Protein AF-0000000067234113 (afdb_homodimer)

Sequence (602 aa):
MAPDGHHEDPCNVLTISFKALQRSRQTLEDFSKTYFPYIGLKLPDDLLKYLDVLVWVEATIYQLDEDNEQLTGHGGQSTVAATAGLDCIRAVLRRERLLDDRVQHEIAQGLRYWELEQHICAALLAAPRPLQAPAAQLTYELVLECHSAKSFDYRVLCLLLFRLSGRPHDERLLAFLRLDEMLVDISDDLCDYEDDVVANSFNIFRCYIHLYGREAELKLVERIGALESQHAKLLAGLPEESQRHYWSRHQEACDGQGADRWVFPPPIYDEEEYRRRVKAEEAAAAAAAETGAAAAGGQLGMAPDGHHEDPCNVLTISFKALQRSRQTLEDFSKTYFPYIGLKLPDDLLKYLDVLVWVEATIYQLDEDNEQLTGHGGQSTVAATAGLDCIRAVLRRERLLDDRVQHEIAQGLRYWELEQHICAALLAAPRPLQAPAAQLTYELVLECHSAKSFDYRVLCLLLFRLSGRPHDERLLAFLRLDEMLVDISDDLCDYEDDVVANSFNIFRCYIHLYGREAELKLVERIGALESQHAKLLAGLPEESQRHYWSRHQEACDGQGADRWVFPPPIYDEEEYRRRVKAEEAAAAAAAETGAAAAGGQLG

Foldseek 3Di:
DPPPPPPPQLVPDDQADPVLLVVLVVVLVCLCLQQQVQQPHDPPVVCVVCVVLLSVLRSSLSSLVVVLLVQLLVLHADCVSVVVSLVSNQSVCVVVVQDDDQLVVLSVLSSVLSRLFSVLLNQCVVPVFLVPDARPPQDPVSLVSNLLSVVSSSVSSSSSSCVVVVHDDDPLVSVLVSLVSSLVLLLVLQVCVLVCLLSSTDGSLLSLCSVPPPCSVVVVVVVSVVSVVVNVVSLVVGDPSSNVSVVVVVVVVCVVVPDPDRDGDDDDRRSPVSNVVVVVVVVVVVVVVVVVVVVVVVVVD/DPPPPPPPQLVPDDQADPVLLVVLVVVLVCLCLQQQVQQPHDPPVVCVVCVVLLSVLRSSLSSLVVVLLVQLLVLHADCVSVVVSLVSNQSVCVVVVQDDDQLVVLSVLSSVLSRLFSVLLNQCVVPVFLVPDARPPQDPVSLVSNLLSVVSSSVSSSSSSCSVVVHDDDPLVSVLVSLVSSLVLLLVLQVCVLVCLLSSTDGSLLSLCSVPPPCSVVVVVVVSVVSVVVNVVSLVVGPPSSNVSVVVVVVVVCVVVPDPDRDGDDDDRRSPVSNVVVVVVVVVVVVVVVVVVVVVVVVVD

Radius of gyration: 28.53 Å; Cα contacts (8 Å, |Δi|>4): 628; chains: 2; bounding box: 89×85×61 Å

pLDDT: mean 93.03, std 12.63, range [19.86, 98.94]

Nearest PDB structures (foldseek):
  4tq3-assembly1_A  TM=5.314E-01  e=4.187E-01  Archaeoglobus fulgidus DSM 4304
  8h6u-assembly1_C  TM=4.318E-01  e=2.533E-01  Botrytis cinerea
  8a7u-assembly1_B  TM=5.532E-01  e=4.710E+00  Phaedon cochleariae
  8a7r-assembly1_A  TM=5.120E-01  e=4.930E+00  Phaedon cochleariae
  4tq3-assembly1_A  TM=5.368E-01  e=5.625E-01  Archaeoglobus fulgidus DSM 4304

Structure (mmCIF, N/CA/C/O backbone):
data_AF-0000000067234113-model_v1
#
loop_
_entity.id
_entity.type
_entity.pdbx_description
1 polymer 'Uncharacterized protein'
#
loop_
_atom_site.group_PDB
_atom_site.id
_atom_site.type_symbol
_atom_site.label_atom_id
_atom_site.label_alt_id
_atom_site.label_comp_id
_atom_site.label_asym_id
_atom_site.label_entity_id
_atom_site.label_seq_id
_atom_site.pdbx_PDB_ins_code
_atom_site.Cartn_x
_atom_site.Cartn_y
_atom_site.Cartn_z
_atom_site.occupancy
_atom_site.B_iso_or_equiv
_atom_site.auth_seq_id
_atom_site.auth_comp_id
_atom_site.auth_asym_id
_atom_site.auth_atom_id
_atom_site.pdbx_PDB_model_num
ATOM 1 N N . MET A 1 1 ? -25.828 10.836 -32.375 1 19.91 1 MET A N 1
ATOM 2 C CA . MET A 1 1 ? -25.859 9.977 -31.188 1 19.91 1 MET A CA 1
ATOM 3 C C . MET A 1 1 ? -24.5 9.922 -30.516 1 19.91 1 MET A C 1
ATOM 5 O O . MET A 1 1 ? -23.5 9.594 -31.156 1 19.91 1 MET A O 1
ATOM 9 N N . ALA A 1 2 ? -24.234 10.656 -29.453 1 28.28 2 ALA A N 1
ATOM 10 C CA . ALA A 1 2 ? -22.875 10.82 -28.953 1 28.28 2 ALA A CA 1
ATOM 11 C C . ALA A 1 2 ? -22.234 9.469 -28.672 1 28.28 2 ALA A C 1
ATOM 13 O O . ALA A 1 2 ? -22.891 8.547 -28.172 1 28.28 2 ALA A O 1
ATOM 14 N N . PRO A 1 3 ? -21.188 9.055 -29.391 1 32.38 3 PRO A N 1
ATOM 15 C CA . PRO A 1 3 ? -20.625 7.711 -29.219 1 32.38 3 PRO A CA 1
ATOM 16 C C . PRO A 1 3 ? -20.594 7.266 -27.766 1 32.38 3 PRO A C 1
ATOM 18 O O . PRO A 1 3 ? -20.594 8.102 -26.859 1 32.38 3 PRO A O 1
ATOM 21 N N . ASP A 1 4 ? -21.234 6.191 -27.312 1 36.25 4 ASP A N 1
ATOM 22 C CA . ASP A 1 4 ? -21.281 5.57 -25.984 1 36.25 4 ASP A CA 1
ATOM 23 C C . ASP A 1 4 ? -19.922 5.637 -25.297 1 36.25 4 ASP A C 1
ATOM 25 O O . ASP A 1 4 ? -18.953 5.02 -25.75 1 36.25 4 ASP A O 1
ATOM 29 N N . GLY A 1 5 ? -19.266 6.668 -25 1 39.88 5 GLY A N 1
ATOM 30 C CA . GLY A 1 5 ? -17.953 6.914 -24.422 1 39.88 5 GLY A CA 1
ATOM 31 C C . GLY A 1 5 ? -17.562 5.895 -23.375 1 39.88 5 GLY A C 1
ATOM 32 O O . GLY A 1 5 ? -18.219 5.789 -22.328 1 39.88 5 GLY A O 1
ATOM 33 N N . HIS A 1 6 ? -17.125 4.684 -23.609 1 46.59 6 HIS A N 1
ATOM 34 C CA . HIS A 1 6 ? -16.609 3.643 -22.719 1 46.59 6 HIS A CA 1
ATOM 35 C C . HIS A 1 6 ? -15.938 4.246 -21.5 1 46.59 6 HIS A C 1
ATOM 37 O O . HIS A 1 6 ? -14.828 4.789 -21.594 1 46.59 6 HIS A O 1
ATOM 43 N N . HIS A 1 7 ? -16.578 4.871 -20.594 1 60.75 7 HIS A N 1
ATOM 44 C CA . HIS A 1 7 ? -16.109 5.426 -19.328 1 60.75 7 HIS A CA 1
ATOM 45 C C . HIS A 1 7 ? -15.094 4.504 -18.672 1 60.75 7 HIS A C 1
ATOM 47 O O . HIS A 1 7 ? -15.406 3.348 -18.359 1 60.75 7 HIS A O 1
ATOM 53 N N . GLU A 1 8 ? -13.789 4.695 -18.859 1 80.62 8 GLU A N 1
ATOM 54 C CA . GLU A 1 8 ? -12.664 3.951 -18.297 1 80.62 8 GLU A CA 1
ATOM 55 C C . GLU A 1 8 ? -12.852 3.711 -16.797 1 80.62 8 GLU A C 1
ATOM 57 O O . GLU A 1 8 ? -13.266 4.613 -16.062 1 80.62 8 GLU A O 1
ATOM 62 N N . ASP A 1 9 ? -12.969 2.451 -16.375 1 92.94 9 ASP A N 1
ATOM 63 C CA . ASP A 1 9 ? -13.039 2.07 -14.961 1 92.94 9 ASP A CA 1
ATOM 64 C C . ASP A 1 9 ? -12.016 2.85 -14.133 1 92.94 9 ASP A C 1
ATOM 66 O O . ASP A 1 9 ? -10.812 2.715 -14.336 1 92.94 9 ASP A O 1
ATOM 70 N N . PRO A 1 10 ? -12.539 3.713 -13.273 1 95.69 10 PRO A N 1
ATOM 71 C CA . PRO A 1 10 ? -11.617 4.535 -12.484 1 95.69 10 PRO A CA 1
ATOM 72 C C . PRO A 1 10 ? -10.617 3.701 -11.688 1 95.69 10 PRO A C 1
ATOM 74 O O . PRO A 1 10 ? -9.539 4.191 -11.336 1 95.69 10 PRO A O 1
ATOM 77 N N . CYS A 1 11 ? -10.945 2.486 -11.406 1 96.62 11 CYS A N 1
ATOM 78 C CA . CYS A 1 11 ? -10.094 1.633 -10.586 1 96.62 11 CYS A CA 1
ATOM 79 C C . CYS A 1 11 ? -8.852 1.206 -11.352 1 96.62 11 CYS A C 1
ATOM 81 O O . CYS A 1 11 ? -7.902 0.687 -10.758 1 96.62 11 CYS A O 1
ATOM 83 N N . ASN A 1 12 ? -8.812 1.521 -12.617 1 96.38 12 ASN A N 1
ATOM 84 C CA . ASN A 1 12 ? -7.684 1.097 -13.445 1 96.38 12 ASN A CA 1
ATOM 85 C C . ASN A 1 12 ? -6.68 2.229 -13.641 1 96.38 12 ASN A C 1
ATOM 87 O O . ASN A 1 12 ? -5.617 2.023 -14.234 1 96.38 12 ASN A O 1
ATOM 91 N N . VAL A 1 13 ? -6.977 3.4 -13.18 1 97.38 13 VAL A N 1
ATOM 92 C CA . VAL A 1 13 ? -6.098 4.555 -13.359 1 97.38 13 VAL A CA 1
ATOM 93 C C . VAL A 1 13 ? -4.891 4.43 -12.43 1 97.38 13 VAL A C 1
ATOM 95 O O . VAL A 1 13 ? -5.031 4.09 -11.258 1 97.38 13 VAL A O 1
ATOM 98 N N . LEU A 1 14 ? -3.711 4.629 -12.961 1 97.94 14 LEU A N 1
ATOM 99 C CA . LEU A 1 14 ? -2.502 4.641 -12.148 1 97.94 14 LEU A CA 1
ATOM 100 C C . LEU A 1 14 ? -2.396 5.934 -11.344 1 97.94 14 LEU A C 1
ATOM 102 O O . LEU A 1 14 ? -2.482 7.027 -11.906 1 97.94 14 LEU A O 1
ATOM 106 N N . THR A 1 15 ? -2.148 5.781 -9.977 1 98.38 15 THR A N 1
ATOM 107 C CA . THR A 1 15 ? -2.199 6.996 -9.172 1 98.38 15 THR A CA 1
ATOM 108 C C . THR A 1 15 ? -1.023 7.051 -8.203 1 98.38 15 THR A C 1
ATOM 110 O O . THR A 1 15 ? -0.769 8.086 -7.586 1 98.38 15 THR A O 1
ATOM 113 N N . ILE A 1 16 ? -0.26 5.965 -8.055 1 98.56 16 ILE A N 1
ATOM 114 C CA . ILE A 1 16 ? 0.701 5.898 -6.957 1 98.56 16 ILE A CA 1
ATOM 115 C C . ILE A 1 16 ? 2.102 5.656 -7.512 1 98.56 16 ILE A C 1
ATOM 117 O O . ILE A 1 16 ? 2.307 4.75 -8.32 1 98.56 16 ILE A O 1
ATOM 121 N N . SER A 1 17 ? 3.021 6.441 -7.121 1 98.44 17 SER A N 1
ATOM 122 C CA . SER A 1 17 ? 4.445 6.215 -7.34 1 98.44 17 SER A CA 1
ATOM 123 C C . SER A 1 17 ? 5.105 5.613 -6.102 1 98.44 17 SER A C 1
ATOM 125 O O . SER A 1 17 ? 4.508 5.59 -5.023 1 98.44 17 SER A O 1
ATOM 127 N N . PHE A 1 18 ? 6.293 5.152 -6.254 1 98.75 18 PHE A N 1
ATOM 128 C CA . PHE A 1 18 ? 7.027 4.652 -5.094 1 98.75 18 PHE A CA 1
ATOM 129 C C . PHE A 1 18 ? 7.27 5.766 -4.086 1 98.75 18 PHE A C 1
ATOM 131 O O . PHE A 1 18 ? 7.121 5.562 -2.879 1 98.75 18 PHE A O 1
ATOM 138 N N . LYS A 1 19 ? 7.66 6.891 -4.547 1 98.06 19 LYS A N 1
ATOM 139 C CA . LYS A 1 19 ? 7.945 8.031 -3.68 1 98.06 19 LYS A CA 1
ATOM 140 C C . LYS A 1 19 ? 6.73 8.391 -2.832 1 98.06 19 LYS A C 1
ATOM 142 O O . LYS A 1 19 ? 6.855 8.625 -1.627 1 98.06 19 LYS A O 1
ATOM 147 N N . ALA A 1 20 ? 5.582 8.445 -3.463 1 97.94 20 ALA A N 1
ATOM 148 C CA . ALA A 1 20 ? 4.359 8.781 -2.738 1 97.94 20 ALA A CA 1
ATOM 149 C C . ALA A 1 20 ? 4.062 7.746 -1.659 1 97.94 20 ALA A C 1
ATOM 151 O O . ALA A 1 20 ? 3.646 8.094 -0.551 1 97.94 20 ALA A O 1
ATOM 152 N N . LEU A 1 21 ? 4.234 6.488 -2.057 1 98.5 21 LEU A N 1
ATOM 153 C CA . LEU A 1 21 ? 3.988 5.426 -1.092 1 98.5 21 LEU A CA 1
ATOM 154 C C . LEU A 1 21 ? 4.992 5.484 0.053 1 98.5 21 LEU A C 1
ATOM 156 O O . LEU A 1 21 ? 4.629 5.301 1.217 1 98.5 21 LEU A O 1
ATOM 160 N N . GLN A 1 22 ? 6.203 5.715 -0.278 1 98.12 22 GLN A N 1
ATOM 161 C CA . GLN A 1 22 ? 7.25 5.828 0.73 1 98.12 22 GLN A CA 1
ATOM 162 C C . GLN A 1 22 ? 6.957 6.965 1.705 1 98.12 22 GLN A C 1
ATOM 164 O O . GLN A 1 22 ? 7.109 6.805 2.918 1 98.12 22 GLN A O 1
ATOM 169 N N . ARG A 1 23 ? 6.523 8.047 1.23 1 97.25 23 ARG A N 1
ATOM 170 C CA . ARG A 1 23 ? 6.234 9.219 2.053 1 97.25 23 ARG A CA 1
ATOM 171 C C . ARG A 1 23 ? 4.973 9.008 2.885 1 97.25 23 ARG A C 1
ATOM 173 O O . ARG A 1 23 ? 4.82 9.609 3.949 1 97.25 23 ARG A O 1
ATOM 180 N N . SER A 1 24 ? 4.078 8.141 2.396 1 98.19 24 SER A N 1
ATOM 181 C CA . SER A 1 24 ? 2.82 7.926 3.105 1 98.19 24 SER A CA 1
ATOM 182 C C . SER A 1 24 ? 2.986 6.891 4.215 1 98.19 24 SER A C 1
ATOM 184 O O . SER A 1 24 ? 2.119 6.762 5.082 1 98.19 24 SER A O 1
ATOM 186 N N . ARG A 1 25 ? 4.078 6.219 4.238 1 97.94 25 ARG A N 1
ATOM 187 C CA . ARG A 1 25 ? 4.281 5.07 5.117 1 97.94 25 ARG A CA 1
ATOM 188 C C . ARG A 1 25 ? 4.168 5.48 6.582 1 97.94 25 ARG A C 1
ATOM 190 O O . ARG A 1 25 ? 3.502 4.809 7.371 1 97.94 25 ARG A O 1
ATOM 197 N N . GLN A 1 26 ? 4.816 6.57 6.922 1 95.75 26 GLN A N 1
ATOM 198 C CA . GLN A 1 26 ? 4.801 7.02 8.305 1 95.75 26 GLN A CA 1
ATOM 199 C C . GLN A 1 26 ? 3.393 7.398 8.75 1 95.75 26 GLN A C 1
ATOM 201 O O . GLN A 1 26 ? 2.996 7.121 9.883 1 95.75 26 GLN A O 1
ATOM 206 N N . THR A 1 27 ? 2.715 8.023 7.898 1 96.94 27 THR A N 1
ATOM 207 C CA . THR A 1 27 ? 1.334 8.391 8.195 1 96.94 27 THR A CA 1
ATOM 208 C C . THR A 1 27 ? 0.476 7.145 8.391 1 96.94 27 THR A C 1
ATOM 210 O O . THR A 1 27 ? -0.32 7.07 9.328 1 96.94 27 THR A O 1
ATOM 213 N N . LEU A 1 28 ? 0.67 6.184 7.559 1 98.25 28 LEU A N 1
ATOM 214 C CA . LEU A 1 28 ? -0.101 4.949 7.656 1 98.25 28 LEU A CA 1
ATOM 215 C C . LEU A 1 28 ? 0.209 4.215 8.961 1 98.25 28 LEU A C 1
ATOM 217 O O . LEU A 1 28 ? -0.688 3.65 9.586 1 98.25 28 LEU A O 1
ATOM 221 N N . GLU A 1 29 ? 1.457 4.262 9.297 1 97.44 29 GLU A N 1
ATOM 222 C CA . GLU A 1 29 ? 1.848 3.639 10.555 1 97.44 29 GLU A CA 1
ATOM 223 C C . GLU A 1 29 ? 1.223 4.363 11.75 1 97.44 29 GLU A C 1
ATOM 225 O O . GLU A 1 29 ? 0.606 3.732 12.609 1 97.44 29 GLU A O 1
ATOM 230 N N . ASP A 1 30 ? 1.386 5.645 11.797 1 96.12 30 ASP A N 1
ATOM 231 C CA . ASP A 1 30 ? 0.833 6.438 12.891 1 96.12 30 ASP A CA 1
ATOM 232 C C . ASP A 1 30 ? -0.687 6.309 12.953 1 96.12 30 ASP A C 1
ATOM 234 O O . ASP A 1 30 ? -1.262 6.164 14.031 1 96.12 30 ASP A O 1
ATOM 238 N N . PHE A 1 31 ? -1.288 6.383 11.844 1 98.12 31 PHE A N 1
ATOM 239 C CA . PHE A 1 31 ? -2.742 6.301 11.758 1 98.12 31 PHE A CA 1
ATOM 240 C C . PHE A 1 31 ? -3.24 4.969 12.305 1 98.12 31 PHE A C 1
ATOM 242 O O . PHE A 1 31 ? -4.156 4.934 13.133 1 98.12 31 PHE A O 1
ATOM 249 N N . SER A 1 32 ? -2.652 3.908 11.836 1 98.06 32 SER A N 1
ATOM 250 C CA . SER A 1 32 ? -3.121 2.586 12.242 1 98.06 32 SER A CA 1
ATOM 251 C C . SER A 1 32 ? -2.92 2.363 13.734 1 98.06 32 SER A C 1
ATOM 253 O O . SER A 1 32 ? -3.805 1.839 14.414 1 98.06 32 SER A O 1
ATOM 255 N N . LYS A 1 33 ? -1.825 2.795 14.219 1 96.81 33 LYS A N 1
ATOM 256 C CA . LYS A 1 33 ? -1.511 2.588 15.633 1 96.81 33 LYS A CA 1
ATOM 257 C C . LYS A 1 33 ? -2.369 3.48 16.531 1 96.81 33 LYS A C 1
ATOM 259 O O . LYS A 1 33 ? -2.707 3.104 17.641 1 96.81 33 LYS A O 1
ATOM 264 N N . THR A 1 34 ? -2.73 4.613 16.016 1 97.25 34 THR A N 1
ATOM 265 C CA . THR A 1 34 ? -3.441 5.59 16.828 1 97.25 34 THR A CA 1
ATOM 266 C C . THR A 1 34 ? -4.953 5.434 16.672 1 97.25 34 THR A C 1
ATOM 268 O O . THR A 1 34 ? -5.684 5.363 17.656 1 97.25 34 THR A O 1
ATOM 271 N N . TYR A 1 35 ? -5.445 5.273 15.539 1 98.19 35 TYR A N 1
ATOM 272 C CA . TYR A 1 35 ? -6.871 5.406 15.281 1 98.19 35 TYR A CA 1
ATOM 273 C C . TYR A 1 35 ? -7.582 4.066 15.438 1 98.19 35 TYR A C 1
ATOM 275 O O . TYR A 1 35 ? -8.75 4.02 15.828 1 98.19 35 TYR A O 1
ATOM 283 N N . PHE A 1 36 ? -6.906 2.943 15.117 1 98.12 36 PHE A N 1
ATOM 284 C CA . PHE A 1 36 ? -7.562 1.644 15.117 1 98.12 36 PHE A CA 1
ATOM 285 C C . PHE A 1 36 ? -8.094 1.312 16.516 1 98.12 36 PHE A C 1
ATOM 287 O O . PHE A 1 36 ? -9.258 0.943 16.672 1 98.12 36 PHE A O 1
ATOM 294 N N . PRO A 1 37 ? -7.312 1.476 17.531 1 97.06 37 PRO A N 1
ATOM 295 C CA . PRO A 1 37 ? -7.82 1.14 18.859 1 97.06 37 PRO A CA 1
ATOM 296 C C . PRO A 1 37 ? -9.008 2.006 19.281 1 97.06 37 PRO A C 1
ATOM 298 O O . PRO A 1 37 ? -9.891 1.539 20 1 97.06 37 PRO A O 1
ATOM 301 N N . TYR A 1 38 ? -9.047 3.24 18.844 1 97.69 38 TYR A N 1
ATOM 302 C CA . TYR A 1 38 ? -10.172 4.109 19.203 1 97.69 38 TYR A CA 1
ATOM 303 C C . TYR A 1 38 ? -11.484 3.523 18.703 1 97.69 38 TYR A C 1
ATOM 305 O O . TYR A 1 38 ? -12.539 3.758 19.312 1 97.69 38 TYR A O 1
ATOM 313 N N . ILE A 1 39 ? -11.383 2.752 17.641 1 95.94 39 ILE A N 1
ATOM 314 C CA . ILE A 1 39 ? -12.641 2.299 17.047 1 95.94 39 ILE A CA 1
ATOM 315 C C . ILE A 1 39 ? -12.758 0.784 17.172 1 95.94 39 ILE A C 1
ATOM 317 O O . ILE A 1 39 ? -13.547 0.15 16.484 1 95.94 39 ILE A O 1
ATOM 321 N N . GLY A 1 40 ? -11.953 0.219 17.984 1 95.62 40 GLY A N 1
ATOM 322 C CA . GLY A 1 40 ? -12.055 -1.188 18.344 1 95.62 40 GLY A CA 1
ATOM 323 C C . GLY A 1 40 ? -11.469 -2.111 17.281 1 95.62 40 GLY A C 1
ATOM 324 O O . GLY A 1 40 ? -11.875 -3.271 17.172 1 95.62 40 GLY A O 1
ATOM 325 N N . LEU A 1 41 ? -10.625 -1.632 16.453 1 97.44 41 LEU A N 1
ATOM 326 C CA . LEU A 1 41 ? -9.961 -2.447 15.438 1 97.44 41 LEU A CA 1
ATOM 327 C C . LEU A 1 41 ? -8.609 -2.938 15.938 1 97.44 41 LEU A C 1
ATOM 329 O O . LEU A 1 41 ? -8.008 -2.324 16.828 1 97.44 41 LEU A O 1
ATOM 333 N N . LYS A 1 42 ? -8.195 -3.975 15.352 1 96.19 42 LYS A N 1
ATOM 334 C CA . LYS A 1 42 ? -6.992 -4.633 15.852 1 96.19 42 LYS A CA 1
ATOM 335 C C . LYS A 1 42 ? -5.926 -4.715 14.766 1 96.19 42 LYS A C 1
ATOM 337 O O . LYS A 1 42 ? -6.238 -4.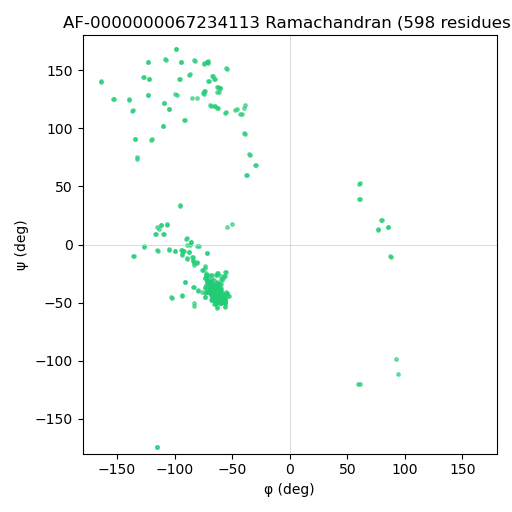926 13.594 1 96.19 42 LYS A O 1
ATOM 342 N N . LEU A 1 43 ? -4.742 -4.535 15.211 1 96.31 43 LEU A N 1
ATOM 343 C CA . LEU A 1 43 ? -3.586 -4.793 14.359 1 96.31 43 LEU A CA 1
ATOM 344 C C . LEU A 1 43 ? -3.031 -6.195 14.609 1 96.31 43 LEU A C 1
ATOM 346 O O . LEU A 1 43 ? -2.979 -6.652 15.75 1 96.31 43 LEU A O 1
ATOM 350 N N . PRO A 1 44 ? -2.578 -6.891 13.586 1 96.94 44 PRO A N 1
ATOM 351 C CA . PRO A 1 44 ? -2.467 -6.445 12.195 1 96.94 44 PRO A CA 1
ATOM 352 C C . PRO A 1 44 ? -3.701 -6.789 11.367 1 96.94 44 PRO A C 1
ATOM 354 O O . PRO A 1 44 ? -3.822 -6.348 10.219 1 96.94 44 PRO A O 1
ATOM 357 N N . ASP A 1 45 ? -4.668 -7.52 11.898 1 96.81 45 ASP A N 1
ATOM 358 C CA . ASP A 1 45 ? -5.711 -8.188 11.125 1 96.81 45 ASP A CA 1
ATOM 359 C C . ASP A 1 45 ? -6.566 -7.176 10.367 1 96.81 45 ASP A C 1
ATOM 361 O O . ASP A 1 45 ? -6.781 -7.316 9.156 1 96.81 45 ASP A O 1
ATOM 365 N N . ASP A 1 46 ? -7 -6.195 11.062 1 97.88 46 ASP A N 1
ATOM 366 C CA . ASP A 1 46 ? -7.883 -5.227 10.414 1 97.88 46 ASP A CA 1
ATOM 367 C C . ASP A 1 46 ? -7.113 -4.352 9.43 1 97.88 46 ASP A C 1
ATOM 369 O O . ASP A 1 46 ? -7.672 -3.908 8.422 1 97.88 46 ASP A O 1
ATOM 373 N N . LEU A 1 47 ? -5.824 -4.082 9.727 1 98.19 47 LEU A N 1
ATOM 374 C CA . LEU A 1 47 ? -5.004 -3.355 8.766 1 98.19 47 LEU A CA 1
ATOM 375 C C . LEU A 1 47 ? -4.891 -4.125 7.453 1 98.19 47 LEU A C 1
ATOM 377 O O . LEU A 1 47 ? -5.039 -3.551 6.375 1 98.19 47 LEU A O 1
ATOM 381 N N . LEU A 1 48 ? -4.633 -5.367 7.586 1 98.19 48 LEU A N 1
ATOM 382 C CA . LEU A 1 48 ? -4.484 -6.211 6.406 1 98.19 48 LEU A CA 1
ATOM 383 C C . LEU A 1 48 ? -5.805 -6.324 5.648 1 98.19 48 LEU A C 1
ATOM 385 O O . LEU A 1 48 ? -5.816 -6.348 4.414 1 98.19 48 LEU A O 1
ATOM 389 N N . LYS A 1 49 ? -6.84 -6.355 6.359 1 97.62 49 LYS A N 1
ATOM 390 C CA . LYS A 1 49 ? -8.172 -6.477 5.781 1 97.62 49 LYS A CA 1
ATOM 391 C C . LYS A 1 49 ? -8.531 -5.246 4.957 1 97.62 49 LYS A C 1
ATOM 393 O O . LYS A 1 49 ? -9.195 -5.352 3.922 1 97.62 49 LYS A O 1
ATOM 398 N N . TYR A 1 50 ? -8.102 -4.082 5.391 1 98.19 50 TYR A N 1
ATOM 399 C CA . TYR A 1 50 ? -8.508 -2.836 4.75 1 98.19 50 TYR A CA 1
ATOM 400 C C . TYR A 1 50 ? -7.332 -2.176 4.047 1 98.19 50 TYR A C 1
ATOM 402 O O . TYR A 1 50 ? -7.395 -0.995 3.693 1 98.19 50 TYR A O 1
ATOM 410 N N . LEU A 1 51 ? -6.336 -2.906 3.836 1 98.56 51 LEU A N 1
ATOM 411 C CA . LEU A 1 51 ? -5.047 -2.389 3.389 1 98.56 51 LEU A CA 1
ATOM 412 C C . LEU A 1 51 ? -5.184 -1.685 2.043 1 98.56 51 LEU A C 1
ATOM 414 O O . LEU A 1 51 ? -4.625 -0.604 1.845 1 98.56 51 LEU A O 1
ATOM 418 N N . ASP A 1 52 ? -5.914 -2.248 1.114 1 98.44 52 ASP A N 1
ATOM 419 C CA . ASP A 1 52 ? -6.004 -1.722 -0.244 1 98.44 52 ASP A CA 1
ATOM 420 C C . ASP A 1 52 ? -6.602 -0.316 -0.25 1 98.44 52 ASP A C 1
ATOM 422 O O . ASP A 1 52 ? -6.043 0.599 -0.858 1 98.44 52 ASP A O 1
ATOM 426 N N . VAL A 1 53 ? -7.668 -0.119 0.544 1 98.75 53 VAL A N 1
ATOM 427 C CA . VAL A 1 53 ? -8.352 1.168 0.548 1 98.75 53 VAL A CA 1
ATOM 428 C C . VAL A 1 53 ? -7.504 2.207 1.274 1 98.75 53 VAL A C 1
ATOM 430 O O . VAL A 1 53 ? -7.289 3.309 0.765 1 98.75 53 VAL A O 1
ATOM 433 N N . LEU A 1 54 ? -6.965 1.847 2.41 1 98.75 54 LEU A N 1
ATOM 434 C CA . LEU A 1 54 ? -6.234 2.799 3.238 1 98.75 54 LEU A CA 1
ATOM 435 C C . LEU A 1 54 ? -4.941 3.234 2.551 1 98.75 54 LEU A C 1
ATOM 437 O O . LEU A 1 54 ? -4.648 4.43 2.473 1 98.75 54 LEU A O 1
ATOM 441 N N . VAL A 1 55 ? -4.227 2.264 2.053 1 98.88 55 VAL A N 1
ATOM 442 C CA . VAL A 1 55 ? -2.951 2.561 1.411 1 98.88 55 VAL A CA 1
ATOM 443 C C . VAL A 1 55 ? -3.191 3.334 0.116 1 98.88 55 VAL A C 1
ATOM 445 O O . VAL A 1 55 ? -2.496 4.312 -0.169 1 98.88 55 VAL A O 1
ATOM 448 N N . TRP A 1 56 ? -4.156 2.934 -0.647 1 98.88 56 TRP A N 1
ATOM 449 C CA . TRP A 1 56 ? -4.383 3.59 -1.932 1 98.88 56 TRP A CA 1
ATOM 450 C C . TRP A 1 56 ? -4.781 5.047 -1.734 1 98.88 56 TRP A C 1
ATOM 452 O O . TRP A 1 56 ? -4.266 5.938 -2.414 1 98.88 56 TRP A O 1
ATOM 462 N N . VAL A 1 57 ? -5.676 5.266 -0.838 1 98.94 57 VAL A N 1
ATOM 463 C CA . VAL A 1 57 ? -6.152 6.629 -0.627 1 98.94 57 VAL A CA 1
ATOM 464 C C . VAL A 1 57 ? -5.008 7.504 -0.125 1 98.94 57 VAL A C 1
ATOM 466 O O . VAL A 1 57 ? -4.75 8.578 -0.678 1 98.94 57 VAL A O 1
ATOM 469 N N . GLU A 1 58 ? -4.336 7.031 0.884 1 98.88 58 GLU A N 1
ATOM 470 C CA . GLU A 1 58 ? -3.291 7.852 1.495 1 98.88 58 GLU A CA 1
ATOM 471 C C . GLU A 1 58 ? -2.148 8.109 0.518 1 98.88 58 GLU A C 1
ATOM 473 O O . GLU A 1 58 ? -1.666 9.234 0.401 1 98.88 58 GLU A O 1
ATOM 478 N N . ALA A 1 59 ? -1.714 7.059 -0.162 1 98.81 59 ALA A N 1
ATOM 479 C CA . ALA A 1 59 ? -0.602 7.211 -1.096 1 98.81 59 ALA A CA 1
ATOM 480 C C . ALA A 1 59 ? -0.992 8.102 -2.273 1 98.81 59 ALA A C 1
ATOM 482 O O . ALA A 1 59 ? -0.165 8.859 -2.789 1 98.81 59 ALA A O 1
ATOM 483 N N . THR A 1 60 ? -2.221 7.988 -2.744 1 98.81 60 THR A N 1
ATOM 484 C CA . THR A 1 60 ? -2.689 8.852 -3.82 1 98.81 60 THR A CA 1
ATOM 485 C C . THR A 1 60 ? -2.727 10.312 -3.367 1 98.81 60 THR A C 1
ATOM 487 O O . THR A 1 60 ? -2.359 11.211 -4.121 1 98.81 60 THR A O 1
ATOM 490 N N . ILE A 1 61 ? -3.184 10.5 -2.168 1 98.81 61 ILE A N 1
ATOM 491 C CA . ILE A 1 61 ? -3.191 11.852 -1.624 1 98.81 61 ILE A CA 1
ATOM 492 C C . ILE A 1 61 ? -1.764 12.383 -1.541 1 98.81 61 ILE A C 1
ATOM 494 O O . ILE A 1 61 ? -1.506 13.547 -1.867 1 98.81 61 ILE A O 1
ATOM 498 N N . TYR A 1 62 ? -0.842 11.586 -1.104 1 98.44 62 TYR A N 1
ATOM 499 C CA . TYR A 1 62 ? 0.55 12.008 -1.026 1 98.44 62 TYR A CA 1
ATOM 500 C C . TYR A 1 62 ? 1.102 12.328 -2.412 1 98.44 62 TYR A C 1
ATOM 502 O O . TYR A 1 62 ? 1.936 13.219 -2.568 1 98.44 62 TYR A O 1
ATOM 510 N N . GLN A 1 63 ? 0.675 11.562 -3.438 1 98.25 63 GLN A N 1
ATOM 511 C CA . GLN A 1 63 ? 1.057 11.875 -4.809 1 98.25 63 GLN A CA 1
ATOM 512 C C . GLN A 1 63 ? 0.574 13.266 -5.207 1 98.25 63 GLN A C 1
ATOM 514 O O . GLN A 1 63 ? 1.33 14.055 -5.781 1 98.25 63 GLN A O 1
ATOM 519 N N . LEU A 1 64 ? -0.626 13.531 -4.875 1 98.25 64 LEU A N 1
ATOM 520 C CA . LEU A 1 64 ? -1.21 14.828 -5.191 1 98.25 64 LEU A CA 1
ATOM 521 C C . LEU A 1 64 ? -0.524 15.945 -4.406 1 98.25 64 LEU A C 1
ATOM 523 O O . LEU A 1 64 ? -0.333 17.047 -4.922 1 98.25 64 LEU A O 1
ATOM 527 N N . ASP A 1 65 ? -0.198 15.609 -3.158 1 97.06 65 ASP A N 1
ATOM 528 C CA . ASP A 1 65 ? 0.487 16.578 -2.314 1 97.06 65 ASP A CA 1
ATOM 529 C C . ASP A 1 65 ? 1.874 16.906 -2.863 1 97.06 65 ASP A C 1
ATOM 531 O O . ASP A 1 65 ? 2.332 18.047 -2.775 1 97.06 65 ASP A O 1
ATOM 535 N N . GLU A 1 66 ? 2.541 15.922 -3.35 1 93.94 66 GLU A N 1
ATOM 536 C CA . GLU A 1 66 ? 3.844 16.141 -3.973 1 93.94 66 GLU A CA 1
ATOM 537 C C . GLU A 1 66 ? 3.736 17.109 -5.141 1 93.94 66 GLU A C 1
ATOM 539 O O . GLU A 1 66 ? 4.555 18.031 -5.273 1 93.94 66 GLU A O 1
ATOM 544 N N . ASP A 1 67 ? 2.766 16.938 -5.926 1 94.12 67 ASP A N 1
ATOM 545 C CA . ASP A 1 67 ? 2.527 17.812 -7.059 1 94.12 67 ASP A CA 1
ATOM 546 C C . ASP A 1 67 ? 2.195 19.234 -6.586 1 94.12 67 ASP A C 1
ATOM 548 O O . ASP A 1 67 ? 2.658 20.219 -7.168 1 94.12 67 ASP A O 1
ATOM 552 N N . ASN A 1 68 ? 1.41 19.281 -5.566 1 96.69 68 ASN A N 1
ATOM 553 C CA . ASN A 1 68 ? 1.048 20.578 -4.996 1 96.69 68 ASN A CA 1
ATOM 554 C C . ASN A 1 68 ? 2.268 21.312 -4.441 1 96.69 68 ASN A C 1
ATOM 556 O O . ASN A 1 68 ? 2.41 22.516 -4.629 1 96.69 68 ASN A O 1
ATOM 560 N N . GLU A 1 69 ? 3.098 20.562 -3.725 1 95.12 69 GLU A N 1
ATOM 561 C CA . GLU A 1 69 ? 4.289 21.156 -3.123 1 95.12 69 GLU A CA 1
ATOM 562 C C . GLU A 1 69 ? 5.223 21.719 -4.191 1 95.12 69 GLU A C 1
ATOM 564 O O . GLU A 1 69 ? 5.828 22.781 -3.998 1 95.12 69 GLU A O 1
ATOM 569 N N . GLN A 1 70 ? 5.352 21.062 -5.281 1 93.25 70 GLN A N 1
ATOM 570 C CA . GLN A 1 70 ? 6.176 21.547 -6.383 1 93.25 70 GLN A CA 1
ATOM 571 C C . GLN A 1 70 ? 5.629 22.844 -6.949 1 93.25 70 GLN A C 1
ATOM 573 O O . GLN A 1 70 ? 6.387 23.781 -7.227 1 93.25 70 GLN A O 1
ATOM 578 N N . LEU A 1 71 ? 4.391 22.875 -7.109 1 95.69 71 LEU A N 1
ATOM 579 C CA . LEU A 1 71 ? 3.723 24.078 -7.613 1 95.69 71 LEU A CA 1
ATOM 580 C C . LEU A 1 71 ? 3.844 25.219 -6.617 1 95.69 71 LEU A C 1
ATOM 582 O O . LEU A 1 71 ? 4.223 26.328 -6.988 1 95.69 71 LEU A O 1
ATOM 586 N N . THR A 1 72 ? 3.574 24.922 -5.355 1 95.62 72 THR A N 1
ATOM 587 C CA . THR A 1 72 ? 3.559 25.922 -4.285 1 95.62 72 THR A CA 1
ATOM 588 C C . THR A 1 72 ? 4.961 26.453 -4.027 1 95.62 72 THR A C 1
ATOM 590 O O . THR A 1 72 ? 5.129 27.641 -3.711 1 95.62 72 THR A O 1
ATOM 593 N N . GLY A 1 73 ? 5.945 25.656 -4.145 1 94.75 73 GLY A N 1
ATOM 594 C CA . GLY A 1 73 ? 7.324 26.016 -3.871 1 94.75 73 GLY A CA 1
ATOM 595 C C . GLY A 1 73 ? 7.805 27.203 -4.699 1 94.75 73 GLY A C 1
ATOM 596 O O . GLY A 1 73 ? 8.648 27.969 -4.25 1 94.75 73 GLY A O 1
ATOM 597 N N . HIS A 1 74 ? 7.203 27.359 -5.852 1 93.88 74 HIS A N 1
ATOM 598 C CA . HIS A 1 74 ? 7.625 28.453 -6.719 1 93.88 74 HIS A CA 1
ATOM 599 C C . HIS A 1 74 ? 6.555 29.531 -6.797 1 93.88 74 HIS A C 1
ATOM 601 O O . HIS A 1 74 ? 6.605 30.406 -7.672 1 93.88 74 HIS A O 1
ATOM 607 N N . GLY A 1 75 ? 5.586 29.406 -5.98 1 94.44 75 GLY A N 1
ATOM 608 C CA . GLY A 1 75 ? 4.551 30.422 -5.895 1 94.44 75 GLY A CA 1
ATOM 609 C C . GLY A 1 75 ? 3.441 30.234 -6.91 1 94.44 75 GLY A C 1
ATOM 610 O O . GLY A 1 75 ? 2.65 31.141 -7.148 1 94.44 75 GLY A O 1
ATOM 611 N N . GLY A 1 76 ? 3.416 29.031 -7.5 1 94.5 76 GLY A N 1
ATOM 612 C CA . GLY A 1 76 ? 2.381 28.734 -8.477 1 94.5 76 GLY A CA 1
ATOM 613 C C . GLY A 1 76 ? 1.024 28.484 -7.848 1 94.5 76 GLY A C 1
ATOM 614 O O . GLY A 1 76 ? 0.935 28.172 -6.66 1 94.5 76 GLY A O 1
ATOM 615 N N . GLN A 1 77 ? -0.062 28.703 -8.688 1 96.12 77 GLN A N 1
ATOM 616 C CA . GLN A 1 77 ? -1.426 28.469 -8.227 1 96.12 77 GLN A CA 1
ATOM 617 C C . GLN A 1 77 ? -2.248 27.75 -9.297 1 96.12 77 GLN A C 1
ATOM 619 O O . GLN A 1 77 ? -2.381 28.25 -10.422 1 96.12 77 GLN A O 1
ATOM 624 N N . SER A 1 78 ? -2.635 26.578 -8.977 1 97.38 78 SER A N 1
ATOM 625 C CA . SER A 1 78 ? -3.496 25.781 -9.844 1 97.38 78 SER A CA 1
ATOM 626 C C . SER A 1 78 ? -4.121 24.625 -9.078 1 97.38 78 SER A C 1
ATOM 628 O O . SER A 1 78 ? -3.469 24 -8.242 1 97.38 78 SER A O 1
ATOM 630 N N . THR A 1 79 ? -5.375 24.328 -9.344 1 95.94 79 THR A N 1
ATOM 631 C CA . THR A 1 79 ? -6.027 23.219 -8.672 1 95.94 79 THR A CA 1
ATOM 632 C C . THR A 1 79 ? -6.445 22.141 -9.688 1 95.94 79 THR A C 1
ATOM 634 O O . THR A 1 79 ? -7.156 21.203 -9.344 1 95.94 79 THR A O 1
ATOM 637 N N . VAL A 1 80 ? -5.996 22.312 -10.852 1 96.62 80 VAL A N 1
ATOM 638 C CA . VAL A 1 80 ? -6.457 21.438 -11.93 1 96.62 80 VAL A CA 1
ATOM 639 C C . VAL A 1 80 ? -6.043 20 -11.641 1 96.62 80 VAL A C 1
ATOM 641 O O . VAL A 1 80 ? -6.879 19.094 -11.641 1 96.62 80 VAL A O 1
ATOM 644 N N . ALA A 1 81 ? -4.781 19.812 -11.422 1 94.94 81 ALA A N 1
ATOM 645 C CA . ALA A 1 81 ? -4.273 18.469 -11.172 1 94.94 81 ALA A CA 1
ATOM 646 C C . ALA A 1 81 ? -4.867 17.891 -9.891 1 94.94 81 ALA A C 1
ATOM 648 O O . ALA A 1 81 ? -5.23 16.703 -9.844 1 94.94 81 ALA A O 1
ATOM 649 N N . ALA A 1 82 ? -4.922 18.688 -8.875 1 97 82 ALA A N 1
ATOM 650 C CA . ALA A 1 82 ? -5.477 18.266 -7.594 1 97 82 ALA A CA 1
ATOM 651 C C . ALA A 1 82 ? -6.945 17.859 -7.742 1 97 82 ALA A C 1
ATOM 653 O O . ALA A 1 82 ? -7.383 16.859 -7.168 1 97 82 ALA A O 1
ATOM 654 N N . THR A 1 83 ? -7.707 18.641 -8.461 1 98 83 THR A N 1
ATOM 655 C CA . THR A 1 83 ? -9.117 18.359 -8.688 1 98 83 THR A CA 1
ATOM 656 C C . THR A 1 83 ? -9.289 17.031 -9.422 1 98 83 THR A C 1
ATOM 658 O O . THR A 1 83 ? -10.125 16.203 -9.031 1 98 83 THR A O 1
ATOM 661 N N . ALA A 1 84 ? -8.547 16.859 -10.453 1 97.19 84 ALA A N 1
ATOM 662 C CA . ALA A 1 84 ? -8.617 15.609 -11.211 1 97.19 84 ALA A CA 1
ATOM 663 C C . ALA A 1 84 ? -8.266 14.406 -10.328 1 97.19 84 ALA A C 1
ATOM 665 O O . ALA A 1 84 ? -8.898 13.359 -10.422 1 97.19 84 ALA A O 1
ATOM 666 N N . GLY A 1 85 ? -7.195 14.57 -9.555 1 97.56 85 GLY A N 1
ATOM 667 C CA . GLY A 1 85 ? -6.793 13.5 -8.648 1 97.56 85 GLY A CA 1
ATOM 668 C C . GLY A 1 85 ? -7.848 13.164 -7.613 1 97.56 85 GLY A C 1
ATOM 669 O O . GLY A 1 85 ? -8.117 11.992 -7.348 1 97.56 85 GLY A O 1
ATOM 670 N N . LEU A 1 86 ? -8.461 14.133 -7.047 1 98.56 86 LEU A N 1
ATOM 671 C CA . LEU A 1 86 ? -9.492 13.922 -6.039 1 98.56 86 LEU A CA 1
ATOM 672 C C . LEU A 1 86 ? -10.75 13.344 -6.668 1 98.56 86 LEU A C 1
ATOM 674 O O . LEU A 1 86 ? -11.461 12.555 -6.039 1 98.56 86 LEU A O 1
ATOM 678 N N . ASP A 1 87 ? -11.016 13.773 -7.852 1 98.19 87 ASP A N 1
ATOM 679 C CA . ASP A 1 87 ? -12.141 13.18 -8.57 1 98.19 87 ASP A CA 1
ATOM 680 C C . ASP A 1 87 ? -11.938 11.68 -8.781 1 98.19 87 ASP A C 1
ATOM 682 O O . ASP A 1 87 ? -12.891 10.906 -8.719 1 98.19 87 ASP A O 1
ATOM 686 N N . CYS A 1 88 ? -10.75 11.359 -9.094 1 98.25 88 CYS A N 1
ATOM 687 C CA . CYS A 1 88 ? -10.438 9.945 -9.219 1 98.25 88 CYS A CA 1
ATOM 688 C C . CYS A 1 88 ? -10.688 9.203 -7.914 1 98.25 88 CYS A C 1
ATOM 690 O O . CYS A 1 88 ? -11.289 8.125 -7.914 1 98.25 88 CYS A O 1
ATOM 692 N N . ILE A 1 89 ? -10.289 9.766 -6.801 1 98.81 89 ILE A N 1
ATOM 693 C CA . ILE A 1 89 ? -10.516 9.164 -5.492 1 98.81 89 ILE A CA 1
ATOM 694 C C . ILE A 1 89 ? -12.016 9.016 -5.246 1 98.81 89 ILE A C 1
ATOM 696 O O . ILE A 1 89 ? -12.477 7.945 -4.836 1 98.81 89 ILE A O 1
ATOM 700 N N . ARG A 1 90 ? -12.75 10.023 -5.559 1 98.69 90 ARG A N 1
ATOM 701 C CA . ARG A 1 90 ? -14.195 9.984 -5.367 1 98.69 90 ARG A CA 1
ATOM 702 C C . ARG A 1 90 ? -14.836 8.898 -6.223 1 98.69 90 ARG A C 1
ATOM 704 O O . ARG A 1 90 ? -15.719 8.172 -5.758 1 98.69 90 ARG A O 1
ATOM 711 N N . ALA A 1 91 ? -14.398 8.828 -7.434 1 98.56 91 ALA A N 1
ATOM 712 C CA . ALA A 1 91 ? -14.961 7.848 -8.359 1 98.56 91 ALA A CA 1
ATOM 713 C C . ALA A 1 91 ? -14.719 6.426 -7.859 1 98.56 91 ALA A C 1
ATOM 715 O O . ALA A 1 91 ? -15.617 5.586 -7.898 1 98.56 91 ALA A O 1
ATOM 716 N N . VAL A 1 92 ? -13.539 6.168 -7.383 1 98.69 92 VAL A N 1
ATOM 717 C CA . VAL A 1 92 ? -13.203 4.844 -6.883 1 98.69 92 VAL A CA 1
ATOM 718 C C . VAL A 1 92 ? -14.008 4.543 -5.621 1 98.69 92 VAL A C 1
ATOM 720 O O . VAL A 1 92 ? -14.57 3.453 -5.48 1 98.69 92 VAL A O 1
ATOM 723 N N . LEU A 1 93 ? -14.07 5.492 -4.719 1 98.75 93 LEU A N 1
ATOM 724 C CA . LEU A 1 93 ? -14.781 5.281 -3.467 1 98.75 93 LEU A CA 1
ATOM 725 C C . LEU A 1 93 ? -16.281 5.105 -3.717 1 98.75 93 LEU A C 1
ATOM 727 O O . LEU A 1 93 ? -16.953 4.359 -3.002 1 98.75 93 LEU A O 1
ATOM 731 N N . ARG A 1 94 ? -16.766 5.828 -4.727 1 98.06 94 ARG A N 1
ATOM 732 C CA . ARG A 1 94 ? -18.172 5.637 -5.109 1 98.06 94 ARG A CA 1
ATOM 733 C C . ARG A 1 94 ? -18.406 4.223 -5.629 1 98.06 94 ARG A C 1
ATOM 735 O O . ARG A 1 94 ? -19.375 3.57 -5.25 1 98.06 94 ARG A O 1
ATOM 742 N N . ARG A 1 95 ? -17.531 3.777 -6.438 1 97.31 95 ARG A N 1
ATOM 743 C CA . ARG A 1 95 ? -17.625 2.43 -6.988 1 97.31 95 ARG A CA 1
ATOM 744 C C . ARG A 1 95 ? -17.578 1.381 -5.879 1 97.31 95 ARG A C 1
ATOM 746 O O . ARG A 1 95 ? -18.281 0.372 -5.938 1 97.31 95 ARG A O 1
ATOM 753 N N . GLU A 1 96 ? -16.781 1.634 -4.883 1 97.38 96 GLU A N 1
ATOM 754 C CA . GLU A 1 96 ? -16.609 0.708 -3.77 1 97.38 96 GLU A CA 1
ATOM 755 C C . GLU A 1 96 ? -17.672 0.922 -2.701 1 97.38 96 GLU A C 1
ATOM 757 O O . GLU A 1 96 ? -17.609 0.32 -1.628 1 97.38 96 GLU A O 1
ATOM 762 N N . ARG A 1 97 ? -18.594 1.853 -2.941 1 97.38 97 ARG A N 1
ATOM 763 C CA . ARG A 1 97 ? -19.688 2.18 -2.041 1 97.38 97 ARG A CA 1
ATOM 764 C C . ARG A 1 97 ? -19.172 2.672 -0.695 1 97.38 97 ARG A C 1
ATOM 766 O O . ARG A 1 97 ? -19.719 2.318 0.354 1 97.38 97 ARG A O 1
ATOM 773 N N . LEU A 1 98 ? -18.125 3.447 -0.781 1 98.44 98 LEU A N 1
ATOM 774 C CA . LEU A 1 98 ? -17.5 3.959 0.436 1 98.44 98 LEU A CA 1
ATOM 775 C C . LEU A 1 98 ? -17.625 5.477 0.514 1 98.44 98 LEU A C 1
ATOM 777 O O . LEU A 1 98 ? -17.281 6.082 1.528 1 98.44 98 LEU A O 1
ATOM 781 N N . LEU A 1 99 ? -18.172 6.031 -0.552 1 98.38 99 LEU A N 1
ATOM 782 C CA . LEU A 1 99 ? -18.266 7.488 -0.61 1 98.38 99 LEU A CA 1
ATOM 783 C C . LEU A 1 99 ? -19.594 7.969 -0.045 1 98.38 99 LEU A C 1
ATOM 785 O O . LEU A 1 99 ? -20.656 7.648 -0.588 1 98.38 99 LEU A O 1
ATOM 789 N N . ASP A 1 100 ? -19.609 8.516 1.04 1 96.81 100 ASP A N 1
ATOM 790 C CA . ASP A 1 100 ? -20.797 9.188 1.55 1 96.81 100 ASP A CA 1
ATOM 791 C C . ASP A 1 100 ? -20.562 10.688 1.708 1 96.81 100 ASP A C 1
ATOM 793 O O . ASP A 1 100 ? -19.516 11.195 1.297 1 96.81 100 ASP A O 1
ATOM 797 N N . ASP A 1 101 ? -21.469 11.398 2.242 1 97.31 101 ASP A N 1
ATOM 798 C CA . ASP A 1 101 ? -21.406 12.859 2.281 1 97.31 101 ASP A CA 1
ATOM 799 C C . ASP A 1 101 ? -20.266 13.344 3.17 1 97.31 101 ASP A C 1
ATOM 801 O O . ASP A 1 101 ? -19.625 14.359 2.881 1 97.31 101 ASP A O 1
ATOM 805 N N . ARG A 1 102 ? -20.047 12.68 4.207 1 97.44 102 ARG A N 1
ATOM 806 C CA . ARG A 1 102 ? -19 13.094 5.137 1 97.44 102 ARG A CA 1
ATOM 807 C C . ARG A 1 102 ? -17.625 12.922 4.52 1 97.44 102 ARG A C 1
ATOM 809 O O . ARG A 1 102 ? -16.766 13.789 4.652 1 97.44 102 ARG A O 1
ATOM 816 N N . VAL A 1 103 ? -17.406 11.734 3.92 1 98.56 103 VAL A N 1
ATOM 817 C CA . VAL A 1 103 ? -16.141 11.5 3.236 1 98.56 103 VAL A CA 1
ATOM 818 C C . VAL A 1 103 ? -15.945 12.539 2.131 1 98.56 103 VAL A C 1
ATOM 820 O O . VAL A 1 103 ? -14.859 13.094 1.981 1 98.56 103 VAL A O 1
ATOM 823 N N . GLN A 1 104 ? -17 12.836 1.392 1 98.38 104 GLN A N 1
ATOM 824 C CA . GLN A 1 104 ? -16.938 13.828 0.324 1 98.38 104 GLN A CA 1
ATOM 825 C C . GLN A 1 104 ? -16.562 15.203 0.87 1 98.38 104 GLN A C 1
ATOM 827 O O . GLN A 1 104 ? -15.789 15.93 0.247 1 98.38 104 GLN A O 1
ATOM 832 N N . HIS A 1 105 ? -17.109 15.516 1.939 1 98.38 105 HIS A N 1
ATOM 833 C CA . HIS A 1 105 ? -16.828 16.797 2.559 1 98.38 105 HIS A CA 1
ATOM 834 C C . HIS A 1 105 ? -15.344 16.922 2.908 1 98.38 105 HIS A C 1
ATOM 836 O O . HIS A 1 105 ? -14.711 17.938 2.631 1 98.38 105 HIS A O 1
ATOM 842 N N . GLU A 1 106 ? -14.797 15.852 3.527 1 98.56 106 GLU A N 1
ATOM 843 C CA . GLU A 1 106 ? -13.398 15.914 3.92 1 98.56 106 GLU A CA 1
ATOM 844 C C . GLU A 1 106 ? -12.484 15.945 2.699 1 98.56 106 GLU A C 1
ATOM 846 O O . GLU A 1 106 ? -11.422 16.578 2.721 1 98.56 106 GLU A O 1
ATOM 851 N N . ILE A 1 107 ? -12.844 15.258 1.658 1 98.75 107 ILE A N 1
ATOM 852 C CA . ILE A 1 107 ? -12.078 15.32 0.418 1 98.75 107 ILE A CA 1
ATOM 853 C C . ILE A 1 107 ? -12.094 16.75 -0.127 1 98.75 107 ILE A C 1
ATOM 855 O O . ILE A 1 107 ? -11.07 17.266 -0.575 1 98.75 107 ILE A O 1
ATOM 859 N N . ALA A 1 108 ? -13.211 17.375 -0.043 1 98.44 108 ALA A N 1
ATOM 860 C CA . ALA A 1 108 ? -13.32 18.766 -0.48 1 98.44 108 ALA A CA 1
ATOM 861 C C . ALA A 1 108 ? -12.445 19.688 0.368 1 98.44 108 ALA A C 1
ATOM 863 O O . ALA A 1 108 ? -11.906 20.672 -0.132 1 98.44 108 ALA A O 1
ATOM 864 N N . GLN A 1 109 ? -12.344 19.359 1.622 1 98.31 109 GLN A N 1
ATOM 865 C CA . GLN A 1 109 ? -11.453 20.125 2.492 1 98.31 109 GLN A CA 1
ATOM 866 C C . GLN A 1 109 ? -10 20.016 2.039 1 98.31 109 GLN A C 1
ATOM 868 O O . GLN A 1 109 ? -9.219 20.953 2.189 1 98.31 109 GLN A O 1
ATOM 873 N N . GLY A 1 110 ? -9.648 18.844 1.494 1 98.56 110 GLY A N 1
ATOM 874 C CA . GLY A 1 110 ? -8.305 18.688 0.94 1 98.56 110 GLY A CA 1
ATOM 875 C C . GLY A 1 110 ? -8.023 19.656 -0.194 1 98.56 110 GLY A C 1
ATOM 876 O O . GLY A 1 110 ? -6.957 20.281 -0.231 1 98.56 110 GLY A O 1
ATOM 877 N N . LEU A 1 111 ? -8.969 19.781 -1.08 1 98.5 111 LEU A N 1
ATOM 878 C CA . LEU A 1 111 ? -8.82 20.734 -2.178 1 98.5 111 LEU A CA 1
ATOM 879 C C . LEU A 1 111 ? -8.719 22.156 -1.65 1 98.5 111 LEU A C 1
ATOM 881 O O . LEU A 1 111 ? -7.891 22.953 -2.119 1 98.5 111 LEU A O 1
ATOM 885 N N . ARG A 1 112 ? -9.57 22.469 -0.727 1 98.31 112 ARG A N 1
ATOM 886 C CA . ARG A 1 112 ? -9.555 23.781 -0.113 1 98.31 112 ARG A CA 1
ATOM 887 C C . ARG A 1 112 ? -8.219 24.062 0.562 1 98.31 112 ARG A C 1
ATOM 889 O O . ARG A 1 112 ? -7.676 25.156 0.453 1 98.31 112 ARG A O 1
ATOM 896 N N . TYR A 1 113 ? -7.699 23.109 1.229 1 98.56 113 TYR A N 1
ATOM 897 C CA . TYR A 1 113 ? -6.395 23.234 1.869 1 98.56 113 TYR A CA 1
ATOM 898 C C . TYR A 1 113 ? -5.324 23.609 0.852 1 98.56 113 TYR A C 1
ATOM 900 O O . TYR A 1 113 ? -4.551 24.547 1.071 1 98.56 113 TYR A O 1
ATOM 908 N N . TRP A 1 114 ? -5.254 22.906 -0.231 1 98.56 114 TRP A N 1
ATOM 909 C CA . TRP A 1 114 ? -4.219 23.156 -1.23 1 98.56 114 TRP A CA 1
ATOM 910 C C . TRP A 1 114 ? -4.398 24.516 -1.875 1 98.56 114 TRP A C 1
ATOM 912 O O . TRP A 1 114 ? -3.422 25.219 -2.158 1 98.56 114 TRP A O 1
ATOM 922 N N . GLU A 1 115 ? -5.645 24.906 -2.09 1 98.06 115 GLU A N 1
ATOM 923 C CA . GLU A 1 115 ? -5.922 26.234 -2.596 1 98.06 115 GLU A CA 1
ATOM 924 C C . GLU A 1 115 ? -5.387 27.312 -1.646 1 98.06 115 GLU A C 1
ATOM 926 O O . GLU A 1 115 ? -4.738 28.266 -2.078 1 98.06 115 GLU A O 1
ATOM 931 N N . LEU A 1 116 ? -5.738 27.141 -0.43 1 98.06 116 LEU A N 1
ATOM 932 C CA . LEU A 1 116 ? -5.32 28.109 0.586 1 98.06 116 LEU A CA 1
ATOM 933 C C . LEU A 1 116 ? -3.805 28.109 0.745 1 98.06 116 LEU A C 1
ATOM 935 O O . LEU A 1 116 ? -3.191 29.172 0.876 1 98.06 116 LEU A O 1
ATOM 939 N N . GLU A 1 117 ? -3.223 26.906 0.767 1 98.25 117 GLU A N 1
ATOM 940 C CA . GLU A 1 117 ? -1.771 26.797 0.885 1 98.25 117 GLU A CA 1
ATOM 941 C C . GLU A 1 117 ? -1.067 27.531 -0.243 1 98.25 117 GLU A C 1
ATOM 943 O O . GLU A 1 117 ? -0.121 28.297 -0.001 1 98.25 117 GLU A O 1
ATOM 948 N N . GLN A 1 118 ? -1.492 27.328 -1.452 1 98 118 GLN A N 1
ATOM 949 C CA . GLN A 1 118 ? -0.916 28.016 -2.604 1 98 118 GLN A CA 1
ATOM 950 C C . GLN A 1 118 ? -1.041 29.531 -2.463 1 98 118 GLN A C 1
ATOM 952 O O . GLN A 1 118 ? -0.08 30.266 -2.707 1 98 118 GLN A O 1
ATOM 957 N N . HIS A 1 119 ? -2.215 29.984 -2.086 1 97.38 119 HIS A N 1
ATOM 958 C CA . HIS A 1 119 ? -2.494 31.406 -1.934 1 97.38 119 HIS A CA 1
ATOM 959 C C . HIS A 1 119 ? -1.615 32.031 -0.853 1 97.38 119 HIS A C 1
ATOM 961 O O . HIS A 1 119 ? -0.998 33.062 -1.073 1 97.38 119 HIS A O 1
ATOM 967 N N . ILE A 1 120 ? -1.562 31.391 0.257 1 97.88 120 ILE A N 1
ATOM 968 C CA . ILE A 1 120 ? -0.812 31.906 1.402 1 97.88 120 ILE A CA 1
ATOM 969 C C . ILE A 1 120 ? 0.681 31.906 1.08 1 97.88 120 ILE A C 1
ATOM 971 O O . ILE A 1 120 ? 1.365 32.906 1.293 1 97.88 120 ILE A O 1
ATOM 975 N N . CYS A 1 121 ? 1.18 30.844 0.562 1 97.25 121 CYS A N 1
ATOM 976 C CA . CYS A 1 121 ? 2.611 30.719 0.309 1 97.25 121 CYS A CA 1
ATOM 977 C C . CYS A 1 121 ? 3.053 31.672 -0.789 1 97.25 121 CYS A C 1
ATOM 979 O O . CYS A 1 121 ? 4.172 32.188 -0.755 1 97.25 121 CYS A O 1
ATOM 981 N N . ALA A 1 122 ? 2.172 31.906 -1.785 1 96.81 122 ALA A N 1
ATOM 982 C CA . ALA A 1 122 ? 2.473 32.938 -2.793 1 96.81 122 ALA A CA 1
ATOM 983 C C . ALA A 1 122 ? 2.604 34.312 -2.158 1 96.81 122 ALA A C 1
ATOM 985 O O . ALA A 1 122 ? 3.49 35.094 -2.521 1 96.81 122 ALA A O 1
ATOM 986 N N . ALA A 1 123 ? 1.734 34.656 -1.277 1 96.62 123 ALA A N 1
ATOM 987 C CA . ALA A 1 123 ? 1.761 35.938 -0.586 1 96.62 123 ALA A CA 1
ATOM 988 C C . ALA A 1 123 ? 3.027 36.094 0.251 1 96.62 123 ALA A C 1
ATOM 990 O O . ALA A 1 123 ? 3.639 37.156 0.281 1 96.62 123 ALA A O 1
ATOM 991 N N . LEU A 1 124 ? 3.408 35 0.905 1 96.94 124 LEU A N 1
ATOM 992 C CA . LEU A 1 124 ? 4.598 35.031 1.75 1 96.94 124 LEU A CA 1
ATOM 993 C C . LEU A 1 124 ? 5.859 35.188 0.907 1 96.94 124 LEU A C 1
ATOM 995 O O . LEU A 1 124 ? 6.789 35.906 1.299 1 96.94 124 LEU A O 1
ATOM 999 N N . LEU A 1 125 ? 5.852 34.531 -0.159 1 95.44 125 LEU A N 1
ATOM 1000 C CA . LEU A 1 125 ? 6.992 34.625 -1.064 1 95.44 125 LEU A CA 1
ATOM 1001 C C . LEU A 1 125 ? 7.148 36.031 -1.609 1 95.44 125 LEU A C 1
ATOM 1003 O O . LEU A 1 125 ? 8.266 36.5 -1.811 1 95.44 125 LEU A O 1
ATOM 1007 N N . ALA A 1 126 ? 6.078 36.688 -1.84 1 94.75 126 ALA A N 1
ATOM 1008 C CA . ALA A 1 126 ? 6.078 38.031 -2.396 1 94.75 126 ALA A CA 1
ATOM 1009 C C . ALA A 1 126 ? 6.477 39.062 -1.342 1 94.75 126 ALA A C 1
ATOM 1011 O O . ALA A 1 126 ? 6.938 40.156 -1.676 1 94.75 126 ALA A O 1
ATOM 1012 N N . ALA A 1 127 ? 6.332 38.719 -0.086 1 96.38 127 ALA A N 1
ATOM 1013 C CA . ALA A 1 127 ? 6.676 39.594 1.027 1 96.38 127 ALA A CA 1
ATOM 1014 C C . ALA A 1 127 ? 7.496 38.844 2.08 1 96.38 127 ALA A C 1
ATOM 1016 O O . ALA A 1 127 ? 7.02 38.625 3.195 1 96.38 127 ALA A O 1
ATOM 1017 N N . PRO A 1 128 ? 8.68 38.625 1.806 1 95.75 128 PRO A N 1
ATOM 1018 C CA . PRO A 1 128 ? 9.492 37.688 2.613 1 95.75 128 PRO A CA 1
ATOM 1019 C C . PRO A 1 128 ? 10.016 38.344 3.891 1 95.75 128 PRO A C 1
ATOM 1021 O O . PRO A 1 128 ? 10.719 37.719 4.676 1 95.75 128 PRO A O 1
ATOM 1024 N N . ARG A 1 129 ? 9.75 39.625 4.16 1 96.88 129 ARG A N 1
ATOM 1025 C CA . ARG A 1 129 ? 10.227 40.344 5.332 1 96.88 129 ARG A CA 1
ATOM 1026 C C . ARG A 1 129 ? 9.062 40.875 6.168 1 96.88 129 ARG A C 1
ATOM 1028 O O . ARG A 1 129 ? 8.719 42.062 6.098 1 96.88 129 ARG A O 1
ATOM 1035 N N . PRO A 1 130 ? 8.656 40 7.109 1 94.56 130 PRO A N 1
ATOM 1036 C CA . PRO A 1 130 ? 7.418 40.312 7.84 1 94.56 130 PRO A CA 1
ATOM 1037 C C . PRO A 1 130 ? 7.52 41.594 8.68 1 94.56 130 PRO A C 1
ATOM 1039 O O . PRO A 1 130 ? 6.508 42.219 8.961 1 94.56 130 PRO A O 1
ATOM 1042 N N . LEU A 1 131 ? 8.656 42 9.109 1 95.44 131 LEU A N 1
ATOM 1043 C CA . LEU A 1 131 ? 8.797 43.188 9.945 1 95.44 131 LEU A CA 1
ATOM 1044 C C . LEU A 1 131 ? 8.828 44.438 9.102 1 95.44 131 LEU A C 1
ATOM 1046 O O . LEU A 1 131 ? 8.609 45.562 9.617 1 95.44 131 LEU A O 1
ATOM 1050 N N . GLN A 1 132 ? 9.062 44.312 7.789 1 92.88 132 GLN A N 1
ATOM 1051 C CA . GLN A 1 132 ? 9.195 45.469 6.906 1 92.88 132 GLN A CA 1
ATOM 1052 C C . GLN A 1 132 ? 7.926 45.688 6.094 1 92.88 132 GLN A C 1
ATOM 1054 O O . GLN A 1 132 ? 7.484 46.812 5.918 1 92.88 132 GLN A O 1
ATOM 1059 N N . ALA A 1 133 ? 7.41 44.625 5.535 1 89.44 133 ALA A N 1
ATOM 1060 C CA . ALA A 1 133 ? 6.219 44.688 4.691 1 89.44 133 ALA A CA 1
ATOM 1061 C C . ALA A 1 133 ? 5.289 43.5 4.965 1 89.44 133 ALA A C 1
ATOM 1063 O O . ALA A 1 133 ? 5.719 42.344 4.926 1 89.44 133 ALA A O 1
ATOM 1064 N N . PRO A 1 134 ? 4.125 43.906 5.254 1 85.75 134 PRO A N 1
ATOM 1065 C CA . PRO A 1 134 ? 3.178 42.812 5.496 1 85.75 134 PRO A CA 1
ATOM 1066 C C . PRO A 1 134 ? 2.82 42.062 4.223 1 85.75 134 PRO A C 1
ATOM 1068 O O . PRO A 1 134 ? 2.805 42.625 3.135 1 85.75 134 PRO A O 1
ATOM 1071 N N . ALA A 1 135 ? 2.682 40.688 4.289 1 87.62 135 ALA A N 1
ATOM 1072 C CA . ALA A 1 135 ? 2.143 39.906 3.178 1 87.62 135 ALA A CA 1
ATOM 1073 C C . ALA A 1 135 ? 0.704 40.312 2.869 1 87.62 135 ALA A C 1
ATOM 1075 O O . ALA A 1 135 ? -0.189 40.125 3.701 1 87.62 135 ALA A O 1
ATOM 1076 N N . ALA A 1 136 ? 0.585 40.781 1.702 1 84.31 136 ALA A N 1
ATOM 1077 C CA . ALA A 1 136 ? -0.736 41.281 1.313 1 84.31 136 ALA A CA 1
ATOM 1078 C C . ALA A 1 136 ? -1.762 40.156 1.322 1 84.31 136 ALA A C 1
ATOM 1080 O O . ALA A 1 136 ? -1.441 39 0.978 1 84.31 136 ALA A O 1
ATOM 1081 N N . GLN A 1 137 ? -2.932 40.281 1.92 1 87.38 137 GLN A N 1
ATOM 1082 C CA . GLN A 1 137 ? -4.105 39.406 1.831 1 87.38 137 GLN A CA 1
ATOM 1083 C C . GLN A 1 137 ? -4.043 38.281 2.867 1 87.38 137 GLN A C 1
ATOM 1085 O O . GLN A 1 137 ? -4.977 37.5 2.982 1 87.38 137 GLN A O 1
ATOM 1090 N N . LEU A 1 138 ? -2.775 38.156 3.531 1 96.25 138 LEU A N 1
ATOM 1091 C CA . LEU A 1 138 ? -2.723 37.188 4.609 1 96.25 138 LEU A CA 1
ATOM 1092 C C . LEU A 1 138 ? -3.568 37.625 5.797 1 96.25 138 LEU A C 1
ATOM 1094 O O . LEU A 1 138 ? -3.389 38.75 6.309 1 96.25 138 LEU A O 1
ATOM 1098 N N . THR A 1 139 ? -4.555 36.875 6.168 1 96.88 139 THR A N 1
ATOM 1099 C CA . THR A 1 139 ? -5.371 37.188 7.34 1 96.88 139 THR A CA 1
ATOM 1100 C C . THR A 1 139 ? -5.359 36.031 8.32 1 96.88 139 THR A C 1
ATOM 1102 O O . THR A 1 139 ? -5.055 34.875 7.945 1 96.88 139 THR A O 1
ATOM 1105 N N . TYR A 1 140 ? -5.625 36.344 9.516 1 97.12 140 TYR A N 1
ATOM 1106 C CA . TYR A 1 140 ? -5.727 35.344 10.578 1 97.12 140 TYR A CA 1
ATOM 1107 C C . TYR A 1 140 ? -6.734 34.281 10.203 1 97.12 140 TYR A C 1
ATOM 1109 O O . TYR A 1 140 ? -6.477 33.094 10.398 1 97.12 140 TYR A O 1
ATOM 1117 N N . GLU A 1 141 ? -7.836 34.656 9.633 1 97.19 141 GLU A N 1
ATOM 1118 C CA . GLU A 1 141 ? -8.906 33.75 9.273 1 97.19 141 GLU A CA 1
ATOM 1119 C C . GLU A 1 141 ? -8.445 32.75 8.211 1 97.19 141 GLU A C 1
ATOM 1121 O O . GLU A 1 141 ? -8.781 31.562 8.273 1 97.19 141 GLU A O 1
ATOM 1126 N N . LEU A 1 142 ? -7.672 33.25 7.254 1 97.69 142 LEU A N 1
ATOM 1127 C CA . LEU A 1 142 ? -7.156 32.375 6.199 1 97.69 142 LEU A CA 1
ATOM 1128 C C . LEU A 1 142 ? -6.203 31.328 6.773 1 97.69 142 LEU A C 1
ATOM 1130 O O . LEU A 1 142 ? -6.246 30.156 6.379 1 97.69 142 LEU A O 1
ATOM 1134 N N . VAL A 1 143 ? -5.348 31.781 7.684 1 98.44 143 VAL A N 1
ATOM 1135 C CA . VAL A 1 143 ? -4.359 30.891 8.297 1 98.44 143 VAL A CA 1
ATOM 1136 C C . VAL A 1 143 ? -5.066 29.797 9.094 1 98.44 143 VAL A C 1
ATOM 1138 O O . VAL A 1 143 ? -4.707 28.625 9 1 98.44 143 VAL A O 1
ATOM 1141 N N . LEU A 1 144 ? -6.066 30.172 9.828 1 98.31 144 LEU A N 1
ATOM 1142 C CA . LEU A 1 144 ? -6.785 29.203 10.656 1 98.31 144 LEU A CA 1
ATOM 1143 C C . LEU A 1 144 ? -7.543 28.203 9.789 1 98.31 144 LEU A C 1
ATOM 1145 O O . LEU A 1 144 ? -7.609 27.016 10.117 1 98.31 144 LEU A O 1
ATOM 1149 N N . GLU A 1 145 ? -8.148 28.734 8.766 1 98.38 145 GLU A N 1
ATOM 1150 C CA . GLU A 1 145 ? -8.867 27.844 7.863 1 98.38 145 GLU A CA 1
ATOM 1151 C C . GLU A 1 145 ? -7.926 26.844 7.219 1 98.38 145 GLU A C 1
ATOM 1153 O O . GLU A 1 145 ? -8.25 25.656 7.125 1 98.38 145 GLU A O 1
ATOM 1158 N N . CYS A 1 146 ? -6.77 27.297 6.789 1 98.56 146 CYS A N 1
ATOM 1159 C CA . CYS A 1 146 ? -5.777 26.422 6.172 1 98.56 146 CYS A CA 1
ATOM 1160 C C . CYS A 1 146 ? -5.289 25.359 7.156 1 98.56 146 CYS A C 1
ATOM 1162 O O . CYS A 1 146 ? -5.215 24.188 6.82 1 98.56 146 CYS A O 1
ATOM 1164 N N . HIS A 1 147 ? -4.98 25.797 8.336 1 98.62 147 HIS A N 1
ATOM 1165 C CA . HIS A 1 147 ? -4.516 24.891 9.383 1 98.62 147 HIS A CA 1
ATOM 1166 C C . HIS A 1 147 ? -5.57 23.844 9.695 1 98.62 147 HIS A C 1
ATOM 1168 O O . HIS A 1 147 ? -5.238 22.672 9.898 1 98.62 147 HIS A O 1
ATOM 1174 N N . SER A 1 148 ? -6.789 24.266 9.734 1 97.62 148 SER A N 1
ATOM 1175 C CA . SER A 1 148 ? -7.887 23.359 10.086 1 97.62 148 SER A CA 1
ATOM 1176 C C . SER A 1 148 ? -8.102 22.312 9.008 1 97.62 148 SER A C 1
ATOM 1178 O O . SER A 1 148 ? -8.594 21.219 9.289 1 97.62 148 SER A O 1
ATOM 1180 N N . ALA A 1 149 ? -7.75 22.609 7.781 1 98.44 149 ALA A N 1
ATOM 1181 C CA . ALA A 1 149 ? -8.008 21.703 6.66 1 98.44 149 ALA A CA 1
ATOM 1182 C C . ALA A 1 149 ? -6.812 20.797 6.402 1 98.44 149 ALA A C 1
ATOM 1184 O O . ALA A 1 149 ? -6.93 19.781 5.695 1 98.44 149 ALA A O 1
ATOM 1185 N N . LYS A 1 150 ? -5.727 21 7.012 1 97.88 150 LYS A N 1
ATOM 1186 C CA . LYS A 1 150 ? -4.426 20.422 6.695 1 97.88 150 LYS A CA 1
ATOM 1187 C C . LYS A 1 150 ? -4.449 18.906 6.863 1 97.88 150 LYS A C 1
ATOM 1189 O O . LYS A 1 150 ? -3.914 18.172 6.023 1 97.88 150 LYS A O 1
ATOM 1194 N N . SER A 1 151 ? -5.094 18.375 7.906 1 98.12 151 SER A N 1
ATOM 1195 C CA . SER A 1 151 ? -5.066 16.953 8.219 1 98.12 151 SER A CA 1
ATOM 1196 C C . SER A 1 151 ? -6.273 16.234 7.633 1 98.12 151 SER A C 1
ATOM 1198 O O . SER A 1 151 ? -6.773 15.266 8.219 1 98.12 151 SER A O 1
ATOM 1200 N N . PHE A 1 152 ? -6.734 16.703 6.473 1 98.62 152 PHE A N 1
ATOM 1201 C CA . PHE A 1 152 ? -7.934 16.141 5.863 1 98.62 152 PHE A CA 1
ATOM 1202 C C . PHE A 1 152 ? -7.734 14.656 5.555 1 98.62 152 PHE A C 1
ATOM 1204 O O . PHE A 1 152 ? -8.688 13.875 5.582 1 98.62 152 PHE A O 1
ATOM 1211 N N . ASP A 1 153 ? -6.551 14.266 5.203 1 98.56 153 ASP A N 1
ATOM 1212 C CA . ASP A 1 153 ? -6.297 12.875 4.848 1 98.56 153 ASP A CA 1
ATOM 1213 C C . ASP A 1 153 ? -6.555 11.953 6.035 1 98.56 153 ASP A C 1
ATOM 1215 O O . ASP A 1 153 ? -7.156 10.883 5.883 1 98.56 153 ASP A O 1
ATOM 1219 N N . TYR A 1 154 ? -6.168 12.359 7.316 1 98.62 154 TYR A N 1
ATOM 1220 C CA . TYR A 1 154 ? -6.48 11.578 8.508 1 98.62 154 TYR A CA 1
ATOM 1221 C C . TYR A 1 154 ? -7.988 11.438 8.688 1 98.62 154 TYR A C 1
ATOM 1223 O O . TYR A 1 154 ? -8.484 10.375 9.062 1 98.62 154 TYR A O 1
ATOM 1231 N N . ARG A 1 155 ? -8.664 12.484 8.414 1 98.56 155 ARG A N 1
ATOM 1232 C CA . ARG A 1 155 ? -10.109 12.477 8.594 1 98.56 155 ARG A CA 1
ATOM 1233 C C . ARG A 1 155 ? -10.789 11.602 7.547 1 98.56 155 ARG A C 1
ATOM 1235 O O . ARG A 1 155 ? -11.75 10.891 7.848 1 98.56 155 ARG A O 1
ATOM 1242 N N . VAL A 1 156 ? -10.289 11.719 6.332 1 98.81 156 VAL A N 1
ATOM 1243 C CA . VAL A 1 156 ? -10.789 10.844 5.281 1 98.81 156 VAL A CA 1
ATOM 1244 C C . VAL A 1 156 ? -10.562 9.383 5.672 1 98.81 156 VAL A C 1
ATOM 1246 O O . VAL A 1 156 ? -11.484 8.57 5.613 1 98.81 156 VAL A O 1
ATOM 1249 N N . LEU A 1 157 ? -9.391 9.016 6.086 1 98.88 157 LEU A N 1
ATOM 1250 C CA . LEU A 1 157 ? -9.055 7.641 6.457 1 98.88 157 LEU A CA 1
ATOM 1251 C C . LEU A 1 157 ? -9.914 7.172 7.625 1 98.88 157 LEU A C 1
ATOM 1253 O O . LEU A 1 157 ? -10.383 6.035 7.637 1 98.88 157 LEU A O 1
ATOM 1257 N N . CYS A 1 158 ? -10.102 8.039 8.609 1 98.75 158 CYS A N 1
ATOM 1258 C CA . CYS A 1 158 ? -10.891 7.676 9.781 1 98.75 158 CYS A CA 1
ATOM 1259 C C . CYS A 1 158 ? -12.328 7.375 9.398 1 98.75 158 CYS A C 1
ATOM 1261 O O . CYS A 1 158 ? -12.898 6.375 9.844 1 98.75 158 CYS A O 1
ATOM 1263 N N . LEU A 1 159 ? -12.883 8.234 8.578 1 98.69 159 LEU A N 1
ATOM 1264 C CA . LEU A 1 159 ? -14.25 8.023 8.133 1 98.69 159 LEU A CA 1
ATOM 1265 C C . LEU A 1 159 ? -14.367 6.738 7.316 1 98.69 159 LEU A C 1
ATOM 1267 O O . LEU A 1 159 ? -15.352 6.012 7.426 1 98.69 159 LEU A O 1
ATOM 1271 N N . LEU A 1 160 ? -13.398 6.445 6.504 1 98.75 160 LEU A N 1
ATOM 1272 C CA . LEU A 1 160 ? -13.391 5.211 5.73 1 98.75 160 LEU A CA 1
ATOM 1273 C C . LEU A 1 160 ? -13.32 3.994 6.645 1 98.75 160 LEU A C 1
ATOM 1275 O O . LEU A 1 160 ? -13.914 2.955 6.355 1 98.75 160 LEU A O 1
ATOM 1279 N N . LEU A 1 161 ? -12.586 4.098 7.746 1 98.25 161 LEU A N 1
ATOM 1280 C CA . LEU A 1 161 ? -12.516 2.996 8.695 1 98.25 161 LEU A CA 1
ATOM 1281 C C . LEU A 1 161 ? -13.898 2.672 9.25 1 98.25 161 LEU A C 1
ATOM 1283 O O . LEU A 1 161 ? -14.25 1.5 9.414 1 98.25 161 LEU A O 1
ATOM 1287 N N . PHE A 1 162 ? -14.617 3.736 9.609 1 98.12 162 PHE A N 1
ATOM 1288 C CA . PHE A 1 162 ? -15.977 3.518 10.094 1 98.12 162 PHE A CA 1
ATOM 1289 C C . PHE A 1 162 ? -16.828 2.816 9.039 1 98.12 162 PHE A C 1
ATOM 1291 O O . PHE A 1 162 ? -17.562 1.878 9.352 1 98.12 162 PHE A O 1
ATOM 1298 N N . ARG A 1 163 ? -16.672 3.242 7.805 1 97.56 163 ARG A N 1
ATOM 1299 C CA . ARG A 1 163 ? -17.453 2.664 6.719 1 97.56 163 ARG A CA 1
ATOM 1300 C C . ARG A 1 163 ? -17.062 1.213 6.469 1 97.56 163 ARG A C 1
ATOM 1302 O O . ARG A 1 163 ? -17.922 0.344 6.32 1 97.56 163 ARG A O 1
ATOM 1309 N N . LEU A 1 164 ? -15.82 0.954 6.426 1 98.12 164 LEU A N 1
ATOM 1310 C CA . LEU A 1 164 ? -15.289 -0.373 6.133 1 98.12 164 LEU A CA 1
ATOM 1311 C C . LEU A 1 164 ? -15.656 -1.359 7.238 1 98.12 164 LEU A C 1
ATOM 1313 O O . LEU A 1 164 ? -15.938 -2.527 6.965 1 98.12 164 LEU A O 1
ATOM 1317 N N . SER A 1 165 ? -15.664 -0.885 8.445 1 97.69 165 SER A N 1
ATOM 1318 C CA . SER A 1 165 ? -15.898 -1.763 9.586 1 97.69 165 SER A CA 1
ATOM 1319 C C . SER A 1 165 ? -17.391 -1.874 9.906 1 97.69 165 SER A C 1
ATOM 1321 O O . SER A 1 165 ? -17.797 -2.707 10.719 1 97.69 165 SER A O 1
ATOM 1323 N N . GLY A 1 166 ? -18.172 -1.005 9.312 1 96.06 166 GLY A N 1
ATOM 1324 C CA . GLY A 1 166 ? -19.609 -1.019 9.547 1 96.06 166 GLY A CA 1
ATOM 1325 C C . GLY A 1 166 ? -20 -0.41 10.883 1 96.06 166 GLY A C 1
ATOM 1326 O O . GLY A 1 166 ? -21.125 -0.566 11.328 1 96.06 166 GLY A O 1
ATOM 1327 N N . ARG A 1 167 ? -19.078 0.236 11.469 1 95.06 167 ARG A N 1
ATOM 1328 C CA . ARG A 1 167 ? -19.344 0.867 12.758 1 95.06 167 ARG A CA 1
ATOM 1329 C C . ARG A 1 167 ? -19.922 2.268 12.57 1 95.06 167 ARG A C 1
ATOM 1331 O O . ARG A 1 167 ? -19.562 2.971 11.625 1 95.06 167 ARG A O 1
ATOM 1338 N N . PRO A 1 168 ? -20.781 2.611 13.492 1 95.38 168 PRO A N 1
ATOM 1339 C CA . PRO A 1 168 ? -21.312 3.975 13.406 1 95.38 168 PRO A CA 1
ATOM 1340 C C . PRO A 1 168 ? -20.281 5.031 13.789 1 95.38 168 PRO A C 1
ATOM 1342 O O . PRO A 1 168 ? -19.391 4.77 14.602 1 95.38 168 PRO A O 1
ATOM 1345 N N . HIS A 1 169 ? -20.547 6.18 13.281 1 95.81 169 HIS A N 1
ATOM 1346 C CA . HIS A 1 169 ? -19.688 7.293 13.641 1 95.81 169 HIS A CA 1
ATOM 1347 C C . HIS A 1 169 ? -19.797 7.625 15.125 1 95.81 169 HIS A C 1
ATOM 1349 O O . HIS A 1 169 ? -20.891 7.574 15.688 1 95.81 169 HIS A O 1
ATOM 1355 N N . ASP A 1 170 ? -18.703 7.973 15.68 1 96.31 170 ASP A N 1
ATOM 1356 C CA . ASP A 1 170 ? -18.641 8.508 17.031 1 96.31 170 ASP A CA 1
ATOM 1357 C C . ASP A 1 170 ? -18.281 9.992 17.016 1 96.31 170 ASP A C 1
ATOM 1359 O O . ASP A 1 170 ? -17.094 10.344 17.016 1 96.31 170 ASP A O 1
ATOM 1363 N N . GLU A 1 171 ? -19.25 10.805 17.188 1 96.81 171 GLU A N 1
ATOM 1364 C CA . GLU A 1 171 ? -19.078 12.242 17 1 96.81 171 GLU A CA 1
ATOM 1365 C C . GLU A 1 171 ? -18.125 12.82 18.062 1 96.81 171 GLU A C 1
ATOM 1367 O O . GLU A 1 171 ? -17.391 13.766 17.781 1 96.81 171 GLU A O 1
ATOM 1372 N N . ARG A 1 172 ? -18.234 12.359 19.203 1 96.94 172 ARG A N 1
ATOM 1373 C CA . ARG A 1 172 ? -17.344 12.844 20.266 1 96.94 172 ARG A CA 1
ATOM 1374 C C . ARG A 1 172 ? -15.898 12.477 19.969 1 96.94 172 ARG A C 1
ATOM 1376 O O . ARG A 1 172 ? -15 13.305 20.141 1 96.94 172 ARG A O 1
ATOM 1383 N N . LEU A 1 173 ? -15.703 11.25 19.578 1 98.25 173 LEU A N 1
ATOM 1384 C CA . LEU A 1 173 ? -14.359 10.812 19.219 1 98.25 173 LEU A CA 1
ATOM 1385 C C . LEU A 1 173 ? -13.82 11.625 18.047 1 98.25 173 LEU A C 1
ATOM 1387 O O . LEU A 1 173 ? -12.656 12.055 18.062 1 98.25 173 LEU A O 1
ATOM 1391 N N . LEU A 1 174 ? -14.656 11.852 17.062 1 98.38 174 LEU A N 1
ATOM 1392 C CA . LEU A 1 174 ? -14.234 12.594 15.875 1 98.38 174 LEU A CA 1
ATOM 1393 C C . LEU A 1 174 ? -13.867 14.023 16.234 1 98.38 174 LEU A C 1
ATOM 1395 O O . LEU A 1 174 ? -12.898 14.57 15.703 1 98.38 174 LEU A O 1
ATOM 1399 N N . ALA A 1 175 ? -14.586 14.609 17.125 1 98.19 175 ALA A N 1
ATOM 1400 C CA . ALA A 1 175 ? -14.289 15.961 17.578 1 98.19 175 ALA A CA 1
ATOM 1401 C C . ALA A 1 175 ? -12.953 16 18.328 1 98.19 175 ALA A C 1
ATOM 1403 O O . ALA A 1 175 ? -12.164 16.938 18.141 1 98.19 175 ALA A O 1
ATOM 1404 N N . PHE A 1 176 ? -12.781 15.047 19.156 1 98.69 176 PHE A N 1
ATOM 1405 C CA . PHE A 1 176 ? -11.523 14.945 19.891 1 98.69 176 PHE A CA 1
ATOM 1406 C C . PHE A 1 176 ? -10.344 14.797 18.938 1 98.69 176 PHE A C 1
ATOM 1408 O O . PHE A 1 176 ? -9.344 15.492 19.078 1 98.69 176 PHE A O 1
ATOM 1415 N N . LEU A 1 177 ? -10.477 13.891 17.969 1 98.56 177 LEU A N 1
ATOM 1416 C CA . LEU A 1 177 ? -9.398 13.602 17.031 1 98.56 177 LEU A CA 1
ATOM 1417 C C . LEU A 1 177 ? -9.07 14.828 16.188 1 98.56 177 LEU A C 1
ATOM 1419 O O . LEU A 1 177 ? -7.906 15.055 15.852 1 98.56 177 LEU A O 1
ATOM 1423 N N . ARG A 1 178 ? -10.055 15.562 15.844 1 98.06 178 ARG A N 1
ATOM 1424 C CA . ARG A 1 178 ? -9.828 16.781 15.062 1 98.06 178 ARG A CA 1
ATOM 1425 C C . ARG A 1 178 ? -8.914 17.734 15.805 1 98.06 178 ARG A C 1
ATOM 1427 O O . ARG A 1 178 ? -7.977 18.297 15.219 1 98.06 178 ARG A O 1
ATOM 1434 N N . LEU A 1 179 ? -9.117 17.922 17.062 1 98.12 179 LEU A N 1
ATOM 1435 C CA . LEU A 1 179 ? -8.281 18.812 17.875 1 98.12 179 LEU A CA 1
ATOM 1436 C C . LEU A 1 179 ? -6.887 18.219 18.047 1 98.12 179 LEU A C 1
ATOM 1438 O O . LEU A 1 179 ? -5.891 18.953 18.031 1 98.12 179 LEU A O 1
ATOM 1442 N N . ASP A 1 180 ? -6.906 16.938 18.266 1 97.75 180 ASP A N 1
ATOM 1443 C CA . ASP A 1 180 ? -5.621 16.266 18.422 1 97.75 180 ASP A CA 1
ATOM 1444 C C . ASP A 1 180 ? -4.754 16.453 17.172 1 97.75 180 ASP A C 1
ATOM 1446 O O . ASP A 1 180 ? -3.555 16.703 17.281 1 97.75 180 ASP A O 1
ATOM 1450 N N . GLU A 1 181 ? -5.34 16.328 16.031 1 97.88 181 GLU A N 1
ATOM 1451 C CA . GLU A 1 181 ? -4.652 16.531 14.758 1 97.88 181 GLU A CA 1
ATOM 1452 C C . GLU A 1 181 ? -4.086 17.938 14.656 1 97.88 181 GLU A C 1
ATOM 1454 O O . GLU A 1 181 ? -2.965 18.141 14.18 1 97.88 181 GLU A O 1
ATOM 1459 N N . MET A 1 182 ? -4.848 18.891 15.07 1 98 182 MET A N 1
ATOM 1460 C CA . MET A 1 182 ? -4.414 20.281 14.992 1 98 182 MET A CA 1
ATOM 1461 C C . MET A 1 182 ? -3.201 20.516 15.883 1 98 182 MET A C 1
ATOM 1463 O O . MET A 1 182 ? -2.271 21.234 15.492 1 98 182 MET A O 1
ATOM 1467 N N . LEU A 1 183 ? -3.24 19.953 17.047 1 97.12 183 LEU A N 1
ATOM 1468 C CA . LEU A 1 183 ? -2.129 20.109 17.969 1 97.12 183 LEU A CA 1
ATOM 1469 C C . LEU A 1 183 ? -0.877 19.422 17.453 1 97.12 183 LEU A C 1
ATOM 1471 O O . LEU A 1 183 ? 0.226 19.953 17.547 1 97.12 183 LEU A O 1
ATOM 1475 N N . VAL A 1 184 ? -1.067 18.234 16.906 1 95.69 184 VAL A N 1
ATOM 1476 C CA . VAL A 1 184 ? 0.052 17.5 16.312 1 95.69 184 VAL A CA 1
ATOM 1477 C C . VAL A 1 184 ? 0.625 18.281 15.133 1 95.69 184 VAL A C 1
ATOM 1479 O O . VAL A 1 184 ? 1.844 18.344 14.961 1 95.69 184 VAL A O 1
ATOM 1482 N N . ASP A 1 185 ? -0.235 18.875 14.398 1 97 185 ASP A N 1
ATOM 1483 C CA . ASP A 1 185 ? 0.187 19.672 13.25 1 97 185 ASP A CA 1
ATOM 1484 C C . ASP A 1 185 ? 1.053 20.844 13.688 1 97 185 ASP A C 1
ATOM 1486 O O . ASP A 1 185 ? 2.045 21.172 13.031 1 97 185 ASP A O 1
ATOM 1490 N N . ILE A 1 186 ? 0.632 21.484 14.734 1 97.81 186 ILE A N 1
ATOM 1491 C CA . ILE A 1 186 ? 1.406 22.609 15.242 1 97.81 186 ILE A CA 1
ATOM 1492 C C . ILE A 1 186 ? 2.793 22.141 15.672 1 97.81 186 ILE A C 1
ATOM 1494 O O . ILE A 1 186 ? 3.797 22.781 15.375 1 97.81 186 ILE A O 1
ATOM 1498 N N . SER A 1 187 ? 2.795 21.047 16.344 1 95.38 187 SER A N 1
ATOM 1499 C CA . SER A 1 187 ? 4.074 20.484 16.766 1 95.38 187 SER A CA 1
ATOM 1500 C C . SER A 1 187 ? 4.98 20.203 15.578 1 95.38 187 SER A C 1
ATOM 1502 O O . SER A 1 187 ? 6.164 20.547 15.594 1 95.38 187 SER A O 1
ATOM 1504 N N . ASP A 1 188 ? 4.449 19.625 14.586 1 94.94 188 ASP A N 1
ATOM 1505 C CA . ASP A 1 188 ? 5.207 19.328 13.375 1 94.94 188 ASP A CA 1
ATOM 1506 C C . ASP A 1 188 ? 5.688 20.594 12.688 1 94.94 188 ASP A C 1
ATOM 1508 O O . ASP A 1 188 ? 6.812 20.656 12.188 1 94.94 188 ASP A O 1
ATOM 1512 N N . ASP A 1 189 ? 4.828 21.562 12.648 1 97.81 189 ASP A N 1
ATOM 1513 C CA . ASP A 1 189 ? 5.184 22.844 12.039 1 97.81 189 ASP A CA 1
ATOM 1514 C C . ASP A 1 189 ? 6.34 23.516 12.781 1 97.81 189 ASP A C 1
ATOM 1516 O O . ASP A 1 189 ? 7.223 24.109 12.164 1 97.81 189 ASP A O 1
ATOM 1520 N N . LEU A 1 190 ? 6.297 23.391 14.094 1 97.75 190 LEU A N 1
ATOM 1521 C CA . LEU A 1 190 ? 7.391 23.969 14.875 1 97.75 190 LEU A CA 1
ATOM 1522 C C . LEU A 1 190 ? 8.695 23.219 14.609 1 97.75 190 LEU A C 1
ATOM 1524 O O . LEU A 1 190 ? 9.75 23.844 14.469 1 97.75 190 LEU A O 1
ATOM 1528 N N . CYS A 1 191 ? 8.641 21.969 14.492 1 95.5 191 CYS A N 1
ATOM 1529 C CA . CYS A 1 191 ? 9.812 21.141 14.258 1 95.5 191 CYS A CA 1
ATOM 1530 C C . CYS A 1 191 ? 10.383 21.375 12.867 1 95.5 191 CYS A C 1
ATOM 1532 O O . CYS A 1 191 ? 11.594 21.344 12.68 1 95.5 191 CYS A O 1
ATOM 1534 N N . ASP A 1 192 ? 9.508 21.641 11.914 1 96.81 192 ASP A N 1
ATOM 1535 C CA . ASP A 1 192 ? 9.914 21.703 10.516 1 96.81 192 ASP A CA 1
ATOM 1536 C C . ASP A 1 192 ? 9.953 23.141 10.016 1 96.81 192 ASP A C 1
ATOM 1538 O O . ASP A 1 192 ? 10.023 23.391 8.812 1 96.81 192 ASP A O 1
ATOM 1542 N N . TYR A 1 193 ? 9.969 24.016 10.875 1 98.12 193 TYR A N 1
ATOM 1543 C CA . TYR A 1 193 ? 9.789 25.422 10.555 1 98.12 193 TYR A CA 1
ATOM 1544 C C . TYR A 1 193 ? 10.805 25.891 9.523 1 98.12 193 TYR A C 1
ATOM 1546 O O . TYR A 1 193 ? 10.438 26.406 8.469 1 98.12 193 TYR A O 1
ATOM 1554 N N . GLU A 1 194 ? 12.07 25.703 9.734 1 97.94 194 GLU A N 1
ATOM 1555 C CA . GLU A 1 194 ? 13.133 26.188 8.859 1 97.94 194 GLU A CA 1
ATOM 1556 C C . GLU A 1 194 ? 13.031 25.547 7.473 1 97.94 194 GLU A C 1
ATOM 1558 O O . GLU A 1 194 ? 13.172 26.25 6.461 1 97.94 194 GLU A O 1
ATOM 1563 N N . ASP A 1 195 ? 12.758 24.312 7.469 1 97.06 195 ASP A N 1
ATOM 1564 C CA . ASP A 1 195 ? 12.617 23.594 6.199 1 97.06 195 ASP A CA 1
ATOM 1565 C C . ASP A 1 195 ? 11.422 24.125 5.406 1 97.06 195 ASP A C 1
ATOM 1567 O O . ASP A 1 195 ? 11.477 24.219 4.176 1 97.06 195 ASP A O 1
ATOM 1571 N N . ASP A 1 196 ? 10.359 24.422 6.121 1 97.56 196 ASP A N 1
ATOM 1572 C CA . ASP A 1 196 ? 9.148 24.891 5.457 1 97.56 196 ASP A CA 1
ATOM 1573 C C . ASP A 1 196 ? 9.352 26.281 4.871 1 97.56 196 ASP A C 1
ATOM 1575 O O . ASP A 1 196 ? 8.781 26.609 3.826 1 97.56 196 ASP A O 1
ATOM 1579 N N . VAL A 1 197 ? 10.164 27.062 5.539 1 97.94 197 VAL A N 1
ATOM 1580 C CA . VAL A 1 197 ? 10.516 28.375 5.008 1 97.94 197 VAL A CA 1
ATOM 1581 C C . VAL A 1 197 ? 11.305 28.219 3.713 1 97.94 197 VAL A C 1
ATOM 1583 O O . VAL A 1 197 ? 11.023 28.891 2.721 1 97.94 197 VAL A O 1
ATOM 1586 N N . VAL A 1 198 ? 12.273 27.359 3.75 1 97.38 198 VAL A N 1
ATOM 1587 C CA . VAL A 1 198 ? 13.133 27.141 2.59 1 97.38 198 VAL A CA 1
ATOM 1588 C C . VAL A 1 198 ? 12.305 26.594 1.427 1 97.38 198 VAL A C 1
ATOM 1590 O O . VAL A 1 198 ? 12.469 27.031 0.284 1 97.38 198 VAL A O 1
ATOM 1593 N N . ALA A 1 199 ? 11.375 25.75 1.723 1 96.62 199 ALA A N 1
ATOM 1594 C CA . ALA A 1 199 ? 10.578 25.078 0.7 1 96.62 199 ALA A CA 1
ATOM 1595 C C . ALA A 1 199 ? 9.406 25.953 0.256 1 96.62 199 ALA A C 1
ATOM 1597 O O . ALA A 1 199 ? 8.766 25.656 -0.76 1 96.62 199 ALA A O 1
ATOM 1598 N N . ASN A 1 200 ? 9.117 26.984 1.013 1 97.38 200 ASN A N 1
ATOM 1599 C CA . ASN A 1 200 ? 7.93 27.812 0.812 1 97.38 200 ASN A CA 1
ATOM 1600 C C . ASN A 1 200 ? 6.648 26.984 0.959 1 97.38 200 ASN A C 1
ATOM 1602 O O . ASN A 1 200 ? 5.805 26.984 0.061 1 97.38 200 ASN A O 1
ATOM 1606 N N . SER A 1 201 ? 6.543 26.312 2.014 1 96.81 201 SER A N 1
ATOM 1607 C CA . SER A 1 201 ? 5.371 25.516 2.352 1 96.81 201 SER A CA 1
ATOM 1608 C C . SER A 1 201 ? 4.578 26.141 3.488 1 96.81 201 SER A C 1
ATOM 1610 O O . SER A 1 201 ? 5.102 26.984 4.223 1 96.81 201 SER A O 1
ATOM 1612 N N . PHE A 1 202 ? 3.387 25.797 3.611 1 98.12 202 PHE A N 1
ATOM 1613 C CA . PHE A 1 202 ? 2.549 26.297 4.691 1 98.12 202 PHE A CA 1
ATOM 1614 C C . PHE A 1 202 ? 3.084 25.859 6.047 1 98.12 202 PHE A C 1
ATOM 1616 O O . PHE A 1 202 ? 3.449 24.688 6.223 1 98.12 202 PHE A O 1
ATOM 1623 N N . ASN A 1 203 ? 3.125 26.719 6.957 1 98.56 203 ASN A N 1
ATOM 1624 C CA . ASN A 1 203 ? 3.514 26.547 8.352 1 98.56 203 ASN A CA 1
ATOM 1625 C C . ASN A 1 203 ? 2.838 27.562 9.258 1 98.56 203 ASN A C 1
ATOM 1627 O O . ASN A 1 203 ? 2.979 28.781 9.055 1 98.56 203 ASN A O 1
ATOM 1631 N N . ILE A 1 204 ? 2.209 27.078 10.195 1 98.75 204 ILE A N 1
ATOM 1632 C CA . ILE A 1 204 ? 1.365 27.969 10.984 1 98.75 204 ILE A CA 1
ATOM 1633 C C . ILE A 1 204 ? 2.236 28.969 11.734 1 98.75 204 ILE A C 1
ATOM 1635 O O . ILE A 1 204 ? 1.862 30.141 11.883 1 98.75 204 ILE A O 1
ATOM 1639 N N . PHE A 1 205 ? 3.348 28.578 12.258 1 98.75 205 PHE A N 1
ATOM 1640 C CA . PHE A 1 205 ? 4.23 29.5 12.953 1 98.75 205 PHE A CA 1
ATOM 1641 C C . PHE A 1 205 ? 4.777 30.547 11.984 1 98.75 205 PHE A C 1
ATOM 1643 O O . PHE A 1 205 ? 4.852 31.734 12.328 1 98.75 205 PHE A O 1
ATOM 1650 N N . ARG A 1 206 ? 5.172 30.078 10.781 1 98.44 206 ARG A N 1
ATOM 1651 C CA . ARG A 1 206 ? 5.586 30.984 9.711 1 98.44 206 ARG A CA 1
ATOM 1652 C C . ARG A 1 206 ? 4.523 32.031 9.453 1 98.44 206 ARG A C 1
ATOM 1654 O O . ARG A 1 206 ? 4.828 33.25 9.375 1 98.44 206 ARG A O 1
ATOM 1661 N N . CYS A 1 207 ? 3.303 31.672 9.398 1 98.62 207 CYS A N 1
ATOM 1662 C CA . CYS A 1 207 ? 2.191 32.594 9.148 1 98.62 207 CYS A CA 1
ATOM 1663 C C . CYS A 1 207 ? 2.002 33.562 10.312 1 98.62 207 CYS A C 1
ATOM 1665 O O . CYS A 1 207 ? 1.74 34.75 10.102 1 98.62 207 CYS A O 1
ATOM 1667 N N . TYR A 1 208 ? 2.131 33.031 11.523 1 98.62 208 TYR A N 1
ATOM 1668 C CA . TYR A 1 208 ? 1.979 33.875 12.695 1 98.62 208 TYR A CA 1
ATOM 1669 C C . TYR A 1 208 ? 3.064 34.938 12.734 1 98.62 208 TYR A C 1
ATOM 1671 O O . TYR A 1 208 ? 2.816 36.094 13.164 1 98.62 208 TYR A O 1
ATOM 1679 N N . ILE A 1 209 ? 4.254 34.594 12.336 1 98.38 209 ILE A N 1
ATOM 1680 C CA . ILE A 1 209 ? 5.336 35.562 12.297 1 98.38 209 ILE A CA 1
ATOM 1681 C C . ILE A 1 209 ? 5 36.688 11.289 1 98.38 209 ILE A C 1
ATOM 1683 O O . ILE A 1 209 ? 5.246 37.844 11.555 1 98.38 209 ILE A O 1
ATOM 1687 N N . HIS A 1 210 ?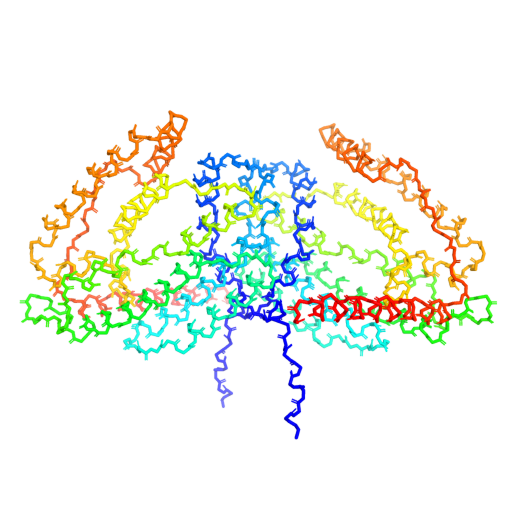 4.438 36.281 10.219 1 98.06 210 HIS A N 1
ATOM 1688 C CA . HIS A 1 210 ? 4.078 37.281 9.203 1 98.06 210 HIS A CA 1
ATOM 1689 C C . HIS A 1 210 ? 2.895 38.125 9.648 1 98.06 210 HIS A C 1
ATOM 1691 O O . HIS A 1 210 ? 2.762 39.281 9.234 1 98.06 210 HIS A O 1
ATOM 1697 N N . LEU A 1 211 ? 2.014 37.594 10.5 1 97.69 211 LEU A N 1
ATOM 1698 C CA . LEU A 1 211 ? 0.831 38.312 10.969 1 97.69 211 LEU A CA 1
ATOM 1699 C C . LEU A 1 211 ? 1.173 39.219 12.148 1 97.69 211 LEU A C 1
ATOM 1701 O O . LEU A 1 211 ? 0.639 40.312 12.266 1 97.69 211 LEU A O 1
ATOM 1705 N N . TYR A 1 212 ? 2.117 38.688 13.031 1 96.94 212 TYR A N 1
ATOM 1706 C CA . TYR A 1 212 ? 2.219 39.344 14.336 1 96.94 212 TYR A CA 1
ATOM 1707 C C . TYR A 1 212 ? 3.656 39.75 14.633 1 96.94 212 TYR A C 1
ATOM 1709 O O . TYR A 1 212 ? 3.936 40.344 15.672 1 96.94 212 TYR A O 1
ATOM 1717 N N . GLY A 1 213 ? 4.578 39.438 13.742 1 96.06 213 GLY A N 1
ATOM 1718 C CA . GLY A 1 213 ? 5.969 39.812 13.953 1 96.06 213 GLY A CA 1
ATOM 1719 C C . GLY A 1 213 ? 6.566 39.188 15.211 1 96.06 213 GLY A C 1
ATOM 1720 O O . GLY A 1 213 ? 6.5 37.969 15.398 1 96.06 213 GLY A O 1
ATOM 1721 N N . ARG A 1 214 ? 6.988 39.969 16.078 1 96.62 214 ARG A N 1
ATOM 1722 C CA . ARG A 1 214 ? 7.715 39.562 17.266 1 96.62 214 ARG A CA 1
ATOM 1723 C C . ARG A 1 214 ? 6.77 38.906 18.281 1 96.62 214 ARG A C 1
ATOM 1725 O O . ARG A 1 214 ? 7.211 38.219 19.188 1 96.62 214 ARG A O 1
ATOM 1732 N N . GLU A 1 215 ? 5.477 39.156 18.172 1 97.44 215 GLU A N 1
ATOM 1733 C CA . GLU A 1 215 ? 4.5 38.594 19.109 1 97.44 215 GLU A CA 1
ATOM 1734 C C . GLU A 1 215 ? 3.988 37.25 18.641 1 97.44 215 GLU A C 1
ATOM 1736 O O . GLU A 1 215 ? 3.115 36.656 19.266 1 97.44 215 GLU A O 1
ATOM 1741 N N . ALA A 1 216 ? 4.508 36.688 17.578 1 98.06 216 ALA A N 1
ATOM 1742 C CA . ALA A 1 216 ? 4.031 35.469 16.953 1 98.06 216 ALA A CA 1
ATOM 1743 C C . ALA A 1 216 ? 4.004 34.312 17.953 1 98.06 216 ALA A C 1
ATOM 1745 O O . ALA A 1 216 ? 3.021 33.562 18.016 1 98.06 216 ALA A O 1
ATOM 1746 N N . GLU A 1 217 ? 5.086 34.094 18.688 1 97.81 217 GLU A N 1
ATOM 1747 C CA . GLU A 1 217 ? 5.18 33 19.641 1 97.81 217 GLU A CA 1
ATOM 1748 C C . GLU A 1 217 ? 4.09 33.125 20.703 1 97.81 217 GLU A C 1
ATOM 1750 O O . GLU A 1 217 ? 3.41 32.125 21 1 97.81 217 GLU A O 1
ATOM 1755 N N . LEU A 1 218 ? 3.994 34.312 21.234 1 98 218 LEU A N 1
ATOM 1756 C CA . LEU A 1 218 ? 2.99 34.531 22.266 1 98 218 LEU A CA 1
ATOM 1757 C C . LEU A 1 218 ? 1.592 34.219 21.75 1 98 218 LEU A C 1
ATOM 1759 O O . LEU A 1 218 ? 0.8 33.562 22.422 1 98 218 LEU A O 1
ATOM 1763 N N . LYS A 1 219 ? 1.254 34.75 20.562 1 98.31 219 LYS A N 1
ATOM 1764 C CA . LYS A 1 219 ? -0.066 34.531 19.969 1 98.31 219 LYS A CA 1
ATOM 1765 C C . LYS A 1 219 ? -0.322 33.062 19.672 1 98.31 219 LYS A C 1
ATOM 1767 O O . LYS A 1 219 ? -1.439 32.594 19.859 1 98.31 219 LYS A O 1
ATOM 1772 N N . LEU A 1 220 ? 0.691 32.312 19.203 1 98.5 220 LEU A N 1
ATOM 1773 C CA . LEU A 1 220 ? 0.513 30.906 18.922 1 98.5 220 LEU A CA 1
ATOM 1774 C C . LEU A 1 220 ? 0.362 30.109 20.203 1 98.5 220 LEU A C 1
ATOM 1776 O O . LEU A 1 220 ? -0.394 29.125 20.266 1 98.5 220 LEU A O 1
ATOM 1780 N N . VAL A 1 221 ? 1.057 30.469 21.281 1 97.75 221 VAL A N 1
ATOM 1781 C CA . VAL A 1 221 ? 0.915 29.828 22.578 1 97.75 221 VAL A CA 1
ATOM 1782 C C . VAL A 1 221 ? -0.521 29.984 23.078 1 97.75 221 VAL A C 1
ATOM 1784 O O . VAL A 1 221 ? -1.083 29.062 23.656 1 97.75 221 VAL A O 1
ATOM 1787 N N . GLU A 1 222 ? -1.058 31.172 22.859 1 98 222 GLU A N 1
ATOM 1788 C CA . GLU A 1 222 ? -2.451 31.391 23.234 1 98 222 GLU A CA 1
ATOM 1789 C C . GLU A 1 222 ? -3.379 30.422 22.5 1 98 222 GLU A C 1
ATOM 1791 O O . GLU A 1 222 ? -4.285 29.859 23.109 1 98 222 GLU A O 1
ATOM 1796 N N . ARG A 1 223 ? -3.154 30.297 21.234 1 97.75 223 ARG A N 1
ATOM 1797 C CA . ARG A 1 223 ? -3.967 29.359 20.453 1 97.75 223 ARG A CA 1
ATOM 1798 C C . ARG A 1 223 ? -3.777 27.938 20.938 1 97.75 223 ARG A C 1
ATOM 1800 O O . ARG A 1 223 ? -4.746 27.188 21.078 1 97.75 223 ARG A O 1
ATOM 1807 N N . ILE A 1 224 ? -2.535 27.547 21.156 1 97.94 224 ILE A N 1
ATOM 1808 C CA . ILE A 1 224 ? -2.23 26.219 21.641 1 97.94 224 ILE A CA 1
ATOM 1809 C C . ILE A 1 224 ? -2.969 25.969 22.953 1 97.94 224 ILE A C 1
ATOM 1811 O O . ILE A 1 224 ? -3.6 24.922 23.141 1 97.94 224 ILE A O 1
ATOM 1815 N N . GLY A 1 225 ? -2.852 26.922 23.812 1 97.38 225 GLY A N 1
ATOM 1816 C CA . GLY A 1 225 ? -3.543 26.797 25.078 1 97.38 225 GLY A CA 1
ATOM 1817 C C . GLY A 1 225 ? -5.035 26.578 24.938 1 97.38 225 GLY A C 1
ATOM 1818 O O . GLY A 1 225 ? -5.625 25.766 25.641 1 97.38 225 GLY A O 1
ATOM 1819 N N . ALA A 1 226 ? -5.652 27.359 24.078 1 97.75 226 ALA A N 1
ATOM 1820 C CA . ALA A 1 226 ? -7.086 27.234 23.828 1 97.75 226 ALA A CA 1
ATOM 1821 C C . ALA A 1 226 ? -7.422 25.859 23.266 1 97.75 226 ALA A C 1
ATOM 1823 O O . ALA A 1 226 ? -8.398 25.234 23.688 1 97.75 226 ALA A O 1
ATOM 1824 N N . LEU A 1 227 ? -6.664 25.391 22.312 1 97.75 227 LEU A N 1
ATOM 1825 C CA . LEU A 1 227 ? -6.871 24.078 21.703 1 97.75 227 LEU A CA 1
ATOM 1826 C C . LEU A 1 227 ? -6.684 22.969 22.75 1 97.75 227 LEU A C 1
ATOM 1828 O O . LEU A 1 227 ? -7.461 22.016 22.781 1 97.75 227 LEU A O 1
ATOM 1832 N N . GLU A 1 228 ? -5.664 23.094 23.562 1 97.38 228 GLU A N 1
ATOM 1833 C CA . GLU A 1 228 ? -5.383 22.094 24.594 1 97.38 228 GLU A CA 1
ATOM 1834 C C . GLU A 1 228 ? -6.52 22 25.594 1 97.38 228 GLU A C 1
ATOM 1836 O O . GLU A 1 228 ? -6.855 20.906 26.062 1 97.38 228 GLU A O 1
ATOM 1841 N N . SER A 1 229 ? -7.023 23.141 25.953 1 97.81 229 SER A N 1
ATOM 1842 C CA . SER A 1 229 ? -8.141 23.156 26.891 1 97.81 229 SER A CA 1
ATOM 1843 C C . SER A 1 229 ? -9.344 22.406 26.344 1 97.81 229 SER A C 1
ATOM 1845 O O . SER A 1 229 ? -9.961 21.609 27.031 1 97.81 229 SER A O 1
ATOM 1847 N N . GLN A 1 230 ? -9.695 22.734 25.125 1 98.19 230 GLN A N 1
ATOM 1848 C CA . GLN A 1 230 ? -10.805 22.047 24.469 1 98.19 230 GLN A CA 1
ATOM 1849 C C . GLN A 1 230 ? -10.508 20.562 24.312 1 98.19 230 GLN A C 1
ATOM 1851 O O . GLN A 1 230 ? -11.383 19.719 24.516 1 98.19 230 GLN A O 1
ATOM 1856 N N . HIS A 1 231 ? -9.32 20.25 23.938 1 98.06 231 HIS A N 1
ATOM 1857 C CA . HIS A 1 231 ? -8.852 18.875 23.781 1 98.06 231 HIS A CA 1
ATOM 1858 C C . HIS A 1 231 ? -9.016 18.078 25.078 1 98.06 231 HIS A C 1
ATOM 1860 O O . HIS A 1 231 ? -9.523 16.953 25.062 1 98.06 231 HIS A O 1
ATOM 1866 N N . ALA A 1 232 ? -8.617 18.656 26.156 1 97.38 232 ALA A N 1
ATOM 1867 C CA . ALA A 1 232 ? -8.703 18.016 27.469 1 97.38 232 ALA A CA 1
ATOM 1868 C C . ALA A 1 232 ? -10.156 17.734 27.844 1 97.38 232 ALA A C 1
ATOM 1870 O O . ALA A 1 232 ? -10.469 16.688 28.406 1 97.38 232 ALA A O 1
ATOM 1871 N N . LYS A 1 233 ? -10.984 18.672 27.594 1 98.06 233 LYS A N 1
ATOM 1872 C CA . LYS A 1 233 ? -12.406 18.516 27.891 1 98.06 233 LYS A CA 1
ATOM 1873 C C . LYS A 1 233 ? -13.008 17.359 27.094 1 98.06 233 LYS A C 1
ATOM 1875 O O . LYS A 1 233 ? -13.766 16.547 27.641 1 98.06 233 LYS A O 1
ATOM 1880 N N . LEU A 1 234 ? -12.711 17.266 25.828 1 98.31 234 LEU A N 1
ATOM 1881 C CA . LEU A 1 234 ? -13.242 16.203 24.984 1 98.31 234 LEU A CA 1
ATOM 1882 C C . LEU A 1 234 ? -12.656 14.852 25.375 1 98.31 234 LEU A C 1
ATOM 1884 O O . LEU A 1 234 ? -13.367 13.844 25.391 1 98.31 234 LEU A O 1
ATOM 1888 N N . LEU A 1 235 ? -11.359 14.836 25.672 1 98.19 235 LEU A N 1
ATOM 1889 C CA . LEU A 1 235 ? -10.719 13.602 26.109 1 98.19 235 LEU A CA 1
ATOM 1890 C C . LEU A 1 235 ? -11.383 13.047 27.359 1 98.19 235 LEU A C 1
ATOM 1892 O O . LEU A 1 235 ? -11.625 11.844 27.453 1 98.19 235 LEU A O 1
ATOM 1896 N N . ALA A 1 236 ? -11.672 13.938 28.25 1 97.62 236 ALA A N 1
ATOM 1897 C CA . ALA A 1 236 ? -12.289 13.539 29.516 1 97.62 236 ALA A CA 1
ATOM 1898 C C . ALA A 1 236 ? -13.656 12.914 29.281 1 97.62 236 ALA A C 1
ATOM 1900 O O . ALA A 1 236 ? -14.133 12.117 30.094 1 97.62 236 ALA A O 1
ATOM 1901 N N . GLY A 1 237 ? -14.258 13.25 28.188 1 97.31 237 GLY A N 1
ATOM 1902 C CA . GLY A 1 237 ? -15.578 12.734 27.875 1 97.31 237 GLY A CA 1
ATOM 1903 C C . GLY A 1 237 ? -15.539 11.406 27.141 1 97.31 237 GLY A C 1
ATOM 1904 O O . GLY A 1 237 ? -16.578 10.758 26.969 1 97.31 237 GLY A O 1
ATOM 1905 N N . LEU A 1 238 ? -14.422 10.891 26.734 1 98.06 238 LEU A N 1
ATOM 1906 C CA . LEU A 1 238 ? -14.281 9.617 26.047 1 98.06 238 LEU A CA 1
ATOM 1907 C C . LEU A 1 238 ? -14.258 8.461 27.047 1 98.06 238 LEU A C 1
ATOM 1909 O O . LEU A 1 238 ? -14.008 8.664 28.234 1 98.06 238 LEU A O 1
ATOM 1913 N N . PRO A 1 239 ? -14.586 7.25 26.547 1 97 239 PRO A N 1
ATOM 1914 C CA . PRO A 1 239 ? -14.461 6.074 27.406 1 97 239 PRO A CA 1
ATOM 1915 C C . PRO A 1 239 ? -13.062 5.922 28 1 97 239 PRO A C 1
ATOM 1917 O O . PRO A 1 239 ? -12.07 6.312 27.375 1 97 239 PRO A O 1
ATOM 1920 N N . GLU A 1 240 ? -12.961 5.336 29.125 1 97.38 240 GLU A N 1
ATOM 1921 C CA . GLU A 1 240 ? -11.711 5.18 29.859 1 97.38 240 GLU A CA 1
ATOM 1922 C C . GLU A 1 240 ? -10.641 4.508 29 1 97.38 240 GLU A C 1
ATOM 1924 O O . GLU A 1 240 ? -9.469 4.879 29.047 1 97.38 240 GLU A O 1
ATOM 1929 N N . GLU A 1 241 ? -11.047 3.547 28.297 1 96.5 241 GLU A N 1
ATOM 1930 C CA . GLU A 1 241 ? -10.102 2.834 27.438 1 96.5 241 GLU A CA 1
ATOM 1931 C C . GLU A 1 241 ? -9.484 3.768 26.406 1 96.5 241 GLU A C 1
ATOM 1933 O O . GLU A 1 241 ? -8.289 3.668 26.109 1 96.5 241 GLU A O 1
ATOM 1938 N N . SER A 1 242 ? -10.258 4.656 25.891 1 97.44 242 SER A N 1
ATOM 1939 C CA . SER A 1 242 ? -9.781 5.625 24.922 1 97.44 242 SER A CA 1
ATOM 1940 C C . SER A 1 242 ? -8.828 6.633 25.562 1 97.44 242 SER A C 1
ATOM 1942 O O . SER A 1 242 ? -7.844 7.035 24.938 1 97.44 242 SER A O 1
ATOM 1944 N N . GLN A 1 243 ? -9.125 7.027 26.703 1 97.75 243 GLN A N 1
ATOM 1945 C CA . GLN A 1 243 ? -8.25 7.941 27.438 1 97.75 243 GLN A CA 1
ATOM 1946 C C . GLN A 1 243 ? -6.887 7.309 27.688 1 97.75 243 GLN A C 1
ATOM 1948 O O . GLN A 1 243 ? -5.852 7.934 27.453 1 97.75 243 GLN A O 1
ATOM 1953 N N . ARG A 1 244 ? -6.93 6.102 28.141 1 97.06 244 ARG A N 1
ATOM 1954 C CA . ARG A 1 244 ? -5.688 5.379 28.391 1 97.06 244 ARG A CA 1
ATOM 1955 C C . ARG A 1 244 ? -4.867 5.23 27.125 1 97.06 244 ARG A C 1
ATOM 1957 O O . ARG A 1 244 ? -3.645 5.375 27.141 1 97.06 244 ARG A O 1
ATOM 1964 N N . HIS A 1 245 ? -5.578 4.922 26.109 1 97.06 245 HIS A N 1
ATOM 1965 C CA . HIS A 1 245 ? -4.91 4.777 24.812 1 97.06 245 HIS A CA 1
ATOM 1966 C C . HIS A 1 245 ? -4.227 6.074 24.406 1 97.06 245 HIS A C 1
ATOM 1968 O O . HIS A 1 245 ? -3.076 6.062 23.953 1 97.06 245 HIS A O 1
ATOM 1974 N N . TYR A 1 246 ? -4.922 7.152 24.578 1 97 246 TYR A N 1
ATOM 1975 C CA . TYR A 1 246 ? -4.34 8.445 24.234 1 97 246 TYR A CA 1
ATOM 1976 C C . TYR A 1 246 ? -3.041 8.68 25 1 97 246 TYR A C 1
ATOM 1978 O O . TYR A 1 246 ? -2.025 9.055 24.406 1 97 246 TYR A O 1
ATOM 1986 N N . TRP A 1 247 ? -3.061 8.422 26.203 1 94.81 247 TRP A N 1
ATOM 1987 C CA . TRP A 1 247 ? -1.906 8.711 27.047 1 94.81 247 TRP A CA 1
ATOM 1988 C C . TRP A 1 247 ? -0.756 7.758 26.734 1 94.81 247 TRP A C 1
ATOM 1990 O O . TRP A 1 247 ? 0.414 8.148 26.812 1 94.81 247 TRP A O 1
ATOM 2000 N N . SER A 1 248 ? -1.082 6.617 26.438 1 93.75 248 SER A N 1
ATOM 2001 C CA . SER A 1 248 ? -0.052 5.672 26.016 1 93.75 248 SER A CA 1
ATOM 2002 C C . SER A 1 248 ? 0.645 6.129 24.75 1 93.75 248 SER A C 1
ATOM 2004 O O . SER A 1 248 ? 1.874 6.102 24.656 1 93.75 248 SER A O 1
ATOM 2006 N N . ARG A 1 249 ? -0.138 6.586 23.797 1 92.38 249 ARG A N 1
ATOM 2007 C CA . ARG A 1 249 ? 0.413 7.062 22.531 1 92.38 249 ARG A CA 1
ATOM 2008 C C . ARG A 1 249 ? 1.22 8.344 22.734 1 92.38 249 ARG A C 1
ATOM 2010 O O . ARG A 1 249 ? 2.25 8.539 22.094 1 92.38 249 ARG A O 1
ATOM 2017 N N . HIS A 1 250 ? 0.7 9.133 23.578 1 88.69 250 HIS A N 1
ATOM 2018 C CA . HIS A 1 250 ? 1.369 10.391 23.891 1 88.69 250 HIS A CA 1
ATOM 2019 C C . HIS A 1 250 ? 2.738 10.141 24.516 1 88.69 250 HIS A C 1
ATOM 2021 O O . HIS A 1 250 ? 3.711 10.82 24.172 1 88.69 250 HIS A O 1
ATOM 2027 N N . GLN A 1 251 ? 2.82 9.203 25.312 1 85.5 251 GLN A N 1
ATOM 2028 C CA . GLN A 1 251 ? 4.078 8.852 25.953 1 85.5 251 GLN A CA 1
ATOM 2029 C C . GLN A 1 251 ? 5.086 8.312 24.953 1 85.5 251 GLN A C 1
ATOM 2031 O O . GLN A 1 251 ? 6.266 8.656 25 1 85.5 251 GLN A O 1
ATOM 2036 N N . GLU A 1 252 ? 4.676 7.551 24.078 1 81.62 252 GLU A N 1
ATOM 2037 C CA . GLU A 1 252 ? 5.535 6.992 23.047 1 81.62 252 GLU A CA 1
ATOM 2038 C C . GLU A 1 252 ? 6.102 8.086 22.141 1 81.62 252 GLU A C 1
ATOM 2040 O O . GLU A 1 252 ? 7.262 8.023 21.734 1 81.62 252 GLU A O 1
ATOM 2045 N N . ALA A 1 253 ? 5.301 9.086 21.875 1 78.25 253 ALA A N 1
ATOM 2046 C CA . ALA A 1 253 ? 5.711 10.172 20.984 1 78.25 253 ALA A CA 1
ATOM 2047 C C . ALA A 1 253 ? 6.723 11.086 21.688 1 78.25 253 ALA A C 1
ATOM 2049 O O . ALA A 1 253 ? 7.641 11.602 21.047 1 78.25 253 ALA A O 1
ATOM 2050 N N . CYS A 1 254 ? 6.516 11.289 22.953 1 72.25 254 CYS A N 1
ATOM 2051 C CA . CYS A 1 254 ? 7.387 12.164 23.719 1 72.25 254 CYS A CA 1
ATOM 2052 C C . CYS A 1 254 ? 8.742 11.516 23.969 1 72.25 254 CYS A C 1
ATOM 2054 O O . CYS A 1 254 ? 9.766 12.195 23.984 1 72.25 254 CYS A O 1
ATOM 2056 N N . ASP A 1 255 ? 8.734 10.312 24.25 1 62.34 255 ASP A N 1
ATOM 2057 C CA . ASP A 1 255 ? 9.992 9.594 24.438 1 62.34 255 ASP A CA 1
ATOM 2058 C C . ASP A 1 255 ? 10.844 9.641 23.172 1 62.34 255 ASP A C 1
ATOM 2060 O O . ASP A 1 255 ? 12.078 9.688 23.25 1 62.34 255 ASP A O 1
ATOM 2064 N N . GLY A 1 256 ? 10.281 9.719 22.109 1 50.59 256 GLY A N 1
ATOM 2065 C CA . GLY A 1 256 ? 11.023 9.758 20.859 1 50.59 256 GLY A CA 1
ATOM 2066 C C . GLY A 1 256 ? 11.516 11.148 20.5 1 50.59 256 GLY A C 1
ATOM 2067 O O . GLY A 1 256 ? 12.633 11.32 20.016 1 50.59 256 GLY A O 1
ATOM 2068 N N . GLN A 1 257 ? 10.625 12.102 20.547 1 53.09 257 GLN A N 1
ATOM 2069 C CA . GLN A 1 257 ? 10.969 13.461 20.141 1 53.09 257 GLN A CA 1
ATOM 2070 C C . GLN A 1 257 ? 11.5 14.273 21.312 1 53.09 257 GLN A C 1
ATOM 2072 O O . GLN A 1 257 ? 12.086 15.344 21.125 1 53.09 257 GLN A O 1
ATOM 2077 N N . GLY A 1 258 ? 11.578 13.648 22.609 1 46.09 258 GLY A N 1
ATOM 2078 C CA . GLY A 1 258 ? 12.086 14.25 23.828 1 46.09 258 GLY A CA 1
ATOM 2079 C C . GLY A 1 258 ? 11 14.906 24.656 1 46.09 258 GLY A C 1
ATOM 2080 O O . GLY A 1 258 ? 10.297 14.242 25.422 1 46.09 258 GLY A O 1
ATOM 2081 N N . ALA A 1 259 ? 10.859 16.391 24.5 1 52.53 259 ALA A N 1
ATOM 2082 C CA . ALA A 1 259 ? 10.305 17.25 25.547 1 52.53 259 ALA A CA 1
ATOM 2083 C C . ALA A 1 259 ? 8.781 17.297 25.469 1 52.53 259 ALA A C 1
ATOM 2085 O O . ALA A 1 259 ? 8.219 17.266 24.359 1 52.53 259 ALA A O 1
ATOM 2086 N N . ASP A 1 260 ? 7.941 17 26.547 1 63.34 260 ASP A N 1
ATOM 2087 C CA . ASP A 1 260 ? 6.543 17.297 26.859 1 63.34 260 ASP A CA 1
ATOM 2088 C C . ASP A 1 260 ? 6.258 18.797 26.781 1 63.34 260 ASP A C 1
ATOM 2090 O O . ASP A 1 260 ? 5.176 19.234 27.156 1 63.34 260 ASP A O 1
ATOM 2094 N N . ARG A 1 261 ? 7.281 19.484 26.109 1 78.88 261 ARG A N 1
ATOM 2095 C CA . ARG A 1 261 ? 7.09 20.922 26.062 1 78.88 261 ARG A CA 1
ATOM 2096 C C . ARG A 1 261 ? 7.168 21.453 24.641 1 78.88 261 ARG A C 1
ATOM 2098 O O . ARG A 1 261 ? 7.84 20.859 23.797 1 78.88 261 ARG A O 1
ATOM 2105 N N . TRP A 1 262 ? 6.367 22.438 24.391 1 90.56 262 TRP A N 1
ATOM 2106 C CA . TRP A 1 262 ? 6.41 23.125 23.109 1 90.56 262 TRP A CA 1
ATOM 2107 C C . TRP A 1 262 ? 7.727 23.875 22.922 1 90.56 262 TRP A C 1
ATOM 2109 O O . TRP A 1 262 ? 8.109 24.672 23.781 1 90.56 262 TRP A O 1
ATOM 2119 N N . VAL A 1 263 ? 8.453 23.547 21.953 1 91.19 263 VAL A N 1
ATOM 2120 C CA . VAL A 1 263 ? 9.719 24.219 21.641 1 91.19 263 VAL A CA 1
ATOM 2121 C C . VAL A 1 263 ? 9.57 25.047 20.375 1 91.19 263 VAL A C 1
ATOM 2123 O O . VAL A 1 263 ? 9.266 24.5 19.312 1 91.19 263 VAL A O 1
ATOM 2126 N N . PHE A 1 264 ? 9.82 26.328 20.516 1 96.25 264 PHE A N 1
ATOM 2127 C CA . PHE A 1 264 ? 9.688 27.234 19.375 1 96.25 264 PHE A CA 1
ATOM 2128 C C . PHE A 1 264 ? 11.047 27.5 18.734 1 96.25 264 PHE A C 1
ATOM 2130 O O . PHE A 1 264 ? 12.008 27.844 19.438 1 96.25 264 PHE A O 1
ATOM 2137 N N . PRO A 1 265 ? 11.125 27.328 17.453 1 97.56 265 PRO A N 1
ATOM 2138 C CA . PRO A 1 265 ? 12.359 27.719 16.766 1 97.56 265 PRO A CA 1
ATOM 2139 C C . PRO A 1 265 ? 12.531 29.234 16.672 1 97.56 265 PRO A C 1
ATOM 2141 O O . PRO A 1 265 ? 11.555 29.969 16.812 1 97.56 265 PRO A O 1
ATOM 2144 N N . PRO A 1 266 ? 13.828 29.641 16.5 1 97 266 PRO A N 1
ATOM 2145 C CA . PRO A 1 266 ? 14.016 31.078 16.312 1 97 266 PRO A CA 1
ATOM 2146 C C . PRO A 1 266 ? 13.297 31.609 15.07 1 97 266 PRO A C 1
ATOM 2148 O O . PRO A 1 266 ? 13.398 31.016 13.992 1 97 266 PRO A O 1
ATOM 2151 N N . PRO A 1 267 ? 12.648 32.688 15.227 1 97.81 267 PRO A N 1
ATOM 2152 C CA . PRO A 1 267 ? 11.922 33.25 14.086 1 97.81 267 PRO A CA 1
ATOM 2153 C C . PRO A 1 267 ? 12.859 33.75 12.992 1 97.81 267 PRO A C 1
ATOM 2155 O O . PRO A 1 267 ? 13.914 34.312 13.281 1 97.81 267 PRO A O 1
ATOM 2158 N N . ILE A 1 268 ? 12.414 33.594 11.758 1 98 268 ILE A N 1
ATOM 2159 C CA . ILE A 1 268 ? 13.117 34.094 10.594 1 98 268 ILE A CA 1
ATOM 2160 C C . ILE A 1 268 ? 12.391 35.344 10.055 1 98 268 ILE A C 1
ATOM 2162 O O . ILE A 1 268 ? 11.266 35.25 9.555 1 98 268 ILE A O 1
ATOM 2166 N N . TYR A 1 269 ? 13.102 36.5 10.086 1 97.5 269 TYR A N 1
ATOM 2167 C CA . TYR A 1 269 ? 12.43 37.75 9.742 1 97.5 269 TYR A CA 1
ATOM 2168 C C . TYR A 1 269 ? 12.836 38.219 8.352 1 97.5 269 TYR A C 1
ATOM 2170 O O . TYR A 1 269 ? 12.336 39.25 7.859 1 97.5 269 TYR A O 1
ATOM 2178 N N . ASP A 1 270 ? 13.766 37.531 7.73 1 97.5 270 ASP A N 1
ATOM 2179 C CA . ASP A 1 270 ? 14.141 37.719 6.328 1 97.5 270 ASP A CA 1
ATOM 2180 C C . ASP A 1 270 ? 14.258 36.375 5.613 1 97.5 270 ASP A C 1
ATOM 2182 O O . ASP A 1 270 ? 15.359 35.844 5.477 1 97.5 270 ASP A O 1
ATOM 2186 N N . GLU A 1 271 ? 13.133 35.969 5.043 1 97.38 271 GLU A N 1
ATOM 2187 C CA . GLU A 1 271 ? 13.078 34.625 4.461 1 97.38 271 GLU A CA 1
ATOM 2188 C C . GLU A 1 271 ? 13.906 34.562 3.184 1 97.38 271 GLU A C 1
ATOM 2190 O O . GLU A 1 271 ? 14.484 33.5 2.875 1 97.38 271 GLU A O 1
ATOM 2195 N N . GLU A 1 272 ? 13.969 35.625 2.496 1 95.81 272 GLU A N 1
ATOM 2196 C CA . GLU A 1 272 ? 14.75 35.656 1.261 1 95.81 272 GLU A CA 1
ATOM 2197 C C . GLU A 1 272 ? 16.234 35.438 1.538 1 95.81 272 GLU A C 1
ATOM 2199 O O . GLU A 1 272 ? 16.875 34.594 0.895 1 95.81 272 GLU A O 1
ATOM 2204 N N . GLU A 1 273 ? 16.688 36.188 2.439 1 96.31 273 GLU A N 1
ATOM 2205 C CA . GLU A 1 273 ? 18.094 36.031 2.814 1 96.31 273 GLU A CA 1
ATOM 2206 C C . GLU A 1 273 ? 18.359 34.656 3.389 1 96.31 273 GLU A C 1
ATOM 2208 O O . GLU A 1 273 ? 19.438 34.062 3.154 1 96.31 273 GLU A O 1
ATOM 2213 N N . TYR A 1 274 ? 17.469 34.219 4.188 1 97.5 274 TYR A N 1
ATOM 2214 C CA . TYR A 1 274 ? 17.625 32.906 4.793 1 97.5 274 TYR A CA 1
ATOM 2215 C C . TYR A 1 274 ? 17.703 31.812 3.725 1 97.5 274 TYR A C 1
ATOM 2217 O O . TYR A 1 274 ? 18.578 30.938 3.787 1 97.5 274 TYR A O 1
ATOM 2225 N N . ARG A 1 275 ? 16.812 31.828 2.748 1 95.88 275 ARG A N 1
ATOM 2226 C CA . ARG A 1 275 ? 16.797 30.859 1.659 1 95.88 275 ARG A CA 1
ATOM 2227 C C . ARG A 1 275 ? 18.094 30.906 0.863 1 95.88 275 ARG A C 1
ATOM 2229 O O . ARG A 1 275 ? 18.641 29.875 0.474 1 95.88 275 ARG A O 1
ATOM 2236 N N . ARG A 1 276 ? 18.562 32.094 0.618 1 94.56 276 ARG A N 1
ATOM 2237 C CA . ARG A 1 276 ? 19.812 32.281 -0.117 1 94.56 276 ARG A CA 1
ATOM 2238 C C . ARG A 1 276 ? 20.984 31.656 0.632 1 94.56 276 ARG A C 1
ATOM 2240 O O . ARG A 1 276 ? 21.828 31 0.029 1 94.56 276 ARG A O 1
ATOM 2247 N N . ARG A 1 277 ? 20.969 31.875 1.864 1 95.5 277 ARG A N 1
ATOM 2248 C CA . ARG A 1 277 ? 22.047 31.359 2.691 1 95.5 277 ARG A CA 1
ATOM 2249 C C . ARG A 1 277 ? 22.031 29.828 2.713 1 95.5 277 ARG A C 1
ATOM 2251 O O . ARG A 1 277 ? 23.078 29.203 2.562 1 95.5 277 ARG A O 1
ATOM 2258 N N . VAL A 1 278 ? 20.875 29.297 2.943 1 95.56 278 VAL A N 1
ATOM 2259 C CA . VAL A 1 278 ? 20.75 27.844 3.02 1 95.56 278 VAL A CA 1
ATOM 2260 C C . VAL A 1 278 ? 21.141 27.219 1.681 1 95.56 278 VAL A C 1
ATOM 2262 O O . VAL A 1 278 ? 21.828 26.203 1.639 1 95.56 278 VAL A O 1
ATOM 2265 N N . LYS A 1 279 ? 20.719 27.844 0.596 1 91.19 279 LYS A N 1
ATOM 2266 C CA . LYS A 1 279 ? 21.047 27.344 -0.734 1 91.19 279 LYS A CA 1
ATOM 2267 C C . LYS A 1 279 ? 22.562 27.422 -0.993 1 91.19 279 LYS A C 1
ATOM 2269 O O . LYS A 1 279 ? 23.125 26.516 -1.617 1 91.19 279 LYS A O 1
ATOM 2274 N N . ALA A 1 280 ? 23.125 28.453 -0.539 1 92.19 280 ALA A N 1
ATOM 2275 C CA . ALA A 1 280 ? 24.578 28.625 -0.692 1 92.19 280 ALA A CA 1
ATOM 2276 C C . ALA A 1 280 ? 25.328 27.578 0.111 1 92.19 280 ALA A C 1
ATOM 2278 O O . ALA A 1 280 ? 26.344 27.047 -0.352 1 92.19 280 ALA A O 1
ATOM 2279 N N . GLU A 1 281 ? 24.812 27.344 1.232 1 92.62 281 GLU A N 1
ATOM 2280 C CA . GLU A 1 281 ? 25.453 26.328 2.088 1 92.62 281 GLU A CA 1
ATOM 2281 C C . GLU A 1 281 ? 25.312 24.938 1.487 1 92.62 281 GLU A C 1
ATOM 2283 O O . GLU A 1 281 ? 26.25 24.141 1.547 1 92.62 281 GLU A O 1
ATOM 2288 N N . GLU A 1 282 ? 24.172 24.688 0.998 1 89.19 282 GLU A N 1
ATOM 2289 C CA . GLU A 1 282 ? 23.953 23.391 0.358 1 89.19 282 GLU A CA 1
ATOM 2290 C C . GLU A 1 282 ? 24.844 23.234 -0.874 1 89.19 282 GLU A C 1
ATOM 2292 O O . GLU A 1 282 ? 25.375 22.156 -1.121 1 89.19 282 GLU A O 1
ATOM 2297 N N . ALA A 1 283 ? 24.984 24.234 -1.609 1 89.06 283 ALA A N 1
ATOM 2298 C CA . ALA A 1 283 ? 25.844 24.219 -2.791 1 89.06 283 ALA A CA 1
ATOM 2299 C C . ALA A 1 283 ? 27.312 24.031 -2.404 1 89.06 283 ALA A C 1
ATOM 2301 O O . ALA A 1 283 ? 28.047 23.312 -3.078 1 89.06 283 ALA A O 1
ATOM 2302 N N . ALA A 1 284 ? 27.641 24.672 -1.398 1 90.31 284 ALA A N 1
ATOM 2303 C CA . ALA A 1 284 ? 29 24.547 -0.907 1 90.31 284 ALA A CA 1
ATOM 2304 C C . ALA A 1 284 ? 29.281 23.125 -0.405 1 90.31 284 ALA A C 1
ATOM 2306 O O . ALA A 1 284 ? 30.359 22.578 -0.644 1 90.31 284 ALA A O 1
ATOM 2307 N N . ALA A 1 285 ? 28.344 22.672 0.245 1 89.25 285 ALA A N 1
ATOM 2308 C CA . ALA A 1 285 ? 28.469 21.297 0.745 1 89.25 285 ALA A CA 1
ATOM 2309 C C . ALA A 1 285 ? 28.547 20.297 -0.405 1 89.25 285 ALA A C 1
ATOM 2311 O O . ALA A 1 285 ? 29.328 19.344 -0.359 1 89.25 285 ALA A O 1
ATOM 2312 N N . ALA A 1 286 ? 27.766 20.422 -1.42 1 85.12 286 ALA A N 1
ATOM 2313 C CA . ALA A 1 286 ? 27.766 19.547 -2.594 1 85.12 286 ALA A CA 1
ATOM 2314 C C . ALA A 1 286 ? 29.094 19.656 -3.346 1 85.12 286 ALA A C 1
ATOM 2316 O O . ALA A 1 286 ? 29.641 18.641 -3.795 1 85.12 286 ALA A O 1
ATOM 2317 N N . ALA A 1 287 ? 29.625 20.828 -3.396 1 87.5 287 ALA A N 1
ATOM 2318 C CA . ALA A 1 287 ? 30.906 21.062 -4.066 1 87.5 287 ALA A CA 1
ATOM 2319 C C . ALA A 1 287 ? 32.062 20.422 -3.289 1 87.5 287 ALA A C 1
ATOM 2321 O O . ALA A 1 287 ? 32.969 19.844 -3.883 1 87.5 287 ALA A O 1
ATOM 2322 N N . ALA A 1 288 ? 31.891 20.531 -2.1 1 88.75 288 ALA A N 1
ATOM 2323 C CA . ALA A 1 288 ? 32.906 19.922 -1.244 1 88.75 288 ALA A CA 1
ATOM 2324 C C . ALA A 1 288 ? 32.875 18.406 -1.345 1 88.75 288 ALA A C 1
ATOM 2326 O O . ALA A 1 288 ? 33.906 17.75 -1.362 1 88.75 288 ALA A O 1
ATOM 2327 N N . ALA A 1 289 ? 31.609 17.891 -1.432 1 81 289 ALA A N 1
ATOM 2328 C CA . ALA A 1 289 ? 31.453 16.438 -1.535 1 81 289 ALA A CA 1
ATOM 2329 C C . ALA A 1 289 ? 31.984 15.922 -2.869 1 81 289 ALA A C 1
ATOM 2331 O O . ALA A 1 289 ? 32.594 14.852 -2.928 1 81 289 ALA A O 1
ATOM 2332 N N . GLU A 1 290 ? 31.984 16.641 -3.965 1 81.44 290 GLU A N 1
ATOM 2333 C CA . GLU A 1 290 ? 32.469 16.281 -5.289 1 81.44 290 GLU A CA 1
ATOM 2334 C C . GLU A 1 290 ? 34 16.344 -5.34 1 81.44 290 GLU A C 1
ATOM 2336 O O . GLU A 1 290 ? 34.656 15.492 -5.945 1 81.44 290 GLU A O 1
ATOM 2341 N N . THR A 1 291 ? 34.469 17.312 -4.738 1 83.31 291 THR A N 1
ATOM 2342 C CA . THR A 1 291 ? 35.938 17.469 -4.68 1 83.31 291 THR A CA 1
ATOM 2343 C C . THR A 1 291 ? 36.562 16.359 -3.842 1 83.31 291 THR A C 1
ATOM 2345 O O . THR A 1 291 ? 37.625 15.844 -4.188 1 83.31 291 THR A O 1
ATOM 2348 N N . GLY A 1 292 ? 35.875 16.125 -2.799 1 72 292 GLY A N 1
ATOM 2349 C CA . GLY A 1 292 ? 36.344 15.031 -1.974 1 72 292 GLY A CA 1
ATOM 2350 C C . GLY A 1 292 ? 36.312 13.695 -2.68 1 72 292 GLY A C 1
ATOM 2351 O O . GLY A 1 292 ? 37.219 12.883 -2.553 1 72 292 GLY A O 1
ATOM 2352 N N . ALA A 1 293 ? 35.281 13.508 -3.426 1 71.5 293 ALA A N 1
ATOM 2353 C CA . ALA A 1 293 ? 35.125 12.266 -4.188 1 71.5 293 ALA A CA 1
ATOM 2354 C C . ALA A 1 293 ? 36.156 12.195 -5.305 1 71.5 293 ALA A C 1
ATOM 2356 O O . ALA A 1 293 ? 36.75 11.141 -5.555 1 71.5 293 ALA A O 1
ATOM 2357 N N . ALA A 1 294 ? 36.562 13.258 -5.961 1 76 294 ALA A N 1
ATOM 2358 C CA . ALA A 1 294 ? 37.562 13.352 -7.012 1 76 294 ALA A CA 1
ATOM 2359 C C . ALA A 1 294 ? 38.969 13.148 -6.449 1 76 294 ALA A C 1
ATOM 2361 O O . ALA A 1 294 ? 39.781 12.469 -7.059 1 76 294 ALA A O 1
ATOM 2362 N N . ALA A 1 295 ? 39.156 13.594 -5.34 1 69.06 295 ALA A N 1
ATOM 2363 C CA . ALA A 1 295 ? 40.469 13.453 -4.695 1 69.06 295 ALA A CA 1
ATOM 2364 C C . ALA A 1 295 ? 40.688 12.016 -4.242 1 69.06 295 ALA A C 1
ATOM 2366 O O . ALA A 1 295 ? 41.812 11.492 -4.359 1 69.06 295 ALA A O 1
ATOM 2367 N N . ALA A 1 296 ? 39.562 11.453 -3.975 1 71.69 296 ALA A N 1
ATOM 2368 C CA . ALA A 1 296 ? 39.656 10.062 -3.533 1 71.69 296 ALA A CA 1
ATOM 2369 C C . ALA A 1 296 ? 39.844 9.125 -4.723 1 71.69 296 ALA A C 1
ATOM 2371 O O . ALA A 1 296 ? 40.562 8.117 -4.621 1 71.69 296 ALA A O 1
ATOM 2372 N N . GLY A 1 297 ? 39.219 9.398 -5.715 1 69 297 GLY A N 1
ATOM 2373 C CA . GLY A 1 297 ? 39.375 8.625 -6.941 1 69 297 GLY A CA 1
ATOM 2374 C C . GLY A 1 297 ? 40.75 8.797 -7.582 1 69 297 GLY A C 1
ATOM 2375 O O . GLY A 1 297 ? 41.219 7.914 -8.297 1 69 297 GLY A O 1
ATOM 2376 N N . GLY A 1 298 ? 41.344 9.844 -7.465 1 66.56 298 GLY A N 1
ATOM 2377 C CA . GLY A 1 298 ? 42.656 10.094 -8.016 1 66.56 298 GLY A CA 1
ATOM 2378 C C . GLY A 1 298 ? 43.75 9.328 -7.289 1 66.56 298 GLY A C 1
ATOM 2379 O O . GLY A 1 298 ? 44.875 9.211 -7.797 1 66.56 298 GLY A O 1
ATOM 2380 N N . GLN A 1 299 ? 43.5 9.086 -6.23 1 56.5 299 GLN A N 1
ATOM 2381 C CA . GLN A 1 299 ? 44.562 8.367 -5.527 1 56.5 299 GLN A CA 1
ATOM 2382 C C . GLN A 1 299 ? 44.531 6.883 -5.875 1 56.5 299 GLN A C 1
ATOM 2384 O O . GLN A 1 299 ? 45.531 6.168 -5.617 1 56.5 299 GLN A O 1
ATOM 2389 N N . LEU A 1 300 ? 43.438 6.527 -6.441 1 54.06 300 LEU A N 1
ATOM 2390 C CA . LEU A 1 300 ? 43.406 5.105 -6.781 1 54.06 300 LEU A CA 1
ATOM 2391 C C . LEU A 1 300 ? 43.875 4.883 -8.219 1 54.06 300 LEU A C 1
ATOM 2393 O O . LEU A 1 300 ? 43.938 3.74 -8.68 1 54.06 300 LEU A O 1
ATOM 2397 N N . GLY A 1 301 ? 44.125 5.879 -8.914 1 40.97 301 GLY A N 1
ATOM 2398 C CA . GLY A 1 301 ? 44.75 5.625 -10.188 1 40.97 301 GLY A CA 1
ATOM 2399 C C . GLY A 1 301 ? 46.281 5.773 -10.125 1 40.97 301 GLY A C 1
ATOM 2400 O O . GLY A 1 301 ? 46.781 6.492 -9.266 1 40.97 301 GLY A O 1
ATOM 2401 N N . MET B 1 1 ? 26.875 17.438 -28.531 1 19.86 1 MET B N 1
ATOM 2402 C CA . MET B 1 1 ? 26.797 17.203 -27.094 1 19.86 1 MET B CA 1
ATOM 2403 C C . MET B 1 1 ? 25.422 16.688 -26.688 1 19.86 1 MET B C 1
ATOM 2405 O O . MET B 1 1 ? 24.422 17.344 -26.953 1 19.86 1 MET B O 1
ATOM 2409 N N . ALA B 1 2 ? 25.172 15.406 -26.547 1 27.27 2 ALA B N 1
ATOM 2410 C CA . ALA B 1 2 ? 23.828 14.844 -26.406 1 27.27 2 ALA B CA 1
ATOM 2411 C C . ALA B 1 2 ? 23.094 15.484 -25.234 1 27.27 2 ALA B C 1
ATOM 2413 O O . ALA B 1 2 ? 23.688 15.758 -24.188 1 27.27 2 ALA B O 1
ATOM 2414 N N . PRO B 1 3 ? 22.016 16.266 -25.453 1 31.92 3 PRO B N 1
ATOM 2415 C CA . PRO B 1 3 ? 21.375 17 -24.359 1 31.92 3 PRO B CA 1
ATOM 2416 C C . PRO B 1 3 ? 21.297 16.203 -23.062 1 31.92 3 PRO B C 1
ATOM 2418 O O . PRO B 1 3 ? 21.312 14.977 -23.094 1 31.92 3 PRO B O 1
ATOM 2421 N N . ASP B 1 4 ? 21.906 16.578 -21.938 1 36.91 4 ASP B N 1
ATOM 2422 C CA . ASP B 1 4 ? 21.922 16 -20.594 1 36.91 4 ASP B CA 1
ATOM 2423 C C . ASP B 1 4 ? 20.547 15.422 -20.25 1 36.91 4 ASP B C 1
ATOM 2425 O O . ASP B 1 4 ? 19.578 16.156 -20.109 1 36.91 4 ASP B O 1
ATOM 2429 N N . GLY B 1 5 ? 19.953 14.508 -20.891 1 40.28 5 GLY B N 1
ATOM 2430 C CA . GLY B 1 5 ? 18.656 13.867 -20.734 1 40.28 5 GLY B CA 1
ATOM 2431 C C . GLY B 1 5 ? 18.219 13.711 -19.281 1 40.28 5 GLY B C 1
ATOM 2432 O O . GLY B 1 5 ? 18.875 13 -18.516 1 40.28 5 GLY B O 1
ATOM 2433 N N . HIS B 1 6 ? 17.75 14.664 -18.531 1 46.97 6 HIS B N 1
ATOM 2434 C CA . HIS B 1 6 ? 17.219 14.656 -17.188 1 46.97 6 HIS B CA 1
ATOM 2435 C C . HIS B 1 6 ? 16.547 13.328 -16.859 1 46.97 6 HIS B C 1
ATOM 2437 O O . HIS B 1 6 ? 15.461 13.031 -17.375 1 46.97 6 HIS B O 1
ATOM 2443 N N . HIS B 1 7 ? 17.219 12.258 -16.734 1 61.06 7 HIS B N 1
ATOM 2444 C CA . HIS B 1 7 ? 16.75 10.938 -16.344 1 61.06 7 HIS B CA 1
ATOM 2445 C C . HIS B 1 7 ? 15.711 11.031 -15.227 1 61.06 7 HIS B C 1
ATOM 2447 O O . HIS B 1 7 ? 16 11.547 -14.148 1 61.06 7 HIS B O 1
ATOM 2453 N N . GLU B 1 8 ? 14.406 11.023 -15.539 1 81 8 GLU B N 1
ATOM 2454 C CA . GLU B 1 8 ? 13.266 11.086 -14.633 1 81 8 GLU B CA 1
ATOM 2455 C C . GLU B 1 8 ? 13.422 10.094 -13.484 1 81 8 GLU B C 1
ATOM 2457 O O . GLU B 1 8 ? 13.836 8.945 -13.695 1 81 8 GLU B O 1
ATOM 2462 N N . ASP B 1 9 ? 13.539 10.57 -12.258 1 93.06 9 ASP B N 1
ATOM 2463 C CA . ASP B 1 9 ? 13.578 9.742 -11.055 1 93.06 9 ASP B CA 1
ATOM 2464 C C . ASP B 1 9 ? 12.555 8.609 -11.141 1 93.06 9 ASP B C 1
ATOM 2466 O O . ASP B 1 9 ? 11.344 8.859 -11.195 1 93.06 9 ASP B O 1
ATOM 2470 N N . PRO B 1 10 ? 13.07 7.395 -11.242 1 95.81 10 PRO B N 1
ATOM 2471 C CA . PRO B 1 10 ? 12.141 6.266 -11.383 1 95.81 10 PRO B CA 1
ATOM 2472 C C . PRO B 1 10 ? 11.117 6.199 -10.258 1 95.81 10 PRO B C 1
ATOM 2474 O O . PRO B 1 10 ? 10.039 5.629 -10.43 1 95.81 10 PRO B O 1
ATOM 2477 N N . CYS B 1 11 ? 11.43 6.762 -9.141 1 96.75 11 CYS B N 1
ATOM 2478 C CA . CYS B 1 11 ? 10.547 6.691 -7.977 1 96.75 11 CYS B CA 1
ATOM 2479 C C . CYS B 1 11 ? 9.312 7.562 -8.172 1 96.75 11 CYS B C 1
ATOM 2481 O O . CYS B 1 11 ? 8.344 7.449 -7.422 1 96.75 11 CYS B O 1
ATOM 2483 N N . ASN B 1 12 ? 9.297 8.328 -9.219 1 96.38 12 ASN B N 1
ATOM 2484 C CA . ASN B 1 12 ? 8.18 9.242 -9.453 1 96.38 12 ASN B CA 1
ATOM 2485 C C . ASN B 1 12 ? 7.195 8.68 -10.461 1 96.38 12 ASN B C 1
ATOM 2487 O O . ASN B 1 12 ? 6.145 9.273 -10.711 1 96.38 12 ASN B O 1
ATOM 2491 N N . VAL B 1 13 ? 7.496 7.562 -11.07 1 97.38 13 VAL B N 1
ATOM 2492 C CA . VAL B 1 13 ? 6.633 6.961 -12.086 1 97.38 13 VAL B CA 1
ATOM 2493 C C . VAL B 1 13 ? 5.406 6.348 -11.414 1 97.38 13 VAL B C 1
ATOM 2495 O O . VAL B 1 13 ? 5.523 5.66 -10.398 1 97.38 13 VAL B O 1
ATOM 2498 N N . LEU B 1 14 ? 4.246 6.633 -11.93 1 97.94 14 LEU B N 1
ATOM 2499 C CA . LEU B 1 14 ? 3.02 6.012 -11.438 1 97.94 14 LEU B CA 1
ATOM 2500 C C . LEU B 1 14 ? 2.91 4.566 -11.914 1 97.94 14 LEU B C 1
ATOM 2502 O O . LEU B 1 14 ? 3.018 4.293 -13.109 1 97.94 14 LEU B O 1
ATOM 2506 N N . THR B 1 15 ? 2.629 3.621 -10.93 1 98.44 15 THR B N 1
ATOM 2507 C CA . THR B 1 15 ? 2.672 2.221 -11.336 1 98.44 15 THR B CA 1
ATOM 2508 C C . THR B 1 15 ? 1.479 1.455 -10.773 1 98.44 15 THR B C 1
ATOM 2510 O O . THR B 1 15 ? 1.222 0.316 -11.172 1 98.44 15 THR B O 1
ATOM 2513 N N . ILE B 1 16 ? 0.698 2.045 -9.859 1 98.56 16 ILE B N 1
ATOM 2514 C CA . ILE B 1 16 ? -0.285 1.257 -9.125 1 98.56 16 ILE B CA 1
ATOM 2515 C C . ILE B 1 16 ? -1.677 1.854 -9.32 1 98.56 16 ILE B C 1
ATOM 2517 O O . ILE B 1 16 ? -1.87 3.061 -9.156 1 98.56 16 ILE B O 1
ATOM 2521 N N . SER B 1 17 ? -2.596 1.063 -9.688 1 98.44 17 SER B N 1
ATOM 2522 C CA . SER B 1 17 ? -4.016 1.393 -9.68 1 98.44 17 SER B CA 1
ATOM 2523 C C . SER B 1 17 ? -4.707 0.84 -8.438 1 98.44 17 SER B C 1
ATOM 2525 O O . SER B 1 17 ? -4.133 0.026 -7.711 1 98.44 17 SER B O 1
ATOM 2527 N N . PHE B 1 18 ? -5.895 1.271 -8.211 1 98.75 18 PHE B N 1
ATOM 2528 C CA . PHE B 1 18 ? -6.652 0.719 -7.094 1 98.75 18 PHE B CA 1
ATOM 2529 C C . PHE B 1 18 ? -6.914 -0.769 -7.301 1 98.75 18 PHE B C 1
ATOM 2531 O O . PHE B 1 18 ? -6.793 -1.561 -6.363 1 98.75 18 PHE B O 1
ATOM 2538 N N . LYS B 1 19 ? -7.281 -1.14 -8.461 1 98.06 19 LYS B N 1
ATOM 2539 C CA . LYS B 1 19 ? -7.574 -2.535 -8.773 1 98.06 19 LYS B CA 1
ATOM 2540 C C . LYS B 1 19 ? -6.371 -3.428 -8.477 1 98.06 19 LYS B C 1
ATOM 2542 O O . LYS B 1 19 ? -6.52 -4.5 -7.883 1 98.06 19 LYS B O 1
ATOM 2547 N N . ALA B 1 20 ? -5.223 -2.998 -8.906 1 97.94 20 ALA B N 1
ATOM 2548 C CA . ALA B 1 20 ? -4.012 -3.781 -8.672 1 97.94 20 ALA B CA 1
ATOM 2549 C C . ALA B 1 20 ? -3.744 -3.939 -7.18 1 97.94 20 ALA B C 1
ATOM 2551 O O . ALA B 1 20 ? -3.35 -5.016 -6.723 1 97.94 20 ALA B O 1
ATOM 2552 N N . LEU B 1 21 ? -3.92 -2.818 -6.477 1 98.5 21 LEU B N 1
ATOM 2553 C CA . LEU B 1 21 ? -3.701 -2.873 -5.035 1 98.5 21 LEU B CA 1
ATOM 2554 C C . LEU B 1 21 ? -4.73 -3.779 -4.367 1 98.5 21 LEU B C 1
ATOM 2556 O O . LEU B 1 21 ? -4.391 -4.555 -3.469 1 98.5 21 LEU B O 1
ATOM 2560 N N . GLN B 1 22 ? -5.926 -3.656 -4.777 1 98.12 22 GLN B N 1
ATOM 2561 C CA . GLN B 1 22 ? -6.996 -4.488 -4.234 1 98.12 22 GLN B CA 1
ATOM 2562 C C . GLN B 1 22 ? -6.715 -5.969 -4.473 1 98.12 22 GLN B C 1
ATOM 2564 O O . GLN B 1 22 ? -6.887 -6.793 -3.568 1 98.12 22 GLN B O 1
ATOM 2569 N N . ARG B 1 23 ? -6.258 -6.309 -5.594 1 97.25 23 ARG B N 1
ATOM 2570 C CA . ARG B 1 23 ? -5.977 -7.691 -5.957 1 97.25 23 ARG B CA 1
ATOM 2571 C C . ARG B 1 23 ? -4.73 -8.203 -5.238 1 97.25 23 ARG B C 1
ATOM 2573 O O . ARG B 1 23 ? -4.59 -9.406 -5.012 1 97.25 23 ARG B O 1
ATOM 2580 N N . SER B 1 24 ? -3.834 -7.289 -4.879 1 98.19 24 SER B N 1
ATOM 2581 C CA . SER B 1 24 ? -2.594 -7.703 -4.23 1 98.19 24 SER B CA 1
ATOM 2582 C C . SER B 1 24 ? -2.785 -7.879 -2.729 1 98.19 24 SER B C 1
ATOM 2584 O O . SER B 1 24 ? -1.938 -8.469 -2.055 1 98.19 24 SER B O 1
ATOM 2586 N N . ARG B 1 25 ? -3.883 -7.453 -2.207 1 97.88 25 ARG B N 1
ATOM 2587 C CA . ARG B 1 25 ? -4.105 -7.387 -0.768 1 97.88 25 ARG B CA 1
ATOM 2588 C C . ARG B 1 25 ? -4.02 -8.773 -0.136 1 97.88 25 ARG B C 1
ATOM 2590 O O . ARG B 1 25 ? -3.375 -8.945 0.9 1 97.88 25 ARG B O 1
ATOM 2597 N N . GLN B 1 26 ? -4.656 -9.727 -0.772 1 95.62 26 GLN B N 1
ATOM 2598 C CA . GLN B 1 26 ? -4.668 -11.078 -0.222 1 95.62 26 GLN B CA 1
ATOM 2599 C C . GLN B 1 26 ? -3.266 -11.672 -0.197 1 95.62 26 GLN B C 1
ATOM 2601 O O . GLN B 1 26 ? -2.895 -12.367 0.754 1 95.62 26 GLN B O 1
ATOM 2606 N N . THR B 1 27 ? -2.566 -11.43 -1.213 1 96.88 27 THR B N 1
ATOM 2607 C CA . THR B 1 27 ? -1.189 -11.906 -1.271 1 96.88 27 THR B CA 1
ATOM 2608 C C . THR B 1 27 ? -0.347 -11.25 -0.177 1 96.88 27 THR B C 1
ATOM 2610 O O . THR B 1 27 ? 0.432 -11.93 0.498 1 96.88 27 THR B O 1
ATOM 2613 N N . LEU B 1 28 ? -0.545 -10 0.014 1 98.25 28 LEU B N 1
ATOM 2614 C CA . LEU B 1 28 ? 0.212 -9.281 1.037 1 98.25 28 LEU B CA 1
ATOM 2615 C C . LEU B 1 28 ? -0.129 -9.805 2.43 1 98.25 28 LEU B C 1
ATOM 2617 O O . LEU B 1 28 ? 0.751 -9.93 3.283 1 98.25 28 LEU B O 1
ATOM 2621 N N . GLU B 1 29 ? -1.368 -10.094 2.584 1 97.44 29 GLU B N 1
ATOM 2622 C CA . GLU B 1 29 ? -1.788 -10.656 3.865 1 97.44 29 GLU B CA 1
ATOM 2623 C C . GLU B 1 29 ? -1.183 -12.039 4.09 1 97.44 29 GLU B C 1
ATOM 2625 O O . GLU B 1 29 ? -0.585 -12.297 5.137 1 97.44 29 GLU B O 1
ATOM 2630 N N . ASP B 1 30 ? -1.333 -12.891 3.146 1 96.06 30 ASP B N 1
ATOM 2631 C CA . ASP B 1 30 ? -0.796 -14.242 3.256 1 96.06 30 ASP B CA 1
ATOM 2632 C C . ASP B 1 30 ? 0.721 -14.219 3.424 1 96.06 30 ASP B C 1
ATOM 2634 O O . ASP B 1 30 ? 1.271 -14.961 4.242 1 96.06 30 ASP B O 1
ATOM 2638 N N . PHE B 1 31 ? 1.336 -13.422 2.658 1 98.12 31 PHE B N 1
ATOM 2639 C CA . PHE B 1 31 ? 2.789 -13.32 2.695 1 98.12 31 PHE B CA 1
ATOM 2640 C C . PHE B 1 31 ? 3.266 -12.883 4.078 1 98.12 31 PHE B C 1
ATOM 2642 O O . PHE B 1 31 ? 4.168 -13.5 4.652 1 98.12 31 PHE B O 1
ATOM 2649 N N . SER B 1 32 ? 2.682 -11.836 4.582 1 98.06 32 SER B N 1
ATOM 2650 C CA . SER B 1 32 ? 3.129 -11.305 5.863 1 98.06 32 SER B CA 1
ATOM 2651 C C . SER B 1 32 ? 2.893 -12.305 6.992 1 98.06 32 SER B C 1
ATOM 2653 O O . SER B 1 32 ? 3.756 -12.492 7.852 1 98.06 32 SER B O 1
ATOM 2655 N N . LYS B 1 33 ? 1.799 -12.938 6.957 1 96.81 33 LYS B N 1
ATOM 2656 C CA . LYS B 1 33 ? 1.454 -13.883 8.016 1 96.81 33 LYS B CA 1
ATOM 2657 C C . LYS B 1 33 ? 2.303 -15.148 7.922 1 96.81 33 LYS B C 1
ATOM 2659 O O . LYS B 1 33 ? 2.611 -15.773 8.938 1 96.81 33 LYS B O 1
ATOM 2664 N N . THR B 1 34 ? 2.688 -15.492 6.73 1 97.19 34 THR B N 1
ATOM 2665 C CA . THR B 1 34 ? 3.387 -16.75 6.523 1 97.19 34 THR B CA 1
ATOM 2666 C C . THR B 1 34 ? 4.898 -16.547 6.566 1 97.19 34 THR B C 1
ATOM 2668 O O . THR B 1 34 ? 5.609 -17.281 7.266 1 97.19 34 THR B O 1
ATOM 2671 N N . TYR B 1 35 ? 5.406 -15.578 5.977 1 98.12 35 TYR B N 1
ATOM 2672 C CA . TYR B 1 35 ? 6.844 -15.484 5.738 1 98.12 35 TYR B CA 1
ATOM 2673 C C . TYR B 1 35 ? 7.535 -14.75 6.879 1 98.12 35 TYR B C 1
ATOM 2675 O O . TYR B 1 35 ? 8.695 -15.031 7.191 1 98.12 35 TYR B O 1
ATOM 2683 N N . PHE B 1 36 ? 6.852 -13.773 7.508 1 98.12 36 PHE B N 1
ATOM 2684 C CA . PHE B 1 36 ? 7.5 -12.945 8.516 1 98.12 36 PHE B CA 1
ATOM 2685 C C . PHE B 1 36 ? 8 -13.797 9.68 1 98.12 36 PHE B C 1
ATOM 2687 O O . PHE B 1 36 ? 9.156 -13.688 10.086 1 98.12 36 PHE B O 1
ATOM 2694 N N . PRO B 1 37 ? 7.207 -14.68 10.203 1 97.06 37 PRO B N 1
ATOM 2695 C CA . PRO B 1 37 ? 7.68 -15.477 11.328 1 97.06 37 PRO B CA 1
ATOM 2696 C C . PRO B 1 37 ? 8.875 -16.359 10.969 1 97.06 37 PRO B C 1
ATOM 2698 O O . PRO B 1 37 ? 9.734 -16.625 11.805 1 97.06 37 PRO B O 1
ATOM 2701 N N . TYR B 1 38 ? 8.93 -16.844 9.742 1 97.75 38 TYR B N 1
ATOM 2702 C CA . TYR B 1 38 ? 10.047 -17.672 9.328 1 97.75 38 TYR B CA 1
ATOM 2703 C C . TYR B 1 38 ? 11.367 -16.938 9.492 1 97.75 38 TYR B C 1
ATOM 2705 O O . TYR B 1 38 ? 12.414 -17.547 9.719 1 97.75 38 TYR B O 1
ATOM 2713 N N . ILE B 1 39 ? 11.289 -15.625 9.375 1 95.94 39 ILE B N 1
ATOM 2714 C CA . ILE B 1 39 ? 12.539 -14.883 9.359 1 95.94 39 ILE B CA 1
ATOM 2715 C C . ILE B 1 39 ? 12.641 -14.016 10.609 1 95.94 39 ILE B C 1
ATOM 2717 O O . ILE B 1 39 ? 13.438 -13.07 10.648 1 95.94 39 ILE B O 1
ATOM 2721 N N . GLY B 1 40 ? 11.82 -14.25 11.539 1 95.56 40 GLY B N 1
ATOM 2722 C CA . GLY B 1 40 ? 11.898 -13.609 12.844 1 95.56 40 GLY B CA 1
ATOM 2723 C C . GLY B 1 40 ? 11.32 -12.211 12.859 1 95.56 40 GLY B C 1
ATOM 2724 O O . GLY B 1 40 ? 11.719 -11.383 13.688 1 95.56 40 GLY B O 1
ATOM 2725 N N . LEU B 1 41 ? 10.492 -11.875 11.938 1 97.44 41 LEU B N 1
ATOM 2726 C CA . LEU B 1 41 ? 9.836 -10.57 11.891 1 97.44 41 LEU B CA 1
ATOM 2727 C C . LEU B 1 41 ? 8.469 -10.633 12.562 1 97.44 41 LEU B C 1
ATOM 2729 O O . LEU B 1 41 ? 7.859 -11.695 12.648 1 97.44 41 LEU B O 1
ATOM 2733 N N . LYS B 1 42 ? 8.062 -9.508 12.969 1 96.12 42 LYS B N 1
ATOM 2734 C CA . LYS B 1 42 ? 6.84 -9.453 13.766 1 96.12 42 LYS B CA 1
ATOM 2735 C C . LYS B 1 42 ? 5.793 -8.555 13.109 1 96.12 42 LYS B C 1
ATOM 2737 O O . LYS B 1 42 ? 6.133 -7.527 12.523 1 96.12 42 LYS B O 1
ATOM 2742 N N . LEU B 1 43 ? 4.598 -9.008 13.234 1 96.25 43 LEU B N 1
ATOM 2743 C CA . LEU B 1 43 ? 3.457 -8.18 12.859 1 96.25 43 LEU B CA 1
ATOM 2744 C C . LEU B 1 43 ? 2.889 -7.457 14.078 1 96.25 43 LEU B C 1
ATOM 2746 O O . LEU B 1 43 ? 2.822 -8.031 15.172 1 96.25 43 LEU B O 1
ATOM 2750 N N . PRO B 1 44 ? 2.449 -6.23 13.945 1 96.88 44 PRO B N 1
ATOM 2751 C CA . PRO B 1 44 ? 2.371 -5.453 12.711 1 96.88 44 PRO B CA 1
ATOM 2752 C C . PRO B 1 44 ? 3.619 -4.605 12.469 1 96.88 44 PRO B C 1
ATOM 2754 O O . PRO B 1 44 ? 3.77 -4.016 11.391 1 96.88 44 PRO B O 1
ATOM 2757 N N . ASP B 1 45 ? 4.57 -4.543 13.383 1 96.75 45 ASP B N 1
ATOM 2758 C CA . ASP B 1 45 ? 5.625 -3.533 13.422 1 96.75 45 ASP B CA 1
ATOM 2759 C C . ASP B 1 45 ? 6.504 -3.611 12.18 1 96.75 45 ASP B C 1
ATOM 2761 O O . ASP B 1 45 ? 6.742 -2.6 11.516 1 96.75 45 ASP B O 1
ATOM 2765 N N . ASP B 1 46 ? 6.938 -4.781 11.883 1 97.81 46 ASP B N 1
ATOM 2766 C CA . ASP B 1 46 ? 7.844 -4.922 10.75 1 97.81 46 ASP B CA 1
ATOM 2767 C C . ASP B 1 46 ? 7.105 -4.719 9.422 1 97.81 46 ASP B C 1
ATOM 2769 O O . ASP B 1 46 ? 7.688 -4.234 8.453 1 97.81 46 ASP B O 1
ATOM 2773 N N . LEU B 1 47 ? 5.812 -5.113 9.383 1 98.12 47 LEU B N 1
ATOM 2774 C CA . LEU B 1 47 ? 5.023 -4.84 8.188 1 98.12 47 LEU B CA 1
ATOM 2775 C C . LEU B 1 47 ? 4.926 -3.338 7.934 1 98.12 47 LEU B C 1
ATOM 2777 O O . LEU B 1 47 ? 5.098 -2.883 6.797 1 98.12 47 LEU B O 1
ATOM 2781 N N . LEU B 1 48 ? 4.652 -2.635 8.961 1 98.19 48 LEU B N 1
ATOM 2782 C CA . LEU B 1 48 ? 4.516 -1.188 8.844 1 98.19 48 LEU B CA 1
ATOM 2783 C C . LEU B 1 48 ? 5.848 -0.544 8.477 1 98.19 48 LEU B C 1
ATOM 2785 O O . LEU B 1 48 ? 5.883 0.419 7.703 1 98.19 48 LEU B O 1
ATOM 2789 N N . LYS B 1 49 ? 6.871 -1.084 8.977 1 97.56 49 LYS B N 1
ATOM 2790 C CA . LYS B 1 49 ? 8.219 -0.573 8.727 1 97.56 49 LYS B CA 1
ATOM 2791 C C . LYS B 1 49 ? 8.602 -0.737 7.258 1 97.56 49 LYS B C 1
ATOM 2793 O O . LYS B 1 49 ? 9.289 0.117 6.691 1 97.56 49 LYS B O 1
ATOM 2798 N N . TYR B 1 50 ? 8.172 -1.813 6.637 1 98.19 50 TYR B N 1
ATOM 2799 C CA . TYR B 1 50 ? 8.602 -2.131 5.281 1 98.19 50 TYR B CA 1
ATOM 2800 C C . TYR B 1 50 ? 7.441 -2.004 4.301 1 98.19 50 TYR B C 1
ATOM 2802 O O . TYR B 1 50 ? 7.52 -2.5 3.172 1 98.19 50 TYR B O 1
ATOM 2810 N N . LEU B 1 51 ? 6.449 -1.36 4.707 1 98.56 51 LEU B N 1
ATOM 2811 C CA . LEU B 1 51 ? 5.176 -1.34 3.996 1 98.56 51 LEU B CA 1
ATOM 2812 C C . LEU B 1 51 ? 5.344 -0.77 2.592 1 98.56 51 LEU B C 1
ATOM 2814 O O . LEU B 1 51 ? 4.793 -1.308 1.629 1 98.56 51 LEU B O 1
ATOM 2818 N N . ASP B 1 52 ? 6.094 0.294 2.441 1 98.44 52 ASP B N 1
ATOM 2819 C CA . ASP B 1 52 ? 6.219 0.991 1.166 1 98.44 52 ASP B CA 1
ATOM 2820 C C . ASP B 1 52 ? 6.828 0.082 0.101 1 98.44 52 ASP B C 1
ATOM 2822 O O . ASP B 1 52 ? 6.289 -0.039 -1.001 1 98.44 52 ASP B O 1
ATOM 2826 N N . VAL B 1 53 ? 7.875 -0.663 0.479 1 98.75 53 VAL B N 1
ATOM 2827 C CA . VAL B 1 53 ? 8.57 -1.505 -0.487 1 98.75 53 VAL B CA 1
ATOM 2828 C C . VAL B 1 53 ? 7.715 -2.721 -0.829 1 98.75 53 VAL B C 1
ATOM 2830 O O . VAL B 1 53 ? 7.523 -3.041 -2.004 1 98.75 53 VAL B O 1
ATOM 2833 N N . LEU B 1 54 ? 7.152 -3.352 0.168 1 98.75 54 LEU B N 1
ATOM 2834 C CA . LEU B 1 54 ? 6.414 -4.59 -0.042 1 98.75 54 LEU B CA 1
ATOM 2835 C C . LEU B 1 54 ? 5.141 -4.336 -0.842 1 98.75 54 LEU B C 1
ATOM 2837 O O . LEU B 1 54 ? 4.859 -5.043 -1.812 1 98.75 54 LEU B O 1
ATOM 2841 N N . VAL B 1 55 ? 4.426 -3.318 -0.439 1 98.88 55 VAL B N 1
ATOM 2842 C CA . VAL B 1 55 ? 3.168 -3.008 -1.105 1 98.88 55 VAL B CA 1
ATOM 2843 C C . VAL B 1 55 ? 3.441 -2.52 -2.527 1 98.88 55 VAL B C 1
ATOM 2845 O O . VAL B 1 55 ? 2.76 -2.928 -3.471 1 98.88 55 VAL B O 1
ATOM 2848 N N . TRP B 1 56 ? 4.406 -1.678 -2.688 1 98.88 56 TRP B N 1
ATOM 2849 C CA . TRP B 1 56 ? 4.664 -1.122 -4.012 1 98.88 56 TRP B CA 1
ATOM 2850 C C . TRP B 1 56 ? 5.074 -2.217 -4.992 1 98.88 56 TRP B C 1
ATOM 2852 O O . TRP B 1 56 ? 4.578 -2.268 -6.117 1 98.88 56 TRP B O 1
ATOM 2862 N N . VAL B 1 57 ? 5.961 -3.055 -4.555 1 98.94 57 VAL B N 1
ATOM 2863 C CA . VAL B 1 57 ? 6.445 -4.098 -5.453 1 98.94 57 VAL B CA 1
ATOM 2864 C C . VAL B 1 57 ? 5.301 -5.035 -5.824 1 98.94 57 VAL B C 1
ATOM 2866 O O . VAL B 1 57 ? 5.062 -5.301 -7.004 1 98.94 57 VAL B O 1
ATOM 2869 N N . GLU B 1 58 ? 4.602 -5.508 -4.828 1 98.88 58 GLU B N 1
ATOM 2870 C CA . GLU B 1 58 ? 3.555 -6.492 -5.082 1 98.88 58 GLU B CA 1
ATOM 2871 C C . GLU B 1 58 ? 2.434 -5.898 -5.934 1 98.88 58 GLU B C 1
ATOM 2873 O O . GLU B 1 58 ? 1.967 -6.531 -6.883 1 98.88 58 GLU B O 1
ATOM 2878 N N . ALA B 1 59 ? 2.006 -4.695 -5.578 1 98.81 59 ALA B N 1
ATOM 2879 C CA . ALA B 1 59 ? 0.912 -4.074 -6.32 1 98.81 59 ALA B CA 1
ATOM 2880 C C . ALA B 1 59 ? 1.333 -3.752 -7.75 1 98.81 59 ALA B C 1
ATOM 2882 O O . ALA B 1 59 ? 0.523 -3.844 -8.68 1 98.81 59 ALA B O 1
ATOM 2883 N N . THR B 1 60 ? 2.566 -3.326 -7.938 1 98.81 60 THR B N 1
ATOM 2884 C CA . THR B 1 60 ? 3.061 -3.068 -9.289 1 98.81 60 THR B CA 1
ATOM 2885 C C . THR B 1 60 ? 3.102 -4.355 -10.102 1 98.81 60 THR B C 1
ATOM 2887 O O . THR B 1 60 ? 2.756 -4.359 -11.289 1 98.81 60 THR B O 1
ATOM 2890 N N . ILE B 1 61 ? 3.533 -5.402 -9.477 1 98.81 61 ILE B N 1
ATOM 2891 C CA . ILE B 1 61 ? 3.543 -6.688 -10.156 1 98.81 61 ILE B CA 1
ATOM 2892 C C . ILE B 1 61 ? 2.119 -7.086 -10.539 1 98.81 61 ILE B C 1
ATOM 2894 O O . ILE B 1 61 ? 1.877 -7.582 -11.641 1 98.81 61 ILE B O 1
ATOM 2898 N N . TYR B 1 62 ? 1.183 -6.895 -9.656 1 98.44 62 TYR B N 1
ATOM 2899 C CA . TYR B 1 62 ? -0.206 -7.219 -9.969 1 98.44 62 TYR B CA 1
ATOM 2900 C C . TYR B 1 62 ? -0.726 -6.359 -11.109 1 98.44 62 TYR B C 1
ATOM 2902 O O . TYR B 1 62 ? -1.548 -6.812 -11.914 1 98.44 62 TYR B O 1
ATOM 2910 N N . GLN B 1 63 ? -0.291 -5.074 -11.18 1 98.25 63 GLN B N 1
ATOM 2911 C CA . GLN B 1 63 ? -0.643 -4.23 -12.312 1 98.25 63 GLN B CA 1
ATOM 2912 C C . GLN B 1 63 ? -0.135 -4.828 -13.625 1 98.25 63 GLN B C 1
ATOM 2914 O O . GLN B 1 63 ? -0.873 -4.898 -14.609 1 98.25 63 GLN B O 1
ATOM 2919 N N . LEU B 1 64 ? 1.065 -5.262 -13.594 1 98.25 64 LEU B N 1
ATOM 2920 C CA . LEU B 1 64 ? 1.669 -5.863 -14.773 1 98.25 64 LEU B CA 1
ATOM 2921 C C . LEU B 1 64 ? 0.977 -7.176 -15.133 1 98.25 64 LEU B C 1
ATOM 2923 O O . LEU B 1 64 ? 0.803 -7.488 -16.312 1 98.25 64 LEU B O 1
ATOM 2927 N N . ASP B 1 65 ? 0.636 -7.914 -14.078 1 97.19 65 ASP B N 1
ATOM 2928 C CA . ASP B 1 65 ? -0.053 -9.18 -14.297 1 97.19 65 ASP B CA 1
ATOM 2929 C C . ASP B 1 65 ? -1.427 -8.961 -14.93 1 97.19 65 ASP B C 1
ATOM 2931 O O . ASP B 1 65 ? -1.87 -9.758 -15.758 1 97.19 65 ASP B O 1
ATOM 2935 N N . GLU B 1 66 ? -2.096 -7.949 -14.484 1 94.12 66 GLU B N 1
ATOM 2936 C CA . GLU B 1 66 ? -3.383 -7.605 -15.086 1 94.12 66 GLU B CA 1
ATOM 2937 C C . GLU B 1 66 ? -3.244 -7.328 -16.578 1 94.12 66 GLU B C 1
ATOM 2939 O O . GLU B 1 66 ? -4.047 -7.809 -17.375 1 94.12 66 GLU B O 1
ATOM 2944 N N . ASP B 1 67 ? -2.268 -6.605 -16.922 1 94.31 67 ASP B N 1
ATOM 2945 C CA . ASP B 1 67 ? -1.996 -6.309 -18.328 1 94.31 67 ASP B CA 1
ATOM 2946 C C . ASP B 1 67 ? -1.656 -7.578 -19.109 1 94.31 67 ASP B C 1
ATOM 2948 O O . ASP B 1 67 ? -2.1 -7.758 -20.234 1 94.31 67 ASP B O 1
ATOM 2952 N N . ASN B 1 68 ? -0.894 -8.406 -18.484 1 96.88 68 ASN B N 1
ATOM 2953 C CA . ASN B 1 68 ? -0.529 -9.672 -19.094 1 96.88 68 ASN B CA 1
ATOM 2954 C C . ASN B 1 68 ? -1.752 -10.555 -19.328 1 96.88 68 ASN B C 1
ATOM 2956 O O . ASN B 1 68 ? -1.88 -11.188 -20.375 1 96.88 68 ASN B O 1
ATOM 2960 N N . GLU B 1 69 ? -2.602 -10.625 -18.297 1 95.31 69 GLU B N 1
ATOM 2961 C CA . GLU B 1 69 ? -3.795 -11.461 -18.391 1 95.31 69 GLU B CA 1
ATOM 2962 C C . GLU B 1 69 ? -4.699 -11 -19.531 1 95.31 69 GLU B C 1
ATOM 2964 O O . GLU B 1 69 ? -5.297 -11.82 -20.234 1 95.31 69 GLU B O 1
ATOM 2969 N N . GLN B 1 70 ? -4.816 -9.734 -19.734 1 93.31 70 GLN B N 1
ATOM 2970 C CA . GLN B 1 70 ? -5.617 -9.195 -20.828 1 93.31 70 GLN B CA 1
ATOM 2971 C C . GLN B 1 70 ? -5.043 -9.602 -22.172 1 93.31 70 GLN B C 1
ATOM 2973 O O . GLN B 1 70 ? -5.789 -9.969 -23.094 1 93.31 70 GLN B O 1
ATOM 2978 N N . LEU B 1 71 ? -3.807 -9.508 -22.281 1 95.81 71 LEU B N 1
ATOM 2979 C CA . LEU B 1 71 ? -3.115 -9.898 -23.5 1 95.81 71 LEU B CA 1
ATOM 2980 C C . LEU B 1 71 ? -3.242 -11.398 -23.75 1 95.81 71 LEU B C 1
ATOM 2982 O O . LEU B 1 71 ? -3.611 -11.82 -24.844 1 95.81 71 LEU B O 1
ATOM 2986 N N . THR B 1 72 ? -2.996 -12.18 -22.703 1 95.69 72 THR B N 1
ATOM 2987 C CA . THR B 1 72 ? -2.984 -13.633 -22.781 1 95.69 72 THR B CA 1
ATOM 2988 C C . THR B 1 72 ? -4.383 -14.172 -23.062 1 95.69 72 THR B C 1
ATOM 2990 O O . THR B 1 72 ? -4.543 -15.172 -23.766 1 95.69 72 THR B O 1
ATOM 2993 N N . GLY B 1 73 ? -5.371 -13.562 -22.516 1 94.88 73 GLY B N 1
ATOM 2994 C CA . GLY B 1 73 ? -6.75 -14 -22.656 1 94.88 73 GLY B CA 1
ATOM 2995 C C . GLY B 1 73 ? -7.203 -14.117 -24.094 1 94.88 73 GLY B C 1
ATOM 2996 O O . GLY B 1 73 ? -8.047 -14.953 -24.422 1 94.88 73 GLY B O 1
ATOM 2997 N N . HIS B 1 74 ? -6.578 -13.336 -24.953 1 93.88 74 HIS B N 1
ATOM 2998 C CA . HIS B 1 74 ? -6.969 -13.359 -26.359 1 93.88 74 HIS B CA 1
ATOM 2999 C C . HIS B 1 74 ? -5.891 -14.016 -27.219 1 93.88 74 HIS B C 1
ATOM 3001 O O . HIS B 1 74 ? -5.922 -13.914 -28.453 1 93.88 74 HIS B O 1
ATOM 3007 N N . GLY B 1 75 ? -4.957 -14.57 -26.578 1 94.56 75 GLY B N 1
ATOM 3008 C CA . GLY B 1 75 ? -3.912 -15.305 -27.281 1 94.56 75 GLY B CA 1
ATOM 3009 C C . GLY B 1 75 ? -2.783 -14.414 -27.766 1 94.56 75 GLY B C 1
ATOM 3010 O O . GLY B 1 75 ? -1.974 -14.828 -28.594 1 94.56 75 GLY B O 1
ATOM 3011 N N . GLY B 1 76 ? -2.766 -13.195 -27.219 1 94.69 76 GLY B N 1
ATOM 3012 C CA . GLY B 1 76 ? -1.715 -12.266 -27.594 1 94.69 76 GLY B CA 1
ATOM 3013 C C . GLY B 1 76 ? -0.373 -12.594 -26.969 1 94.69 76 GLY B C 1
ATOM 3014 O O . GLY B 1 76 ? -0.309 -13.305 -25.969 1 94.69 76 GLY B O 1
ATOM 3015 N N . GLN B 1 77 ? 0.727 -12.117 -27.672 1 96.25 77 GLN B N 1
ATOM 3016 C CA . GLN B 1 77 ? 2.078 -12.328 -27.156 1 96.25 77 GLN B CA 1
ATOM 3017 C C . GLN B 1 77 ? 2.914 -11.055 -27.281 1 96.25 77 GLN B C 1
ATOM 3019 O O . GLN B 1 77 ? 3.086 -10.523 -28.391 1 96.25 77 GLN B O 1
ATOM 3024 N N . SER B 1 78 ? 3.279 -10.547 -26.172 1 97.44 78 SER B N 1
ATOM 3025 C CA . SER B 1 78 ? 4.148 -9.375 -26.109 1 97.44 78 SER B CA 1
ATOM 3026 C C . SER B 1 78 ? 4.746 -9.211 -24.703 1 97.44 78 SER B C 1
ATOM 3028 O O . SER B 1 78 ? 4.062 -9.43 -23.703 1 97.44 78 SER B O 1
ATOM 3030 N N . THR B 1 79 ? 5.996 -8.852 -24.625 1 96.06 79 THR B N 1
ATOM 3031 C CA . THR B 1 79 ? 6.625 -8.641 -23.328 1 96.06 79 THR B CA 1
ATOM 3032 C C . THR B 1 79 ? 7.055 -7.188 -23.156 1 96.06 79 THR B C 1
ATOM 3034 O O . THR B 1 79 ? 7.746 -6.844 -22.203 1 96.06 79 THR B O 1
ATOM 3037 N N . VAL B 1 80 ? 6.641 -6.398 -24.047 1 96.75 80 VAL B N 1
ATOM 3038 C CA . VAL B 1 80 ? 7.109 -5.016 -24.062 1 96.75 80 VAL B CA 1
ATOM 3039 C C . VAL B 1 80 ? 6.676 -4.301 -22.797 1 96.75 80 VAL B C 1
ATOM 3041 O O . VAL B 1 80 ? 7.504 -3.723 -22.078 1 96.75 80 VAL B O 1
ATOM 3044 N N . ALA B 1 81 ? 5.398 -4.34 -22.531 1 95 81 ALA B N 1
ATOM 3045 C CA . ALA B 1 81 ? 4.871 -3.658 -21.344 1 95 81 ALA B CA 1
ATOM 3046 C C . ALA B 1 81 ? 5.434 -4.266 -20.062 1 95 81 ALA B C 1
ATOM 3048 O O . ALA B 1 81 ? 5.781 -3.545 -19.125 1 95 81 ALA B O 1
ATOM 3049 N N . ALA B 1 82 ? 5.484 -5.562 -20.031 1 97.12 82 ALA B N 1
ATOM 3050 C CA . ALA B 1 82 ? 6.012 -6.266 -18.859 1 97.12 82 ALA B CA 1
ATOM 3051 C C . ALA B 1 82 ? 7.477 -5.91 -18.625 1 97.12 82 ALA B C 1
ATOM 3053 O O . ALA B 1 82 ? 7.895 -5.707 -17.484 1 97.12 82 ALA B O 1
ATOM 3054 N N . THR B 1 83 ? 8.266 -5.875 -19.672 1 98.06 83 THR B N 1
ATOM 3055 C CA . THR B 1 83 ? 9.68 -5.527 -19.578 1 98.06 83 THR B CA 1
ATOM 3056 C C . THR B 1 83 ? 9.852 -4.113 -19.031 1 98.06 83 THR B C 1
ATOM 3058 O O . THR B 1 83 ? 10.664 -3.883 -18.125 1 98.06 83 THR B O 1
ATOM 3061 N N . ALA B 1 84 ? 9.125 -3.205 -19.578 1 97.19 84 ALA B N 1
ATOM 3062 C CA . ALA B 1 84 ? 9.203 -1.823 -19.109 1 97.19 84 ALA B CA 1
ATOM 3063 C C . ALA B 1 84 ? 8.82 -1.72 -17.625 1 97.19 84 ALA B C 1
ATOM 3065 O O . ALA B 1 84 ? 9.453 -0.975 -16.875 1 97.19 84 ALA B O 1
ATOM 3066 N N . GLY B 1 85 ? 7.73 -2.41 -17.266 1 97.62 85 GLY B N 1
ATOM 3067 C CA . GLY B 1 85 ? 7.301 -2.406 -15.875 1 97.62 85 GLY B CA 1
ATOM 3068 C C . GLY B 1 85 ? 8.336 -2.994 -14.93 1 97.62 85 GLY B C 1
ATOM 3069 O O . GLY B 1 85 ? 8.578 -2.443 -13.852 1 97.62 85 GLY B O 1
ATOM 3070 N N . LEU B 1 86 ? 8.953 -4.055 -15.297 1 98.56 86 LEU B N 1
ATOM 3071 C CA . LEU B 1 86 ? 9.961 -4.703 -14.461 1 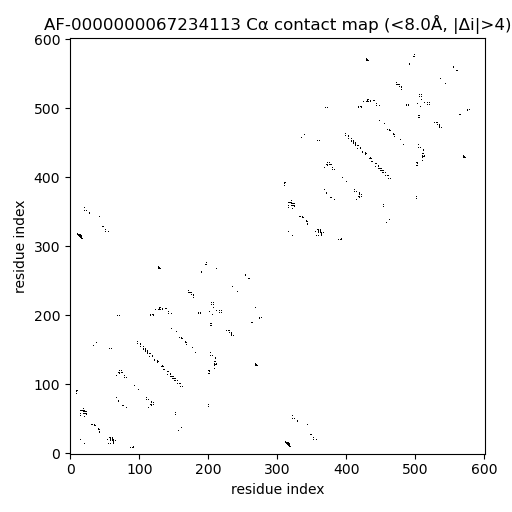98.56 86 LEU B CA 1
ATOM 3072 C C . LEU B 1 86 ? 11.234 -3.863 -14.406 1 98.56 86 LEU B C 1
ATOM 3074 O O . LEU B 1 86 ? 11.914 -3.838 -13.375 1 98.56 86 LEU B O 1
ATOM 3078 N N . ASP B 1 87 ? 11.523 -3.234 -15.484 1 98.19 87 ASP B N 1
ATOM 3079 C CA . ASP B 1 87 ? 12.656 -2.314 -15.477 1 98.19 87 ASP B CA 1
ATOM 3080 C C . ASP B 1 87 ? 12.438 -1.185 -14.469 1 98.19 87 ASP B C 1
ATOM 3082 O O . ASP B 1 87 ? 13.383 -0.738 -13.812 1 98.19 87 ASP B O 1
ATOM 3086 N N . CYS B 1 88 ? 11.258 -0.734 -14.445 1 98.25 88 CYS B N 1
ATOM 3087 C CA . CYS B 1 88 ? 10.93 0.285 -13.453 1 98.25 88 CYS B CA 1
ATOM 3088 C C . CYS B 1 88 ? 11.148 -0.237 -12.039 1 98.25 88 CYS B C 1
ATOM 3090 O O . CYS B 1 88 ? 11.734 0.453 -11.203 1 98.25 88 CYS B O 1
ATOM 3092 N N . ILE B 1 89 ? 10.734 -1.441 -11.766 1 98.81 89 ILE B N 1
ATOM 3093 C CA . ILE B 1 89 ? 10.93 -2.055 -10.461 1 98.81 89 ILE B CA 1
ATOM 3094 C C . ILE B 1 89 ? 12.422 -2.156 -10.148 1 98.81 89 ILE B C 1
ATOM 3096 O O . ILE B 1 89 ? 12.867 -1.789 -9.062 1 98.81 89 ILE B O 1
ATOM 3100 N N . ARG B 1 90 ? 13.172 -2.572 -11.102 1 98.69 90 ARG B N 1
ATOM 3101 C CA . ARG B 1 90 ? 14.617 -2.709 -10.922 1 98.69 90 ARG B CA 1
ATOM 3102 C C . ARG B 1 90 ? 15.258 -1.357 -10.625 1 98.69 90 ARG B C 1
ATOM 3104 O O . ARG B 1 90 ? 16.125 -1.253 -9.75 1 98.69 90 ARG B O 1
ATOM 3111 N N . ALA B 1 91 ? 14.844 -0.386 -11.367 1 98.56 91 ALA B N 1
ATOM 3112 C CA . ALA B 1 91 ? 15.414 0.948 -11.195 1 98.56 91 ALA B CA 1
ATOM 3113 C C . ALA B 1 91 ? 15.148 1.486 -9.797 1 98.56 91 ALA B C 1
ATOM 3115 O O . ALA B 1 91 ? 16.047 2.051 -9.156 1 98.56 91 ALA B O 1
ATOM 3116 N N . VAL B 1 92 ? 13.961 1.293 -9.32 1 98.69 92 VAL B N 1
ATOM 3117 C CA . VAL B 1 92 ? 13.602 1.768 -7.988 1 98.69 92 VAL B CA 1
ATOM 3118 C C . VAL B 1 92 ? 14.383 0.988 -6.934 1 98.69 92 VAL B C 1
ATOM 3120 O O . VAL B 1 92 ? 14.93 1.575 -6 1 98.69 92 VAL B O 1
ATOM 3123 N N . LEU B 1 93 ? 14.438 -0.31 -7.074 1 98.75 93 LEU B N 1
ATOM 3124 C CA . LEU B 1 93 ? 15.125 -1.141 -6.094 1 98.75 93 LEU B CA 1
ATOM 3125 C C . LEU B 1 93 ? 16.625 -0.849 -6.09 1 98.75 93 LEU B C 1
ATOM 3127 O O . LEU B 1 93 ? 17.266 -0.92 -5.043 1 98.75 93 LEU B O 1
ATOM 3131 N N . ARG B 1 94 ? 17.141 -0.543 -7.285 1 98.06 94 AR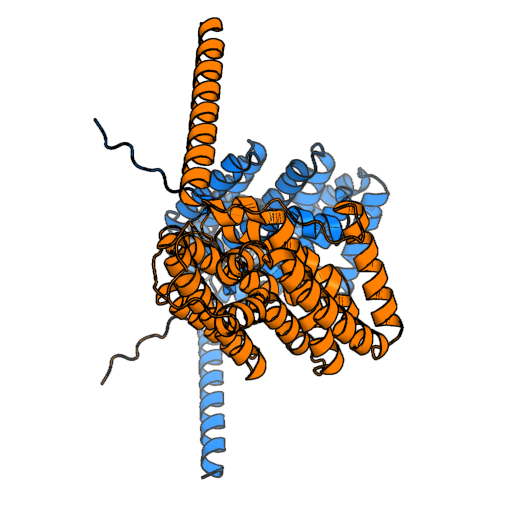G B N 1
ATOM 3132 C CA . ARG B 1 94 ? 18.531 -0.138 -7.355 1 98.06 94 ARG B CA 1
ATOM 3133 C C . ARG B 1 94 ? 18.766 1.168 -6.605 1 98.06 94 ARG B C 1
ATOM 3135 O O . ARG B 1 94 ? 19.734 1.289 -5.844 1 98.06 94 ARG B O 1
ATOM 3142 N N . ARG B 1 95 ? 17.922 2.078 -6.805 1 97.31 95 ARG B N 1
ATOM 3143 C CA . ARG B 1 95 ? 18 3.367 -6.125 1 97.31 95 ARG B CA 1
ATOM 3144 C C . ARG B 1 95 ? 17.922 3.197 -4.613 1 97.31 95 ARG B C 1
ATOM 3146 O O . ARG B 1 95 ? 18.609 3.885 -3.865 1 97.31 95 ARG B O 1
ATOM 3153 N N . GLU B 1 96 ? 17.109 2.279 -4.172 1 97.38 96 GLU B N 1
ATOM 3154 C CA . GLU B 1 96 ? 16.906 2.023 -2.75 1 97.38 96 GLU B CA 1
ATOM 3155 C C . GLU B 1 96 ? 17.953 1.062 -2.203 1 97.38 96 GLU B C 1
ATOM 3157 O O . GLU B 1 96 ? 17.875 0.63 -1.052 1 97.38 96 GLU B O 1
ATOM 3162 N N . ARG B 1 97 ? 18.891 0.646 -3.043 1 97.38 97 ARG B N 1
ATOM 3163 C CA . ARG B 1 97 ? 19.984 -0.264 -2.689 1 97.38 97 ARG B CA 1
ATOM 3164 C C . ARG B 1 97 ? 19.438 -1.604 -2.207 1 97.38 97 ARG B C 1
ATOM 3166 O O . ARG B 1 97 ? 19.953 -2.182 -1.248 1 97.38 97 ARG B O 1
ATOM 3173 N N . LEU B 1 98 ? 18.391 -2.039 -2.881 1 98.44 98 LEU B N 1
ATOM 3174 C CA . LEU B 1 98 ? 17.75 -3.293 -2.5 1 98.44 98 LEU B CA 1
ATOM 3175 C C . LEU B 1 98 ? 17.906 -4.336 -3.605 1 98.44 98 LEU B C 1
ATOM 3177 O O . LEU B 1 98 ? 17.531 -5.496 -3.418 1 98.44 98 LEU B O 1
ATOM 3181 N N . LEU B 1 99 ? 18.469 -3.879 -4.703 1 98.31 99 LEU B N 1
ATOM 3182 C CA . LEU B 1 99 ? 18.578 -4.773 -5.852 1 98.31 99 LEU B CA 1
ATOM 3183 C C . LEU B 1 99 ? 19.891 -5.527 -5.828 1 98.31 99 LEU B C 1
ATOM 3185 O O . LEU B 1 99 ? 20.969 -4.918 -5.926 1 98.31 99 LEU B O 1
ATOM 3189 N N . ASP B 1 100 ? 19.891 -6.707 -5.543 1 96.81 100 ASP B N 1
ATOM 3190 C CA . ASP B 1 100 ? 21.078 -7.539 -5.703 1 96.81 100 ASP B CA 1
ATOM 3191 C C . ASP B 1 100 ? 20.859 -8.625 -6.754 1 96.81 100 ASP B C 1
ATOM 3193 O O . ASP B 1 100 ? 19.828 -8.633 -7.434 1 96.81 100 ASP B O 1
ATOM 3197 N N . ASP B 1 101 ? 21.75 -9.508 -6.945 1 97.31 101 ASP B N 1
ATOM 3198 C CA . ASP B 1 101 ? 21.703 -10.477 -8.039 1 97.31 101 ASP B CA 1
ATOM 3199 C C . ASP B 1 101 ? 20.547 -11.453 -7.855 1 97.31 101 ASP B C 1
ATOM 3201 O O . ASP B 1 101 ? 19.938 -11.883 -8.836 1 97.31 101 ASP B O 1
ATOM 3205 N N . ARG B 1 102 ? 20.312 -11.828 -6.684 1 97.44 102 ARG B N 1
ATOM 3206 C CA . ARG B 1 102 ? 19.25 -12.797 -6.422 1 97.44 102 ARG B CA 1
ATOM 3207 C C . ARG B 1 102 ? 17.875 -12.195 -6.715 1 97.44 102 ARG B C 1
ATOM 3209 O O . ARG B 1 102 ? 17.016 -12.852 -7.309 1 97.44 102 ARG B O 1
ATOM 3216 N N . VAL B 1 103 ? 17.656 -10.969 -6.199 1 98.56 103 VAL B N 1
ATOM 3217 C CA . VAL B 1 103 ? 16.406 -10.281 -6.484 1 98.56 103 VAL B CA 1
ATOM 3218 C C . VAL B 1 103 ? 16.25 -10.109 -7.992 1 98.56 103 VAL B C 1
ATOM 3220 O O . VAL B 1 103 ? 15.164 -10.344 -8.539 1 98.56 103 VAL B O 1
ATOM 3223 N N . GLN B 1 104 ? 17.312 -9.742 -8.68 1 98.44 104 GLN B N 1
ATOM 3224 C CA . GLN B 1 104 ? 17.297 -9.562 -10.125 1 98.44 104 GLN B CA 1
ATOM 3225 C C . GLN B 1 104 ? 16.906 -10.867 -10.836 1 98.44 104 GLN B C 1
ATOM 3227 O O . GLN B 1 104 ? 16.156 -10.852 -11.805 1 98.44 104 GLN B O 1
ATOM 3232 N N . HIS B 1 105 ? 17.453 -11.898 -10.359 1 98.38 105 HIS B N 1
ATOM 3233 C CA . HIS B 1 105 ? 17.156 -13.195 -10.953 1 98.38 105 HIS B CA 1
ATOM 3234 C C . HIS B 1 105 ? 15.672 -13.531 -10.852 1 98.38 105 HIS B C 1
ATOM 3236 O O . HIS B 1 105 ? 15.062 -13.969 -11.828 1 98.38 105 HIS B O 1
ATOM 3242 N N . GLU B 1 106 ? 15.102 -13.312 -9.648 1 98.62 106 GLU B N 1
ATOM 3243 C CA . GLU B 1 106 ? 13.688 -13.641 -9.477 1 98.62 106 GLU B CA 1
ATOM 3244 C C . GLU B 1 106 ? 12.805 -12.719 -10.305 1 98.62 106 GLU B C 1
ATOM 3246 O O . GLU B 1 106 ? 11.75 -13.133 -10.797 1 98.62 106 GLU B O 1
ATOM 3251 N N . ILE B 1 107 ? 13.18 -11.469 -10.438 1 98.75 107 ILE B N 1
ATOM 3252 C CA . ILE B 1 107 ? 12.438 -10.562 -11.297 1 98.75 107 ILE B CA 1
ATOM 3253 C C . ILE B 1 107 ? 12.477 -11.062 -12.742 1 98.75 107 ILE B C 1
ATOM 3255 O O . ILE B 1 107 ? 11.469 -11.039 -13.445 1 98.75 107 ILE B O 1
ATOM 3259 N N . ALA B 1 108 ? 13.602 -11.547 -13.148 1 98.5 108 ALA B N 1
ATOM 3260 C CA . ALA B 1 108 ? 13.734 -12.109 -14.492 1 98.5 108 ALA B CA 1
ATOM 3261 C C . ALA B 1 108 ? 12.852 -13.344 -14.664 1 98.5 108 ALA B C 1
ATOM 3263 O O . ALA B 1 108 ? 12.328 -13.586 -15.75 1 98.5 108 ALA B O 1
ATOM 3264 N N . GLN B 1 109 ? 12.719 -14.094 -13.609 1 98.38 109 GLN B N 1
ATOM 3265 C CA . GLN B 1 109 ? 11.82 -15.25 -13.656 1 98.38 109 GLN B CA 1
ATOM 3266 C C . GLN B 1 109 ? 10.383 -14.812 -13.891 1 98.38 109 GLN B C 1
ATOM 3268 O O . GLN B 1 109 ? 9.602 -15.523 -14.531 1 98.38 109 GLN B O 1
ATOM 3273 N N . GLY B 1 110 ? 10.023 -13.625 -13.344 1 98.62 110 GLY B N 1
ATOM 3274 C CA . GLY B 1 110 ? 8.695 -13.094 -13.617 1 98.62 110 GLY B CA 1
ATOM 3275 C C . GLY B 1 110 ? 8.445 -12.844 -15.094 1 98.62 110 GLY B C 1
ATOM 3276 O O . GLY B 1 110 ? 7.387 -13.203 -15.617 1 98.62 110 GLY B O 1
ATOM 3277 N N . LEU B 1 111 ? 9.406 -12.258 -15.75 1 98.56 111 LEU B N 1
ATOM 3278 C CA . LEU B 1 111 ? 9.289 -12.031 -17.188 1 98.56 111 LEU B CA 1
ATOM 3279 C C . LEU B 1 111 ? 9.188 -13.352 -17.938 1 98.56 111 LEU B C 1
ATOM 3281 O O . LEU B 1 111 ? 8.383 -13.484 -18.859 1 98.56 111 LEU B O 1
ATOM 3285 N N . ARG B 1 112 ? 10.031 -14.258 -17.562 1 98.38 112 ARG B N 1
ATOM 3286 C CA . ARG B 1 112 ? 10.016 -15.578 -18.188 1 98.38 112 ARG B CA 1
ATOM 3287 C C . ARG B 1 112 ? 8.664 -16.266 -17.984 1 98.38 112 ARG B C 1
ATOM 3289 O O . ARG B 1 112 ? 8.141 -16.875 -18.906 1 98.38 112 ARG B O 1
ATOM 3296 N N . TYR B 1 113 ? 8.133 -16.141 -16.828 1 98.56 113 TYR B N 1
ATOM 3297 C CA . TYR B 1 113 ? 6.816 -16.703 -16.547 1 98.56 113 TYR B CA 1
ATOM 3298 C C . TYR B 1 113 ? 5.77 -16.172 -17.516 1 98.56 113 TYR B C 1
ATOM 3300 O O . TYR B 1 113 ? 5.008 -16.938 -18.109 1 98.56 113 TYR B O 1
ATOM 3308 N N . TRP B 1 114 ? 5.711 -14.883 -17.672 1 98.56 114 TRP B N 1
ATOM 3309 C CA . TRP B 1 114 ? 4.699 -14.266 -18.516 1 98.56 114 TRP B CA 1
ATOM 3310 C C . TRP B 1 114 ? 4.906 -14.656 -19.984 1 98.56 114 TRP B C 1
ATOM 3312 O O . TRP B 1 114 ? 3.939 -14.875 -20.719 1 98.56 114 TRP B O 1
ATOM 3322 N N . GLU B 1 115 ? 6.16 -14.75 -20.391 1 98.12 115 GLU B N 1
ATOM 3323 C CA . GLU B 1 115 ? 6.461 -15.227 -21.734 1 98.12 115 GLU B CA 1
ATOM 3324 C C . GLU B 1 115 ? 5.918 -16.641 -21.953 1 98.12 115 GLU B C 1
ATOM 3326 O O . GLU B 1 115 ? 5.285 -16.922 -22.969 1 98.12 115 GLU B O 1
ATOM 3331 N N . LEU B 1 116 ? 6.25 -17.469 -21.031 1 98.12 116 LEU B N 1
ATOM 3332 C CA . LEU B 1 116 ? 5.824 -18.859 -21.125 1 98.12 116 LEU B CA 1
ATOM 3333 C C . LEU B 1 116 ? 4.305 -18.969 -21.047 1 98.12 116 LEU B C 1
ATOM 3335 O O . LEU B 1 116 ? 3.699 -19.75 -21.797 1 98.12 116 LEU B O 1
ATOM 3339 N N . GLU B 1 117 ? 3.703 -18.203 -20.125 1 98.25 117 GLU B N 1
ATOM 3340 C CA . GLU B 1 117 ? 2.25 -18.203 -20 1 98.25 117 GLU B CA 1
ATOM 3341 C C . GLU B 1 117 ? 1.577 -17.828 -21.312 1 98.25 117 GLU B C 1
ATOM 3343 O O . GLU B 1 117 ? 0.634 -18.484 -21.75 1 98.25 117 GLU B O 1
ATOM 3348 N N . GLN B 1 118 ? 2.023 -16.766 -21.922 1 98 118 GLN B N 1
ATOM 3349 C CA . GLN B 1 118 ? 1.479 -16.328 -23.203 1 98 118 GLN B CA 1
ATOM 3350 C C . GLN B 1 118 ? 1.615 -17.422 -24.266 1 98 118 GLN B C 1
ATOM 3352 O O . GLN B 1 118 ? 0.667 -17.688 -25 1 98 118 GLN B O 1
ATOM 3357 N N . HIS B 1 119 ? 2.789 -18 -24.344 1 97.44 119 HIS B N 1
ATOM 3358 C CA . HIS B 1 119 ? 3.078 -19.031 -25.328 1 97.44 119 HIS B CA 1
ATOM 3359 C C . HIS B 1 119 ? 2.184 -20.25 -25.125 1 97.44 119 HIS B C 1
ATOM 3361 O O . HIS B 1 119 ? 1.58 -20.75 -26.078 1 97.44 119 HIS B O 1
ATOM 3367 N N . ILE B 1 120 ? 2.105 -20.703 -23.938 1 97.94 120 ILE B N 1
ATOM 3368 C CA . ILE B 1 120 ? 1.335 -21.891 -23.594 1 97.94 120 ILE B CA 1
ATOM 3369 C C . ILE B 1 120 ? -0.15 -21.641 -23.844 1 97.94 120 ILE B C 1
ATOM 3371 O O . ILE B 1 120 ? -0.827 -22.438 -24.484 1 97.94 120 ILE B O 1
ATOM 3375 N N . CYS B 1 121 ? -0.652 -20.547 -23.359 1 97.25 121 CYS B N 1
ATOM 3376 C CA . CYS B 1 121 ? -2.08 -20.25 -23.469 1 97.25 121 CYS B CA 1
ATOM 3377 C C . CYS B 1 121 ? -2.486 -20.031 -24.922 1 97.25 121 CYS B C 1
ATOM 3379 O O . CYS B 1 121 ? -3.598 -20.375 -25.328 1 97.25 121 CYS B O 1
ATOM 3381 N N . ALA B 1 122 ? -1.575 -19.422 -25.734 1 96.88 122 ALA B N 1
ATOM 3382 C CA . ALA B 1 122 ? -1.843 -19.312 -27.156 1 96.88 122 ALA B CA 1
ATOM 3383 C C . ALA B 1 122 ? -1.972 -20.688 -27.812 1 96.88 122 ALA B C 1
ATOM 3385 O O . ALA B 1 122 ? -2.842 -20.891 -28.656 1 96.88 122 ALA B O 1
ATOM 3386 N N . ALA B 1 123 ? -1.118 -21.594 -27.484 1 96.75 123 ALA B N 1
ATOM 3387 C CA . ALA B 1 123 ? -1.146 -22.953 -28.016 1 96.75 123 ALA B CA 1
ATOM 3388 C C . ALA B 1 123 ? -2.43 -23.672 -27.609 1 96.75 123 ALA B C 1
ATOM 3390 O O . ALA B 1 123 ? -3.033 -24.375 -28.422 1 96.75 123 ALA B O 1
ATOM 3391 N N . LEU B 1 124 ? -2.84 -23.469 -26.391 1 97 124 LEU B N 1
ATOM 3392 C CA . LEU B 1 124 ? -4.047 -24.125 -25.891 1 97 124 LEU B CA 1
ATOM 3393 C C . LEU B 1 124 ? -5.289 -23.578 -26.578 1 97 124 LEU B C 1
ATOM 3395 O O . LEU B 1 124 ? -6.219 -24.328 -26.891 1 97 124 LEU B O 1
ATOM 3399 N N . LEU B 1 125 ? -5.262 -22.312 -26.75 1 95.5 125 LEU B N 1
ATOM 3400 C CA . LEU B 1 125 ? -6.383 -21.672 -27.422 1 95.5 125 LEU B CA 1
ATOM 3401 C C . LEU B 1 125 ? -6.516 -22.156 -28.859 1 95.5 125 LEU B C 1
ATOM 3403 O O . LEU B 1 125 ? -7.629 -22.297 -29.375 1 95.5 125 LEU B O 1
ATOM 3407 N N . ALA B 1 126 ? -5.434 -22.422 -29.484 1 94.88 126 ALA B N 1
ATOM 3408 C CA . ALA B 1 126 ? -5.406 -22.859 -30.875 1 94.88 126 ALA B CA 1
ATOM 3409 C C . ALA B 1 126 ? -5.82 -24.328 -31 1 94.88 126 ALA B C 1
ATOM 3411 O O . ALA B 1 126 ? -6.27 -24.766 -32.062 1 94.88 126 ALA B O 1
ATOM 3412 N N . ALA B 1 127 ? -5.703 -25.078 -29.922 1 96.5 127 ALA B N 1
ATOM 3413 C CA . ALA B 1 127 ? -6.066 -26.5 -29.891 1 96.5 127 ALA B CA 1
ATOM 3414 C C . ALA B 1 127 ? -6.914 -26.812 -28.656 1 96.5 127 ALA B C 1
ATOM 3416 O O . ALA B 1 127 ? -6.469 -27.516 -27.766 1 96.5 127 ALA B O 1
ATOM 3417 N N . PRO B 1 128 ? -8.094 -26.422 -28.656 1 95.94 128 PRO B N 1
ATOM 3418 C CA . PRO B 1 128 ? -8.938 -26.453 -27.453 1 95.94 128 PRO B CA 1
ATOM 3419 C C . PRO B 1 128 ? -9.484 -27.844 -27.156 1 95.94 128 PRO B C 1
ATOM 3421 O O . PRO B 1 128 ? -10.203 -28.016 -26.172 1 95.94 128 PRO B O 1
ATOM 3424 N N . ARG B 1 129 ? -9.203 -28.875 -27.953 1 96.94 129 ARG B N 1
ATOM 3425 C CA . ARG B 1 129 ? -9.695 -30.234 -27.75 1 96.94 129 ARG B CA 1
ATOM 3426 C C . ARG B 1 129 ? -8.547 -31.203 -27.578 1 96.94 129 ARG B C 1
ATOM 3428 O O . ARG B 1 129 ? -8.188 -31.922 -28.516 1 96.94 129 ARG B O 1
ATOM 3435 N N . PRO B 1 130 ? -8.172 -31.375 -26.312 1 94.88 130 PRO B N 1
ATOM 3436 C CA . PRO B 1 130 ? -6.949 -32.156 -26.031 1 94.88 130 PRO B CA 1
ATOM 3437 C C . PRO B 1 130 ? -7.059 -33.594 -26.469 1 94.88 130 PRO B C 1
ATOM 3439 O O . PRO B 1 130 ? -6.043 -34.25 -26.75 1 94.88 130 PRO B O 1
ATOM 3442 N N . LEU B 1 131 ? -8.195 -34.188 -26.547 1 95.56 131 LEU B N 1
ATOM 3443 C CA . LEU B 1 131 ? -8.344 -35.594 -26.922 1 95.56 131 LEU B CA 1
ATOM 3444 C C . LEU B 1 131 ? -8.336 -35.75 -28.438 1 95.56 131 LEU B C 1
ATOM 3446 O O . LEU B 1 131 ? -8.125 -36.844 -28.938 1 95.56 131 LEU B O 1
ATOM 3450 N N . GLN B 1 132 ? -8.555 -34.688 -29.172 1 93.06 132 GLN B N 1
ATOM 3451 C CA . GLN B 1 132 ? -8.656 -34.75 -30.625 1 93.06 132 GLN B CA 1
ATOM 3452 C C . GLN B 1 132 ? -7.371 -34.25 -31.297 1 93.06 132 GLN B C 1
ATOM 3454 O O . GLN B 1 132 ? -6.914 -34.844 -32.281 1 93.06 132 GLN B O 1
ATOM 3459 N N . ALA B 1 133 ? -6.859 -33.156 -30.828 1 89.62 133 ALA B N 1
ATOM 3460 C CA . ALA B 1 133 ? -5.656 -32.531 -31.391 1 89.62 133 ALA B CA 1
ATOM 3461 C C . ALA B 1 133 ? -4.734 -32 -30.297 1 89.62 133 ALA B C 1
ATOM 3463 O O . ALA B 1 133 ? -5.164 -31.25 -29.438 1 89.62 133 ALA B O 1
ATOM 3464 N N . PRO B 1 134 ? -3.568 -32.5 -30.422 1 86.06 134 PRO B N 1
ATOM 3465 C CA . PRO B 1 134 ? -2.631 -32 -29.422 1 86.06 134 PRO B CA 1
ATOM 3466 C C . PRO B 1 134 ? -2.262 -30.547 -29.625 1 86.06 134 PRO B C 1
ATOM 3468 O O . PRO B 1 134 ? -2.229 -30.078 -30.766 1 86.06 134 PRO B O 1
ATOM 3471 N N . ALA B 1 135 ? -2.129 -29.719 -28.531 1 87.62 135 ALA B N 1
ATOM 3472 C CA . ALA B 1 135 ? -1.585 -28.375 -28.641 1 87.62 135 ALA B CA 1
ATOM 3473 C C . ALA B 1 135 ? -0.137 -28.391 -29.109 1 87.62 135 ALA B C 1
ATOM 3475 O O . ALA B 1 135 ? 0.746 -28.906 -28.422 1 87.62 135 ALA B O 1
ATOM 3476 N N . ALA B 1 136 ? 0.026 -27.812 -30.219 1 84.38 136 ALA B N 1
ATOM 3477 C CA . ALA B 1 136 ? 1.357 -27.828 -30.812 1 84.38 136 ALA B CA 1
ATOM 3478 C C . ALA B 1 136 ? 2.371 -27.125 -29.922 1 84.38 136 ALA B C 1
ATOM 3480 O O . ALA B 1 136 ? 2.047 -26.125 -29.266 1 84.38 136 ALA B O 1
ATOM 3481 N N . GLN B 1 137 ? 3.529 -27.672 -29.625 1 87.44 137 GLN B N 1
ATOM 3482 C CA . GLN B 1 137 ? 4.695 -27.062 -29 1 87.44 137 GLN B CA 1
ATOM 3483 C C . GLN B 1 137 ? 4.598 -27.141 -27.469 1 87.44 137 GLN B C 1
ATOM 3485 O O . GLN B 1 137 ? 5.516 -26.719 -26.766 1 87.44 137 GLN B O 1
ATOM 3490 N N . LEU B 1 138 ? 3.314 -27.578 -26.984 1 96.31 138 LEU B N 1
ATOM 3491 C CA . LEU B 1 138 ? 3.225 -27.766 -25.547 1 96.31 138 LEU B CA 1
ATOM 3492 C C . LEU B 1 138 ? 4.051 -28.969 -25.109 1 96.31 138 LEU B C 1
ATOM 3494 O O . LEU B 1 138 ? 3.867 -30.078 -25.625 1 96.31 138 LEU B O 1
ATOM 3498 N N . THR B 1 139 ? 5.023 -28.766 -24.266 1 96.94 139 THR B N 1
ATOM 3499 C CA . THR B 1 139 ? 5.816 -29.875 -23.719 1 96.94 139 THR B CA 1
ATOM 3500 C C . THR B 1 139 ? 5.773 -29.875 -22.203 1 96.94 139 THR B C 1
ATOM 3502 O O . THR B 1 139 ? 5.465 -28.859 -21.578 1 96.94 139 THR B O 1
ATOM 3505 N N . TYR B 1 140 ? 6.023 -31.016 -21.672 1 97.19 140 TYR B N 1
ATOM 3506 C CA . TYR B 1 140 ? 6.094 -31.188 -20.219 1 97.19 140 TYR B CA 1
ATOM 3507 C C . TYR B 1 140 ? 7.094 -30.203 -19.609 1 97.19 140 TYR B C 1
ATOM 3509 O O . TYR B 1 140 ? 6.82 -29.594 -18.578 1 97.19 140 TYR B O 1
ATOM 3517 N N . GLU B 1 141 ? 8.211 -30.047 -20.25 1 97.25 141 GLU B N 1
ATOM 3518 C CA . GLU B 1 141 ? 9.281 -29.188 -19.766 1 97.25 141 GLU B CA 1
ATOM 3519 C C . GLU B 1 141 ? 8.836 -27.719 -19.703 1 97.25 141 GLU B C 1
ATOM 3521 O O . GLU B 1 141 ? 9.156 -27.016 -18.75 1 97.25 141 GLU B O 1
ATOM 3526 N N . LEU B 1 142 ? 8.086 -27.297 -20.703 1 97.75 142 LEU B N 1
ATOM 3527 C CA . LEU B 1 142 ? 7.586 -25.938 -20.734 1 97.75 142 LEU B CA 1
ATOM 3528 C C . LEU B 1 142 ? 6.609 -25.688 -19.594 1 97.75 142 LEU B C 1
ATOM 3530 O O . LEU B 1 142 ? 6.645 -24.625 -18.953 1 97.75 142 LEU B O 1
ATOM 3534 N N . VAL B 1 143 ? 5.727 -26.656 -19.375 1 98.5 143 VAL B N 1
ATOM 3535 C CA . VAL B 1 143 ? 4.715 -26.547 -18.328 1 98.5 143 VAL B CA 1
ATOM 3536 C C . VAL B 1 143 ? 5.395 -26.469 -16.953 1 98.5 143 VAL B C 1
ATOM 3538 O O . VAL B 1 143 ? 5.023 -25.625 -16.125 1 98.5 143 VAL B O 1
ATOM 3541 N N . LEU B 1 144 ? 6.387 -27.266 -16.734 1 98.38 144 LEU B N 1
ATOM 3542 C CA . LEU B 1 144 ? 7.078 -27.297 -15.445 1 98.38 144 LEU B CA 1
ATOM 3543 C C . LEU B 1 144 ? 7.844 -25.984 -15.227 1 98.38 144 LEU B C 1
ATOM 3545 O O . LEU B 1 144 ? 7.895 -25.469 -14.102 1 98.38 144 LEU B O 1
ATOM 3549 N N . GLU B 1 145 ? 8.484 -25.562 -16.297 1 98.38 145 GLU B N 1
ATOM 3550 C CA . GLU B 1 145 ? 9.211 -24.312 -16.172 1 98.38 145 GLU B CA 1
ATOM 3551 C C . GLU B 1 145 ? 8.273 -23.156 -15.836 1 98.38 145 GLU B C 1
ATOM 3553 O O . GLU B 1 145 ? 8.586 -22.328 -14.984 1 98.38 145 GLU B O 1
ATOM 3558 N N . CYS B 1 146 ? 7.129 -23.094 -16.484 1 98.56 146 CYS B N 1
ATOM 3559 C CA . CYS B 1 146 ? 6.141 -22.047 -16.234 1 98.56 146 CYS B CA 1
ATOM 3560 C C . CYS B 1 146 ? 5.621 -22.125 -14.805 1 98.56 146 CYS B C 1
ATOM 3562 O O . CYS B 1 146 ? 5.547 -21.094 -14.117 1 98.56 146 CYS B O 1
ATOM 3564 N N . HIS B 1 147 ? 5.297 -23.312 -14.383 1 98.62 147 HIS B N 1
ATOM 3565 C CA . HIS B 1 147 ? 4.801 -23.516 -13.023 1 98.62 147 HIS B CA 1
ATOM 3566 C C . HIS B 1 147 ? 5.836 -23.094 -11.992 1 98.62 147 HIS B C 1
ATOM 3568 O O . HIS B 1 147 ? 5.492 -22.484 -10.977 1 98.62 147 HIS B O 1
ATOM 3574 N N . SER B 1 148 ? 7.062 -23.406 -12.25 1 97.69 148 SER B N 1
ATOM 3575 C CA . SER B 1 148 ? 8.141 -23.109 -11.32 1 97.69 148 SER B CA 1
ATOM 3576 C C . SER B 1 148 ? 8.375 -21.594 -11.203 1 97.69 148 SER B C 1
ATOM 3578 O O . SER B 1 148 ? 8.852 -21.125 -10.172 1 97.69 148 SER B O 1
ATOM 3580 N N . ALA B 1 149 ? 8.039 -20.844 -12.227 1 98.44 149 ALA B N 1
ATOM 3581 C CA . ALA B 1 149 ? 8.312 -19.406 -12.258 1 98.44 149 ALA B CA 1
ATOM 3582 C C . ALA B 1 149 ? 7.117 -18.609 -11.75 1 98.44 149 ALA B C 1
ATOM 3584 O O . ALA B 1 149 ? 7.242 -17.422 -11.438 1 98.44 149 ALA B O 1
ATOM 3585 N N . LYS B 1 150 ? 6.012 -19.203 -11.539 1 97.88 150 LYS B N 1
ATOM 3586 C CA . LYS B 1 150 ? 4.711 -18.578 -11.328 1 97.88 150 LYS B CA 1
ATOM 3587 C C . LYS B 1 150 ? 4.719 -17.719 -10.062 1 97.88 150 LYS B C 1
ATOM 3589 O O . LYS B 1 150 ? 4.195 -16.594 -10.055 1 97.88 150 LYS B O 1
ATOM 3594 N N . SER B 1 151 ? 5.336 -18.188 -8.969 1 98.19 151 SER B N 1
ATOM 3595 C CA . SER B 1 151 ? 5.281 -17.5 -7.684 1 98.19 151 SER B CA 1
ATOM 3596 C C . SER B 1 151 ? 6.496 -16.609 -7.48 1 98.19 151 SER B C 1
ATOM 3598 O O . SER B 1 151 ? 6.977 -16.438 -6.359 1 98.19 151 SER B O 1
ATOM 3600 N N . PHE B 1 152 ? 6.996 -16.031 -8.586 1 98.69 152 PHE B N 1
ATOM 3601 C CA . PHE B 1 152 ? 8.195 -15.203 -8.516 1 98.69 152 PHE B CA 1
ATOM 3602 C C . PHE B 1 152 ? 7.992 -14.016 -7.59 1 98.69 152 PHE B C 1
ATOM 3604 O O . PHE B 1 152 ? 8.938 -13.547 -6.953 1 98.69 152 PHE B O 1
ATOM 3611 N N . ASP B 1 153 ? 6.805 -13.484 -7.543 1 98.56 153 ASP B N 1
ATOM 3612 C CA . ASP B 1 153 ? 6.543 -12.312 -6.711 1 98.56 153 ASP B CA 1
ATOM 3613 C C . ASP B 1 153 ? 6.766 -12.625 -5.234 1 98.56 153 ASP B C 1
ATOM 3615 O O . ASP B 1 153 ? 7.355 -11.828 -4.504 1 98.56 153 ASP B O 1
ATOM 3619 N N . TYR B 1 154 ? 6.355 -13.859 -4.727 1 98.62 154 TYR B N 1
ATOM 3620 C CA . TYR B 1 154 ? 6.637 -14.273 -3.355 1 98.62 154 TYR B CA 1
ATOM 3621 C C . TYR B 1 154 ? 8.141 -14.336 -3.1 1 98.62 154 TYR B C 1
ATOM 3623 O O . TYR B 1 154 ? 8.609 -13.938 -2.033 1 98.62 154 TYR B O 1
ATOM 3631 N N . ARG B 1 155 ? 8.828 -14.805 -4.055 1 98.56 155 ARG B N 1
ATOM 3632 C CA . ARG B 1 155 ? 10.266 -14.953 -3.902 1 98.56 155 ARG B CA 1
ATOM 3633 C C . ARG B 1 155 ? 10.961 -13.602 -3.9 1 98.56 155 ARG B C 1
ATOM 3635 O O . ARG B 1 155 ? 11.906 -13.383 -3.139 1 98.56 155 ARG B O 1
ATOM 3642 N N . VAL B 1 156 ? 10.484 -12.758 -4.785 1 98.81 156 VAL B N 1
ATOM 3643 C CA . VAL B 1 156 ? 11.008 -11.391 -4.781 1 98.81 156 VAL B CA 1
ATOM 3644 C C . VAL B 1 156 ? 10.758 -10.75 -3.42 1 98.81 156 VAL B C 1
ATOM 3646 O O . VAL B 1 156 ? 11.672 -10.188 -2.814 1 98.81 156 VAL B O 1
ATOM 3649 N N . LEU B 1 157 ? 9.57 -10.805 -2.898 1 98.88 157 LEU B N 1
ATOM 3650 C CA . LEU B 1 157 ? 9.219 -10.195 -1.618 1 98.88 157 LEU B CA 1
ATOM 3651 C C . LEU B 1 157 ? 10.039 -10.797 -0.486 1 98.88 157 LEU B C 1
ATOM 3653 O O . LEU B 1 157 ? 10.5 -10.078 0.404 1 98.88 157 LEU B O 1
ATOM 3657 N N . CYS B 1 158 ? 10.227 -12.102 -0.507 1 98.75 158 CYS B N 1
ATOM 3658 C CA . CYS B 1 158 ? 10.984 -12.781 0.54 1 98.75 158 CYS B CA 1
ATOM 3659 C C . CYS B 1 158 ? 12.43 -12.305 0.556 1 98.75 158 CYS B C 1
ATOM 3661 O O . CYS B 1 158 ? 12.984 -12.008 1.619 1 98.75 158 CYS B O 1
ATOM 3663 N N . LEU B 1 159 ? 13.008 -12.234 -0.629 1 98.69 159 LEU B N 1
ATOM 3664 C CA . LEU B 1 159 ? 14.383 -11.766 -0.725 1 98.69 159 LEU B CA 1
ATOM 3665 C C . LEU B 1 159 ? 14.5 -10.32 -0.265 1 98.69 159 LEU B C 1
ATOM 3667 O O . LEU B 1 159 ? 15.477 -9.945 0.385 1 98.69 159 LEU B O 1
ATOM 3671 N N . LEU B 1 160 ? 13.547 -9.508 -0.58 1 98.75 160 LEU B N 1
ATOM 3672 C CA . LEU B 1 160 ? 13.539 -8.117 -0.135 1 98.75 160 LEU B CA 1
ATOM 3673 C C . LEU B 1 160 ? 13.43 -8.031 1.385 1 98.75 160 LEU B C 1
ATOM 3675 O O . LEU B 1 160 ? 14.023 -7.148 2.006 1 98.75 160 LEU B O 1
ATOM 3679 N N . LEU B 1 161 ? 12.688 -8.938 1.989 1 98.25 161 LEU B N 1
ATOM 3680 C CA . LEU B 1 161 ? 12.586 -8.953 3.443 1 98.25 161 LEU B CA 1
ATOM 3681 C C . LEU B 1 161 ? 13.953 -9.188 4.078 1 98.25 161 LEU B C 1
ATOM 3683 O O . LEU B 1 161 ? 14.297 -8.562 5.082 1 98.25 161 LEU B O 1
ATOM 3687 N N . PHE B 1 162 ? 14.68 -10.148 3.51 1 98.12 162 PHE B N 1
ATOM 3688 C CA . PHE B 1 162 ? 16.016 -10.391 4.016 1 98.12 162 PHE B CA 1
ATOM 3689 C C . PHE B 1 162 ? 16.891 -9.141 3.895 1 98.12 162 PHE B C 1
ATOM 3691 O O . PHE B 1 162 ? 17.609 -8.789 4.828 1 98.12 162 PHE B O 1
ATOM 3698 N N . ARG B 1 163 ? 16.766 -8.469 2.771 1 97.56 163 ARG B N 1
ATOM 3699 C CA . ARG B 1 163 ? 17.562 -7.273 2.531 1 97.56 163 ARG B CA 1
ATOM 3700 C C . ARG B 1 163 ? 17.156 -6.148 3.477 1 97.56 163 ARG B C 1
ATOM 3702 O O . ARG B 1 163 ? 18.016 -5.488 4.066 1 97.56 163 ARG B O 1
ATOM 3709 N N . LEU B 1 164 ? 15.922 -5.938 3.613 1 98.12 164 LEU B N 1
ATOM 3710 C CA . LEU B 1 164 ? 15.391 -4.855 4.43 1 98.12 164 LEU B CA 1
ATOM 3711 C C . LEU B 1 164 ? 15.719 -5.07 5.906 1 98.12 164 LEU B C 1
ATOM 3713 O O . LEU B 1 164 ? 15.984 -4.113 6.633 1 98.12 164 LEU B O 1
ATOM 3717 N N . SER B 1 165 ? 15.703 -6.297 6.32 1 97.69 165 SER B N 1
ATOM 3718 C CA . SER B 1 165 ? 15.906 -6.609 7.734 1 97.69 165 SER B CA 1
ATOM 3719 C C . SER B 1 165 ? 17.391 -6.797 8.047 1 97.69 165 SER B C 1
ATOM 3721 O O . SER B 1 165 ? 17.766 -6.898 9.219 1 97.69 165 SER B O 1
ATOM 3723 N N . GLY B 1 166 ? 18.188 -6.891 7.027 1 96 166 GLY B N 1
ATOM 3724 C CA . GLY B 1 166 ? 19.609 -7.07 7.219 1 96 166 GLY B CA 1
ATOM 3725 C C . GLY B 1 166 ? 19.984 -8.484 7.617 1 96 166 GLY B C 1
ATOM 3726 O O . GLY B 1 166 ? 21.109 -8.742 8.039 1 96 166 GLY B O 1
ATOM 3727 N N . ARG B 1 167 ? 19.062 -9.344 7.473 1 95 167 ARG B N 1
ATOM 3728 C CA . ARG B 1 167 ? 19.312 -10.734 7.828 1 95 167 ARG B CA 1
ATOM 3729 C C . ARG B 1 167 ? 19.906 -11.5 6.648 1 95 167 ARG B C 1
ATOM 3731 O O . ARG B 1 167 ? 19.562 -11.227 5.496 1 95 167 ARG B O 1
ATOM 3738 N N . PRO B 1 168 ? 20.766 -12.422 7.004 1 95.38 168 PRO B N 1
ATOM 3739 C CA . PRO B 1 168 ? 21.312 -13.242 5.922 1 95.38 168 PRO B CA 1
ATOM 3740 C C . PRO B 1 168 ? 20.281 -14.211 5.34 1 95.38 168 PRO B C 1
ATOM 3742 O O . PRO B 1 168 ? 19.375 -14.656 6.047 1 95.38 168 PRO B O 1
ATOM 3745 N N . HIS B 1 169 ? 20.562 -14.57 4.137 1 95.88 169 HIS B N 1
ATOM 3746 C CA . HIS B 1 169 ? 19.703 -15.562 3.5 1 95.88 169 HIS B CA 1
ATOM 3747 C C . HIS B 1 169 ? 19.797 -16.906 4.199 1 95.88 169 HIS B C 1
ATOM 3749 O O . HIS B 1 169 ? 20.875 -17.312 4.625 1 95.88 169 HIS B O 1
ATOM 3755 N N . ASP B 1 170 ? 18.688 -17.547 4.281 1 96.25 170 ASP B N 1
ATOM 3756 C CA . ASP B 1 170 ? 18.609 -18.938 4.738 1 96.25 170 ASP B CA 1
ATOM 3757 C C . ASP B 1 170 ? 18.25 -19.875 3.588 1 96.25 170 ASP B C 1
ATOM 3759 O O . ASP B 1 170 ? 17.078 -20.078 3.293 1 96.25 170 ASP B O 1
ATOM 3763 N N . GLU B 1 171 ? 19.234 -20.547 3.09 1 96.81 171 GLU B N 1
ATOM 3764 C CA . GLU B 1 171 ? 19.078 -21.328 1.867 1 96.81 171 GLU B CA 1
ATOM 3765 C C . GLU B 1 171 ? 18.109 -22.484 2.08 1 96.81 171 GLU B C 1
ATOM 3767 O O . GLU B 1 171 ? 17.375 -22.875 1.165 1 96.81 171 GLU B O 1
ATOM 3772 N N . ARG B 1 172 ? 18.188 -23.062 3.178 1 96.94 172 ARG B N 1
ATOM 3773 C CA . ARG B 1 172 ? 17.281 -24.172 3.467 1 96.94 172 ARG B CA 1
ATOM 3774 C C . ARG B 1 172 ? 15.836 -23.703 3.523 1 96.94 172 ARG B C 1
ATOM 3776 O O . ARG B 1 172 ? 14.938 -24.359 2.99 1 96.94 172 ARG B O 1
ATOM 3783 N N . LEU B 1 173 ? 15.641 -22.625 4.207 1 98.25 173 LEU B N 1
ATOM 3784 C CA . LEU B 1 173 ? 14.305 -22.047 4.281 1 98.25 173 LEU B CA 1
ATOM 3785 C C . LEU B 1 173 ? 13.797 -21.672 2.895 1 98.25 173 LEU B C 1
ATOM 3787 O O . LEU B 1 173 ? 12.641 -21.938 2.553 1 98.25 173 LEU B O 1
ATOM 3791 N N . LEU B 1 174 ? 14.648 -21.062 2.111 1 98.38 174 LEU B N 1
ATOM 3792 C CA . LEU B 1 174 ? 14.258 -20.625 0.772 1 98.38 174 LEU B CA 1
ATOM 3793 C C . LEU B 1 174 ? 13.898 -21.812 -0.103 1 98.38 174 LEU B C 1
ATOM 3795 O O . LEU B 1 174 ? 12.945 -21.75 -0.886 1 98.38 174 LEU B O 1
ATOM 3799 N N . ALA B 1 175 ? 14.617 -22.875 0.046 1 98.19 175 ALA B N 1
ATOM 3800 C CA . ALA B 1 175 ? 14.312 -24.094 -0.703 1 98.19 175 ALA B CA 1
ATOM 3801 C C . ALA B 1 175 ? 12.969 -24.688 -0.283 1 98.19 175 ALA B C 1
ATOM 3803 O O . ALA B 1 175 ? 12.188 -25.125 -1.127 1 98.19 175 ALA B O 1
ATOM 3804 N N . PHE B 1 176 ? 12.758 -24.703 0.969 1 98.69 176 PHE B N 1
ATOM 3805 C CA . PHE B 1 176 ? 11.492 -25.203 1.5 1 98.69 176 PHE B CA 1
ATOM 3806 C C . PHE B 1 176 ? 10.328 -24.359 0.978 1 98.69 176 PHE B C 1
ATOM 3808 O O . PHE B 1 176 ? 9.328 -24.906 0.507 1 98.69 176 PHE B O 1
ATOM 3815 N N . LEU B 1 177 ? 10.484 -23.031 1.057 1 98.56 177 LEU B N 1
ATOM 3816 C CA . LEU B 1 177 ? 9.422 -22.109 0.654 1 98.56 177 LEU B CA 1
ATOM 3817 C C . LEU B 1 177 ? 9.117 -22.25 -0.833 1 98.56 177 LEU B C 1
ATOM 3819 O O . LEU B 1 177 ? 7.961 -22.141 -1.248 1 98.56 177 LEU B O 1
ATOM 3823 N N . ARG B 1 178 ? 10.109 -22.484 -1.602 1 98.06 178 ARG B N 1
ATOM 3824 C CA . ARG B 1 178 ? 9.914 -22.656 -3.035 1 98.06 178 ARG B CA 1
ATOM 3825 C C . ARG B 1 178 ? 8.984 -23.844 -3.314 1 98.06 178 ARG B C 1
ATOM 3827 O O . ARG B 1 178 ? 8.07 -23.734 -4.129 1 98.06 178 ARG B O 1
ATOM 3834 N N . LEU B 1 179 ? 9.188 -24.938 -2.646 1 98.19 179 LEU B N 1
ATOM 3835 C CA . LEU B 1 179 ? 8.344 -26.109 -2.82 1 98.19 179 LEU B CA 1
ATOM 3836 C C . LEU B 1 179 ? 6.938 -25.859 -2.275 1 98.19 179 LEU B C 1
ATOM 3838 O O . LEU B 1 179 ? 5.953 -26.312 -2.865 1 98.19 179 LEU B O 1
ATOM 3842 N N . ASP B 1 180 ? 6.941 -25.203 -1.151 1 97.75 180 ASP B N 1
ATOM 3843 C CA . ASP B 1 180 ? 5.648 -24.859 -0.562 1 97.75 180 ASP B CA 1
ATOM 3844 C C . ASP B 1 180 ? 4.805 -24.031 -1.524 1 97.75 180 ASP B C 1
ATOM 3846 O O . ASP B 1 180 ? 3.607 -24.266 -1.68 1 97.75 180 ASP B O 1
ATOM 3850 N N . GLU B 1 181 ? 5.402 -23.078 -2.16 1 97.88 181 GLU B N 1
ATOM 3851 C CA . GLU B 1 181 ? 4.738 -22.234 -3.146 1 97.88 181 GLU B CA 1
ATOM 3852 C C . GLU B 1 181 ? 4.191 -23.062 -4.305 1 97.88 181 GLU B C 1
ATOM 3854 O O . GLU B 1 181 ? 3.08 -22.812 -4.781 1 97.88 181 GLU B O 1
ATOM 3859 N N . MET B 1 182 ? 4.961 -23.984 -4.75 1 98 182 MET B N 1
ATOM 3860 C CA . MET B 1 182 ? 4.547 -24.812 -5.875 1 98 182 MET B CA 1
ATOM 3861 C C . MET B 1 182 ? 3.322 -25.656 -5.516 1 98 182 MET B C 1
ATOM 3863 O O . MET B 1 182 ? 2.408 -25.797 -6.328 1 98 182 MET B O 1
ATOM 3867 N N . LEU B 1 183 ? 3.334 -26.172 -4.332 1 97.12 183 LEU B N 1
ATOM 3868 C CA . LEU B 1 183 ? 2.205 -26.984 -3.877 1 97.12 183 LEU B CA 1
ATOM 3869 C C . LEU B 1 183 ? 0.957 -26.125 -3.709 1 97.12 183 LEU B C 1
ATOM 3871 O O . LEU B 1 183 ? -0.141 -26.531 -4.09 1 97.12 183 LEU B O 1
ATOM 3875 N N . VAL B 1 184 ? 1.137 -24.953 -3.152 1 95.69 184 VAL B N 1
ATOM 3876 C CA . VAL B 1 184 ? 0.02 -24.031 -2.988 1 95.69 184 VAL B CA 1
ATOM 3877 C C . VAL B 1 184 ? -0.521 -23.609 -4.355 1 95.69 184 VAL B C 1
ATOM 3879 O O . VAL B 1 184 ? -1.735 -23.516 -4.547 1 95.69 184 VAL B O 1
ATOM 3882 N N . ASP B 1 185 ? 0.353 -23.438 -5.281 1 97 185 ASP B N 1
ATOM 3883 C CA . ASP B 1 185 ? -0.039 -23.078 -6.637 1 97 185 ASP B CA 1
ATOM 3884 C C . ASP B 1 185 ? -0.901 -24.156 -7.273 1 97 185 ASP B C 1
ATOM 3886 O O . ASP B 1 185 ? -1.88 -23.859 -7.961 1 97 185 ASP B O 1
ATOM 3890 N N . ILE B 1 186 ? -0.492 -25.375 -7.066 1 97.81 186 ILE B N 1
ATOM 3891 C CA . ILE B 1 186 ? -1.264 -26.484 -7.617 1 97.81 186 ILE B CA 1
ATOM 3892 C C . ILE B 1 186 ? -2.662 -26.484 -7.004 1 97.81 186 ILE B C 1
ATOM 3894 O O . ILE B 1 186 ? -3.654 -26.672 -7.715 1 97.81 186 ILE B O 1
ATOM 3898 N N . SER B 1 187 ? -2.686 -26.312 -5.734 1 95.38 187 SER B N 1
ATOM 3899 C CA . SER B 1 187 ? -3.979 -26.266 -5.059 1 95.38 187 SER B CA 1
ATOM 3900 C C . SER B 1 187 ? -4.863 -25.156 -5.633 1 95.38 187 SER B C 1
ATOM 3902 O O . SER B 1 187 ? -6.043 -25.391 -5.91 1 95.38 187 SER B O 1
ATOM 3904 N N . ASP B 1 188 ? -4.336 -24.031 -5.816 1 95 188 ASP B N 1
ATOM 3905 C CA . ASP B 1 188 ? -5.074 -22.906 -6.383 1 95 188 ASP B CA 1
ATOM 3906 C C . ASP B 1 188 ? -5.527 -23.203 -7.809 1 95 188 ASP B C 1
ATOM 3908 O O . ASP B 1 188 ? -6.641 -22.844 -8.203 1 95 188 ASP B O 1
ATOM 3912 N N . ASP B 1 189 ? -4.645 -23.797 -8.562 1 97.81 189 ASP B N 1
ATOM 3913 C CA . ASP B 1 189 ? -4.969 -24.156 -9.938 1 97.81 189 ASP B CA 1
ATOM 3914 C C . ASP B 1 189 ? -6.133 -25.141 -9.992 1 97.81 189 ASP B C 1
ATOM 3916 O O . ASP B 1 189 ? -6.996 -25.031 -10.867 1 97.81 189 ASP B O 1
ATOM 3920 N N . LEU B 1 190 ? -6.113 -26.062 -9.07 1 97.75 190 LEU B N 1
ATOM 3921 C CA . LEU B 1 190 ? -7.215 -27.016 -9.031 1 97.75 190 LEU B CA 1
ATOM 3922 C C . LEU B 1 190 ? -8.523 -26.328 -8.656 1 97.75 190 LEU B C 1
ATOM 3924 O O . LEU B 1 190 ? -9.57 -26.609 -9.25 1 97.75 190 LEU B O 1
ATOM 3928 N N . CYS B 1 191 ? -8.477 -25.438 -7.773 1 95.5 191 CYS B N 1
ATOM 3929 C CA . CYS B 1 191 ? -9.648 -24.719 -7.309 1 95.5 191 CYS B CA 1
ATOM 3930 C C . CYS B 1 191 ? -10.188 -23.797 -8.398 1 95.5 191 CYS B C 1
ATOM 3932 O O . CYS B 1 191 ? -11.398 -23.625 -8.523 1 95.5 191 CYS B O 1
ATOM 3934 N N . ASP B 1 192 ? -9.305 -23.234 -9.203 1 96.81 192 ASP B N 1
ATOM 3935 C CA . ASP B 1 192 ? -9.688 -22.203 -10.156 1 96.81 192 ASP B CA 1
ATOM 3936 C C . ASP B 1 192 ? -9.695 -22.75 -11.578 1 96.81 192 ASP B C 1
ATOM 3938 O O . ASP B 1 192 ? -9.742 -21.969 -12.547 1 96.81 192 ASP B O 1
ATOM 3942 N N . TYR B 1 193 ? -9.727 -23.969 -11.688 1 98.19 193 TYR B N 1
ATOM 3943 C CA . TYR B 1 193 ? -9.523 -24.641 -12.969 1 98.19 193 TYR B CA 1
ATOM 3944 C C . TYR B 1 193 ? -10.516 -24.141 -14.016 1 98.19 193 TYR B C 1
ATOM 3946 O O . TYR B 1 193 ? -10.125 -23.656 -15.078 1 98.19 193 TYR B O 1
ATOM 3954 N N . GLU B 1 194 ? -11.773 -24.156 -13.758 1 97.94 194 GLU B N 1
ATOM 3955 C CA . GLU B 1 194 ? -12.82 -23.781 -14.711 1 97.94 194 GLU B CA 1
ATOM 3956 C C . GLU B 1 194 ? -12.688 -22.312 -15.125 1 97.94 194 GLU B C 1
ATOM 3958 O O . GLU B 1 194 ? -12.797 -21.984 -16.297 1 97.94 194 GLU B O 1
ATOM 3963 N N . ASP B 1 195 ? -12.445 -21.516 -14.164 1 97.06 195 ASP B N 1
ATOM 3964 C CA . ASP B 1 195 ? -12.281 -20.078 -14.438 1 97.06 195 ASP B CA 1
ATOM 3965 C C . ASP B 1 195 ? -11.062 -19.828 -15.32 1 97.06 195 ASP B C 1
ATOM 3967 O O . ASP B 1 195 ? -11.086 -18.953 -16.188 1 97.06 195 ASP B O 1
ATOM 3971 N N . ASP B 1 196 ? -10.016 -20.578 -15.062 1 97.62 196 ASP B N 1
ATOM 3972 C CA . ASP B 1 196 ? -8.781 -20.391 -15.82 1 97.62 196 ASP B CA 1
ATOM 3973 C C . ASP B 1 196 ? -8.953 -20.844 -17.266 1 97.62 196 ASP B C 1
ATOM 3975 O O . ASP B 1 196 ? -8.359 -20.266 -18.188 1 97.62 196 ASP B O 1
ATOM 3979 N N . VAL B 1 197 ? -9.773 -21.844 -17.453 1 97.94 197 VAL B N 1
ATOM 3980 C CA . VAL B 1 197 ? -10.094 -22.281 -18.797 1 97.94 197 VAL B CA 1
ATOM 3981 C C . VAL B 1 197 ? -10.859 -21.172 -19.531 1 97.94 197 VAL B C 1
ATOM 3983 O O . VAL B 1 197 ? -10.555 -20.859 -20.688 1 97.94 197 VAL B O 1
ATOM 3986 N N . VAL B 1 198 ? -11.844 -20.641 -18.875 1 97.44 198 VAL B N 1
ATOM 3987 C CA . VAL B 1 198 ? -12.68 -19.609 -19.469 1 97.44 198 VAL B CA 1
ATOM 3988 C C . VAL B 1 198 ? -11.828 -18.375 -19.797 1 97.44 198 VAL B C 1
ATOM 3990 O O . VAL B 1 198 ? -11.969 -17.781 -20.859 1 97.44 198 VAL B O 1
ATOM 3993 N N . ALA B 1 199 ? -10.922 -18.062 -18.938 1 96.69 199 ALA B N 1
ATOM 3994 C CA . ALA B 1 199 ? -10.109 -16.859 -19.078 1 96.69 199 ALA B CA 1
ATOM 3995 C C . ALA B 1 199 ? -8.914 -17.094 -20 1 96.69 199 ALA B C 1
ATOM 3997 O O . ALA B 1 199 ? -8.258 -16.141 -20.422 1 96.69 199 ALA B O 1
ATOM 3998 N N . ASN B 1 200 ? -8.641 -18.344 -20.297 1 97.44 200 ASN B N 1
ATOM 3999 C CA . ASN B 1 200 ? -7.438 -18.734 -21.016 1 97.44 200 ASN B CA 1
ATOM 4000 C C . ASN B 1 200 ? -6.172 -18.328 -20.266 1 97.44 200 ASN B C 1
ATOM 4002 O O . ASN B 1 200 ? -5.309 -17.641 -20.828 1 97.44 200 ASN B O 1
ATOM 4006 N N . SER B 1 201 ? -6.105 -18.688 -19.062 1 96.88 201 SER B N 1
ATOM 4007 C CA . SER B 1 201 ? -4.949 -18.438 -18.203 1 96.88 201 SER B CA 1
ATOM 4008 C C . SER B 1 201 ? -4.172 -19.719 -17.938 1 96.88 201 SER B C 1
ATOM 4010 O O . SER B 1 201 ? -4.695 -20.812 -18.125 1 96.88 201 SER B O 1
ATOM 4012 N N . PHE B 1 202 ? -2.975 -19.594 -17.578 1 98.12 202 PHE B N 1
ATOM 4013 C CA . PHE B 1 202 ? -2.152 -20.75 -17.25 1 98.12 202 PHE B CA 1
ATOM 4014 C C . PHE B 1 202 ? -2.721 -21.5 -16.047 1 98.12 202 PHE B C 1
ATOM 4016 O O . PHE B 1 202 ? -3.1 -20.875 -15.047 1 98.12 202 PHE B O 1
ATOM 4023 N N . ASN B 1 203 ? -2.768 -22.766 -16.125 1 98.56 203 ASN B N 1
ATOM 4024 C CA . ASN B 1 203 ? -3.186 -23.703 -15.094 1 98.56 203 ASN B CA 1
ATOM 4025 C C . ASN B 1 203 ? -2.52 -25.062 -15.281 1 98.56 203 ASN B C 1
ATOM 4027 O O . ASN B 1 203 ? -2.645 -25.688 -16.344 1 98.56 203 ASN B O 1
ATOM 4031 N N . ILE B 1 204 ? -1.906 -25.484 -14.289 1 98.75 204 ILE B N 1
ATOM 4032 C CA . ILE B 1 204 ? -1.069 -26.656 -14.453 1 98.75 204 ILE B CA 1
ATOM 4033 C C . ILE B 1 204 ? -1.944 -27.875 -14.758 1 98.75 204 ILE B C 1
ATOM 4035 O O . ILE B 1 204 ? -1.562 -28.75 -15.547 1 98.75 204 ILE B O 1
ATOM 4039 N N . PHE B 1 205 ? -3.074 -28.016 -14.141 1 98.75 205 PHE B N 1
ATOM 4040 C CA . PHE B 1 205 ? -3.961 -29.141 -14.43 1 98.75 205 PHE B CA 1
ATOM 4041 C C . PHE B 1 205 ? -4.477 -29.062 -15.859 1 98.75 205 PHE B C 1
ATOM 4043 O O . PHE B 1 205 ? -4.543 -30.094 -16.547 1 98.75 205 PHE B O 1
ATOM 4050 N N . ARG B 1 206 ? -4.859 -27.844 -16.297 1 98.5 206 ARG B N 1
ATOM 4051 C CA . ARG B 1 206 ? -5.242 -27.609 -17.672 1 98.5 206 ARG B CA 1
ATOM 4052 C C . ARG B 1 206 ? -4.164 -28.094 -18.641 1 98.5 206 ARG B C 1
ATOM 4054 O O . ARG B 1 206 ? -4.457 -28.812 -19.609 1 98.5 206 ARG B O 1
ATOM 4061 N N . CYS B 1 207 ? -2.938 -27.812 -18.359 1 98.62 207 CYS B N 1
ATOM 4062 C CA . CYS B 1 207 ? -1.814 -28.219 -19.203 1 98.62 207 CYS B CA 1
ATOM 4063 C C . CYS B 1 207 ? -1.64 -29.734 -19.188 1 98.62 207 CYS B C 1
ATOM 4065 O O . CYS B 1 207 ? -1.362 -30.344 -20.219 1 98.62 207 CYS B O 1
ATOM 4067 N N . TYR B 1 208 ? -1.798 -30.328 -18 1 98.62 208 TYR B N 1
ATOM 4068 C CA . TYR B 1 208 ? -1.664 -31.781 -17.891 1 98.62 208 TYR B CA 1
ATOM 4069 C C . TYR B 1 208 ? -2.738 -32.5 -18.703 1 98.62 208 TYR B C 1
ATOM 4071 O O . TYR B 1 208 ? -2.486 -33.531 -19.297 1 98.62 208 TYR B O 1
ATOM 4079 N N . ILE B 1 209 ? -3.926 -31.938 -18.719 1 98.38 209 ILE B N 1
ATOM 4080 C CA . ILE B 1 209 ? -5 -32.531 -19.516 1 98.38 209 ILE B CA 1
ATOM 4081 C C . ILE B 1 209 ? -4.633 -32.469 -21 1 98.38 209 ILE B C 1
ATOM 4083 O O . ILE B 1 209 ? -4.871 -33.438 -21.734 1 98.38 209 ILE B O 1
ATOM 4087 N N . HIS B 1 210 ? -4.062 -31.406 -21.391 1 98.12 210 HIS B N 1
ATOM 4088 C CA . HIS B 1 210 ? -3.672 -31.266 -22.781 1 98.12 210 HIS B CA 1
ATOM 4089 C C . HIS B 1 210 ? -2.494 -32.188 -23.125 1 98.12 210 HIS B C 1
ATOM 4091 O O . HIS B 1 210 ? -2.346 -32.594 -24.266 1 98.12 210 HIS B O 1
ATOM 4097 N N . LEU B 1 211 ? -1.62 -32.5 -22.141 1 97.75 211 LEU B N 1
ATOM 4098 C CA . LEU B 1 211 ? -0.441 -33.312 -22.359 1 97.75 211 LEU B CA 1
ATOM 4099 C C . LEU B 1 211 ? -0.799 -34.812 -22.297 1 97.75 211 LEU B C 1
ATOM 4101 O O . LEU B 1 211 ? -0.257 -35.594 -23.062 1 97.75 211 LEU B O 1
ATOM 4105 N N . TYR B 1 212 ? -1.761 -35.125 -21.359 1 97 212 TYR B N 1
ATOM 4106 C CA . TYR B 1 212 ? -1.881 -36.562 -21 1 97 212 TYR B CA 1
ATOM 4107 C C . TYR B 1 212 ? -3.318 -37.031 -21.156 1 97 212 TYR B C 1
ATOM 4109 O O . TYR B 1 212 ? -3.611 -38.219 -20.953 1 97 212 TYR B O 1
ATOM 4117 N N . GLY B 1 213 ? -4.227 -36.156 -21.531 1 96.12 213 GLY B N 1
ATOM 4118 C CA . GLY B 1 213 ? -5.617 -36.531 -21.703 1 96.12 213 GLY B CA 1
ATOM 4119 C C . GLY B 1 213 ? -6.25 -37.094 -20.438 1 96.12 213 GLY B C 1
ATOM 4120 O O . GLY B 1 213 ? -6.199 -36.438 -19.391 1 96.12 213 GLY B O 1
ATOM 4121 N N . ARG B 1 214 ? -6.688 -38.25 -20.5 1 96.62 214 ARG B N 1
ATOM 4122 C CA . ARG B 1 214 ? -7.441 -38.875 -19.422 1 96.62 214 ARG B CA 1
ATOM 4123 C C . ARG B 1 214 ? -6.527 -39.25 -18.266 1 96.62 214 ARG B C 1
ATOM 4125 O O . ARG B 1 214 ? -6.996 -39.5 -17.141 1 96.62 214 ARG B O 1
ATOM 4132 N N . GLU B 1 215 ? -5.23 -39.344 -18.469 1 97.5 215 GLU B N 1
ATOM 4133 C CA . GLU B 1 215 ? -4.277 -39.719 -17.438 1 97.5 215 GLU B CA 1
ATOM 4134 C C . GLU B 1 215 ? -3.768 -38.469 -16.688 1 97.5 215 GLU B C 1
ATOM 4136 O O . GLU B 1 215 ? -2.908 -38.594 -15.812 1 97.5 215 GLU B O 1
ATOM 4141 N N . ALA B 1 216 ? -4.273 -37.312 -16.953 1 98.12 216 ALA B N 1
ATOM 4142 C CA . ALA B 1 216 ? -3.795 -36.031 -16.406 1 98.12 216 ALA B CA 1
ATOM 4143 C C . ALA B 1 216 ? -3.795 -36.062 -14.883 1 98.12 216 ALA B C 1
ATOM 4145 O O . ALA B 1 216 ? -2.82 -35.625 -14.25 1 98.12 216 ALA B O 1
ATOM 4146 N N . GLU B 1 217 ? -4.887 -36.469 -14.289 1 97.81 217 GLU B N 1
ATOM 4147 C CA . GLU B 1 217 ? -5.008 -36.5 -12.836 1 97.81 217 GLU B CA 1
ATOM 4148 C C . GLU B 1 217 ? -3.941 -37.406 -12.203 1 97.81 217 GLU B C 1
ATOM 4150 O O . GLU B 1 217 ? -3.277 -37 -11.242 1 97.81 217 GLU B O 1
ATOM 4155 N N . LEU B 1 218 ? -3.848 -38.562 -12.766 1 98 218 LEU B N 1
ATOM 4156 C CA . LEU B 1 218 ? -2.865 -39.531 -12.25 1 98 218 LEU B CA 1
ATOM 4157 C C . LEU B 1 218 ? -1.458 -38.938 -12.32 1 98 218 LEU B C 1
ATOM 4159 O O . LEU B 1 218 ? -0.688 -39.031 -11.359 1 98 218 LEU B O 1
ATOM 4163 N N . LYS B 1 219 ? -1.08 -38.375 -13.477 1 98.31 219 LYS B N 1
ATOM 4164 C CA . LYS B 1 219 ? 0.25 -37.812 -13.672 1 98.31 219 LYS B CA 1
ATOM 4165 C C . LYS B 1 219 ? 0.498 -36.625 -12.727 1 98.31 219 LYS B C 1
ATOM 4167 O O . LYS B 1 219 ? 1.607 -36.469 -12.211 1 98.31 219 LYS B O 1
ATOM 4172 N N . LEU B 1 220 ? -0.527 -35.781 -12.5 1 98.5 220 LEU B N 1
ATOM 4173 C CA . LEU B 1 220 ? -0.357 -34.625 -11.586 1 98.5 220 LEU B CA 1
ATOM 4174 C C . LEU B 1 220 ? -0.241 -35.125 -10.148 1 98.5 220 LEU B C 1
ATOM 4176 O O . LEU B 1 220 ? 0.503 -34.531 -9.352 1 98.5 220 LEU B O 1
ATOM 4180 N N . VAL B 1 221 ? -0.938 -36.156 -9.742 1 97.75 221 VAL B N 1
ATOM 4181 C CA . VAL B 1 221 ? -0.829 -36.75 -8.414 1 97.75 221 VAL B CA 1
ATOM 4182 C C . VAL B 1 221 ? 0.6 -37.25 -8.18 1 97.75 221 VAL B C 1
ATOM 4184 O O . VAL B 1 221 ? 1.141 -37.094 -7.082 1 97.75 221 VAL B O 1
ATOM 4187 N N . GLU B 1 222 ? 1.158 -37.844 -9.219 1 98 222 GLU B N 1
ATOM 4188 C CA . GLU B 1 222 ? 2.547 -38.281 -9.117 1 98 222 GLU B CA 1
ATOM 4189 C C . GLU B 1 222 ? 3.479 -37.125 -8.828 1 98 222 GLU B C 1
ATOM 4191 O O . GLU B 1 222 ? 4.367 -37.219 -7.977 1 98 222 GLU B O 1
ATOM 4196 N N . ARG B 1 223 ? 3.264 -36.062 -9.531 1 97.69 223 ARG B N 1
ATOM 4197 C CA . ARG B 1 223 ? 4.082 -34.875 -9.312 1 97.69 223 ARG B CA 1
ATOM 4198 C C . ARG B 1 223 ? 3.867 -34.312 -7.91 1 97.69 223 ARG B C 1
ATOM 4200 O O . ARG B 1 223 ? 4.828 -33.938 -7.23 1 97.69 223 ARG B O 1
ATOM 4207 N N . ILE B 1 224 ? 2.621 -34.219 -7.512 1 97.94 224 ILE B N 1
ATOM 4208 C CA . ILE B 1 224 ? 2.293 -33.719 -6.18 1 97.94 224 ILE B CA 1
ATOM 4209 C C . ILE B 1 224 ? 3.002 -34.594 -5.129 1 97.94 224 ILE B C 1
ATOM 4211 O O . ILE B 1 224 ? 3.617 -34.062 -4.199 1 97.94 224 ILE B O 1
ATOM 4215 N N . GLY B 1 225 ? 2.879 -35.844 -5.309 1 97.31 225 GLY B N 1
ATOM 4216 C CA . GLY B 1 225 ? 3.545 -36.75 -4.379 1 97.31 225 GLY B CA 1
ATOM 4217 C C . GLY B 1 225 ? 5.039 -36.5 -4.281 1 97.31 225 GLY B C 1
ATOM 4218 O O . GLY B 1 225 ? 5.605 -36.531 -3.186 1 97.31 225 GLY B O 1
ATOM 4219 N N . ALA B 1 226 ? 5.68 -36.375 -5.41 1 97.75 226 ALA B N 1
ATOM 4220 C CA . ALA B 1 226 ? 7.117 -36.094 -5.441 1 97.75 226 ALA B CA 1
ATOM 4221 C C . ALA B 1 226 ? 7.445 -34.781 -4.738 1 97.75 226 ALA B C 1
ATOM 4223 O O . ALA B 1 226 ? 8.406 -34.719 -3.969 1 97.75 226 ALA B O 1
ATOM 4224 N N . LEU B 1 227 ? 6.703 -33.719 -5.023 1 97.81 227 LEU B N 1
ATOM 4225 C CA . LEU B 1 227 ? 6.902 -32.438 -4.402 1 97.81 227 LEU B CA 1
ATOM 4226 C C . LEU B 1 227 ? 6.684 -32.5 -2.895 1 97.81 227 LEU B C 1
ATOM 4228 O O . LEU B 1 227 ? 7.449 -31.922 -2.119 1 97.81 227 LEU B O 1
ATOM 4232 N N . GLU B 1 228 ? 5.664 -33.219 -2.479 1 97.31 228 GLU B N 1
ATOM 4233 C CA . GLU B 1 228 ? 5.352 -33.344 -1.06 1 97.31 228 GLU B CA 1
ATOM 4234 C C . GLU B 1 228 ? 6.469 -34.062 -0.315 1 97.31 228 GLU B C 1
ATOM 4236 O O . GLU B 1 228 ? 6.785 -33.719 0.826 1 97.31 228 GLU B O 1
ATOM 4241 N N . SER B 1 229 ? 6.977 -35.094 -0.943 1 97.81 229 SER B N 1
ATOM 4242 C CA . SER B 1 229 ? 8.078 -35.812 -0.331 1 97.81 229 SER B CA 1
ATOM 4243 C C . SER B 1 229 ? 9.289 -34.938 -0.096 1 97.81 229 SER B C 1
ATOM 4245 O O . SER B 1 229 ? 9.875 -34.938 0.985 1 97.81 229 SER B O 1
ATOM 4247 N N . GLN B 1 230 ? 9.656 -34.188 -1.117 1 98.19 230 GLN B N 1
ATOM 4248 C CA . GLN B 1 230 ? 10.766 -33.25 -0.98 1 98.19 230 GLN B CA 1
ATOM 4249 C C . GLN B 1 230 ? 10.453 -32.188 0.051 1 98.19 230 GLN B C 1
ATOM 4251 O O . GLN B 1 230 ? 11.312 -31.812 0.846 1 98.19 230 GLN B O 1
ATOM 4256 N N . HIS B 1 231 ? 9.266 -31.688 0.015 1 98.06 231 HIS B N 1
ATOM 4257 C CA . HIS B 1 231 ? 8.789 -30.688 0.955 1 98.06 231 HIS B CA 1
ATOM 4258 C C . HIS B 1 231 ? 8.922 -31.172 2.395 1 98.06 231 HIS B C 1
ATOM 4260 O O . HIS B 1 231 ? 9.414 -30.438 3.256 1 98.06 231 HIS B O 1
ATOM 4266 N N . ALA B 1 232 ? 8.516 -32.344 2.652 1 97.44 232 ALA B N 1
ATOM 4267 C CA . ALA B 1 232 ? 8.578 -32.938 3.99 1 97.44 232 ALA B CA 1
ATOM 4268 C C . ALA B 1 232 ? 10.016 -33.062 4.473 1 97.44 232 ALA B C 1
ATOM 4270 O O . ALA B 1 232 ? 10.305 -32.812 5.648 1 97.44 232 ALA B O 1
ATOM 4271 N N . LYS B 1 233 ? 10.852 -33.469 3.611 1 98.06 233 LYS B N 1
ATOM 4272 C CA . LYS B 1 233 ? 12.266 -33.625 3.953 1 98.06 233 LYS B CA 1
ATOM 4273 C C . LYS B 1 233 ? 12.867 -32.25 4.336 1 98.06 233 LYS B C 1
ATOM 4275 O O . LYS B 1 233 ? 13.609 -32.156 5.32 1 98.06 233 LYS B O 1
ATOM 4280 N N . LEU B 1 234 ? 12.602 -31.234 3.586 1 98.31 234 LEU B N 1
ATOM 4281 C CA . LEU B 1 234 ? 13.141 -29.906 3.865 1 98.31 234 LEU B CA 1
ATOM 4282 C C . LEU B 1 234 ? 12.531 -29.344 5.145 1 98.31 234 LEU B C 1
ATOM 4284 O O . LEU B 1 234 ? 13.234 -28.703 5.938 1 98.31 234 LEU B O 1
ATOM 4288 N N . LEU B 1 235 ? 11.234 -29.547 5.32 1 98.25 235 LEU B N 1
ATOM 4289 C CA . LEU B 1 235 ? 10.57 -29.062 6.527 1 98.25 235 LEU B CA 1
ATOM 4290 C C . LEU B 1 235 ? 11.203 -29.672 7.773 1 98.25 235 LEU B C 1
ATOM 4292 O O . LEU B 1 235 ? 11.43 -28.969 8.766 1 98.25 235 LEU B O 1
ATOM 4296 N N . ALA B 1 236 ? 11.477 -30.938 7.684 1 97.62 236 ALA B N 1
ATOM 4297 C CA . ALA B 1 236 ? 12.07 -31.641 8.812 1 97.62 236 ALA B CA 1
ATOM 4298 C C . ALA B 1 236 ? 13.438 -31.078 9.172 1 97.62 236 ALA B C 1
ATOM 4300 O O . ALA B 1 236 ? 13.891 -31.188 10.312 1 97.62 236 ALA B O 1
ATOM 4301 N N . GLY B 1 237 ? 14.055 -30.469 8.211 1 97.38 237 GLY B N 1
ATOM 4302 C CA . GLY B 1 237 ? 15.383 -29.906 8.43 1 97.38 237 GLY B CA 1
ATOM 4303 C C . GLY B 1 237 ? 15.344 -28.5 8.969 1 97.38 237 GLY B C 1
ATOM 4304 O O . GLY B 1 237 ? 16.375 -27.953 9.367 1 97.38 237 GLY B O 1
ATOM 4305 N N . LEU B 1 238 ? 14.219 -27.844 9.078 1 98.06 238 LEU B N 1
ATOM 4306 C CA . LEU B 1 238 ? 14.086 -26.484 9.602 1 98.06 238 LEU B CA 1
ATOM 4307 C C . LEU B 1 238 ? 14.031 -26.5 11.125 1 98.06 238 LEU B C 1
ATOM 4309 O O . LEU B 1 238 ? 13.766 -27.531 11.734 1 9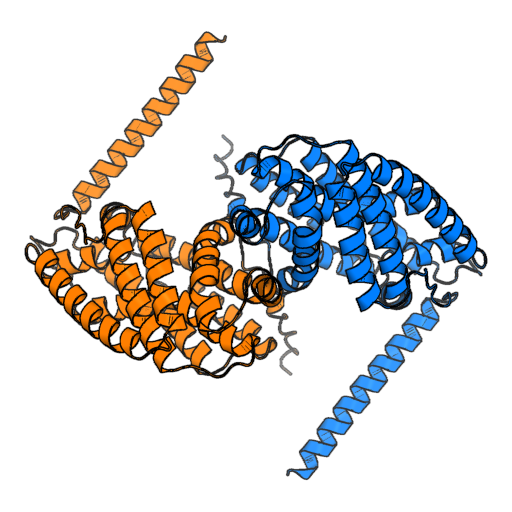8.06 238 LEU B O 1
ATOM 4313 N N . PRO B 1 239 ? 14.359 -25.328 11.734 1 97 239 PRO B N 1
ATOM 4314 C CA . PRO B 1 239 ? 14.211 -25.234 13.188 1 97 239 PRO B CA 1
ATOM 4315 C C . PRO B 1 239 ? 12.797 -25.578 13.656 1 97 239 PRO B C 1
ATOM 4317 O O . PRO B 1 239 ? 11.828 -25.344 12.938 1 97 239 PRO B O 1
ATOM 4320 N N . GLU B 1 240 ? 12.664 -26.062 14.828 1 97.44 240 GLU B N 1
ATOM 4321 C CA . GLU B 1 240 ? 11.398 -26.516 15.398 1 97.44 240 GLU B CA 1
ATOM 4322 C C . GLU B 1 240 ? 10.344 -25.406 15.328 1 97.44 240 GLU B C 1
ATOM 4324 O O . GLU B 1 240 ? 9.172 -25.688 15.062 1 97.44 240 GLU B O 1
ATOM 4329 N N . GLU B 1 241 ? 10.75 -24.266 15.625 1 96.56 241 GLU B N 1
ATOM 4330 C CA . GLU B 1 241 ? 9.812 -23.141 15.594 1 96.56 241 GLU B CA 1
ATOM 4331 C C . GLU B 1 241 ? 9.219 -22.953 14.203 1 96.56 241 GLU B C 1
ATOM 4333 O O . GLU B 1 241 ? 8.031 -22.656 14.062 1 96.56 241 GLU B O 1
ATOM 4338 N N . SER B 1 242 ? 10.023 -23.125 13.211 1 97.5 242 SER B N 1
ATOM 4339 C CA . SER B 1 242 ? 9.578 -23 11.828 1 97.5 242 SER B CA 1
ATOM 4340 C C . SER B 1 242 ? 8.625 -24.141 11.453 1 97.5 242 SER B C 1
ATOM 4342 O O . SER B 1 242 ? 7.652 -23.922 10.727 1 97.5 242 SER B O 1
ATOM 4344 N N . GLN B 1 243 ? 8.906 -25.266 11.898 1 97.75 243 GLN B N 1
ATOM 4345 C CA . GLN B 1 243 ? 8.031 -26.406 11.656 1 97.75 243 GLN B CA 1
ATOM 4346 C C . GLN B 1 243 ? 6.652 -26.188 12.273 1 97.75 243 GLN B C 1
ATOM 4348 O O . GLN B 1 243 ? 5.629 -26.406 11.625 1 97.75 243 GLN B O 1
ATOM 4353 N N . ARG B 1 244 ? 6.676 -25.75 13.492 1 97.06 244 ARG B N 1
ATOM 4354 C CA . ARG B 1 244 ? 5.418 -25.484 14.18 1 97.06 244 ARG B CA 1
ATOM 4355 C C . ARG B 1 244 ? 4.621 -24.406 13.461 1 97.06 244 ARG B C 1
ATOM 4357 O O . ARG B 1 244 ? 3.4 -24.5 13.336 1 97.06 244 ARG B O 1
ATOM 4364 N N . HIS B 1 245 ? 5.344 -23.438 13.055 1 97.12 245 HIS B N 1
ATOM 4365 C CA . HIS B 1 245 ? 4.695 -22.344 12.32 1 97.12 245 HIS B CA 1
ATOM 4366 C C . HIS B 1 245 ? 4.035 -22.859 11.047 1 97.12 245 HIS B C 1
ATOM 4368 O O . HIS B 1 245 ? 2.893 -22.516 10.75 1 97.12 245 HIS B O 1
ATOM 4374 N N . TYR B 1 246 ? 4.742 -23.688 10.352 1 97.06 246 TYR B N 1
ATOM 4375 C CA . TYR B 1 246 ? 4.18 -24.266 9.125 1 97.06 246 TYR B CA 1
ATOM 4376 C C . TYR B 1 246 ? 2.871 -24.984 9.414 1 97.06 246 TYR B C 1
ATOM 4378 O O . TYR B 1 246 ? 1.87 -24.766 8.727 1 97.06 246 TYR B O 1
ATOM 4386 N N . TRP B 1 247 ? 2.869 -25.75 10.391 1 94.81 247 TRP B N 1
ATOM 4387 C CA . TRP B 1 247 ? 1.699 -26.562 10.688 1 94.81 247 TRP B CA 1
ATOM 4388 C C . TRP B 1 247 ? 0.545 -25.703 11.195 1 94.81 247 TRP B C 1
ATOM 4390 O O . TRP B 1 247 ? -0.621 -26 10.914 1 94.81 247 TRP B O 1
ATOM 4400 N N . SER B 1 248 ? 0.865 -24.734 11.859 1 93.62 248 SER B N 1
ATOM 4401 C CA . SER B 1 248 ? -0.168 -23.812 12.305 1 93.62 248 SER B CA 1
ATOM 4402 C C . SER B 1 248 ? -0.835 -23.125 11.117 1 93.62 248 SER B C 1
ATOM 4404 O O . SER B 1 248 ? -2.062 -23.016 11.062 1 93.62 248 SER B O 1
ATOM 4406 N N . ARG B 1 249 ? -0.035 -22.688 10.18 1 92.38 249 ARG B N 1
ATOM 4407 C CA . AR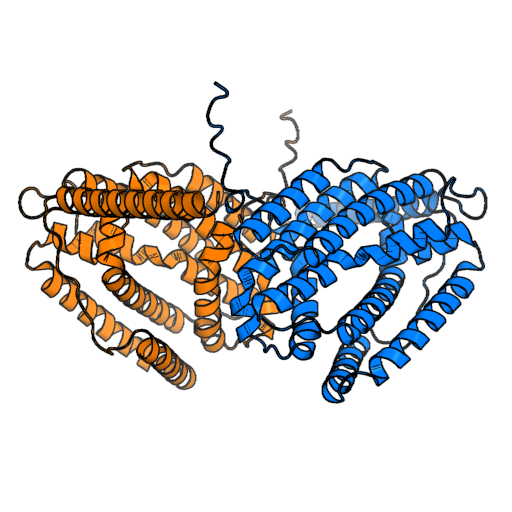G B 1 249 ? -0.557 -22.016 8.984 1 92.38 249 ARG B CA 1
ATOM 4408 C C . ARG B 1 249 ? -1.354 -23 8.125 1 92.38 249 ARG B C 1
ATOM 4410 O O . ARG B 1 249 ? -2.369 -22.625 7.535 1 92.38 249 ARG B O 1
ATOM 4417 N N . HIS B 1 250 ? -0.834 -24.156 8.07 1 88.69 250 HIS B N 1
ATOM 4418 C CA . HIS B 1 250 ? -1.497 -25.188 7.297 1 88.69 250 HIS B CA 1
ATOM 4419 C C . HIS B 1 250 ? -2.881 -25.5 7.855 1 88.69 250 HIS B C 1
ATOM 4421 O O . HIS B 1 250 ? -3.84 -25.672 7.098 1 88.69 250 HIS B O 1
ATOM 4427 N N . GLN B 1 251 ? -2.986 -25.516 9.086 1 85.25 251 GLN B N 1
ATOM 4428 C CA . GLN B 1 251 ? -4.262 -25.766 9.75 1 85.25 251 GLN B CA 1
ATOM 4429 C C . GLN B 1 251 ? -5.254 -24.641 9.492 1 85.25 251 GLN B C 1
ATOM 4431 O O . GLN B 1 251 ? -6.434 -24.891 9.227 1 85.25 251 GLN B O 1
ATOM 4436 N N . GLU B 1 252 ? -4.836 -23.484 9.516 1 81.69 252 GLU B N 1
ATOM 4437 C CA . GLU B 1 252 ? -5.68 -22.328 9.258 1 81.69 252 GLU B CA 1
ATOM 4438 C C . GLU B 1 252 ? -6.219 -22.344 7.824 1 81.69 252 GLU B C 1
ATOM 4440 O O . GLU B 1 252 ? -7.367 -21.969 7.582 1 81.69 252 GLU B O 1
ATOM 4445 N N . ALA B 1 253 ? -5.406 -22.781 6.902 1 78.06 253 ALA B N 1
ATOM 4446 C CA . ALA B 1 253 ? -5.785 -22.797 5.492 1 78.06 253 ALA B CA 1
ATOM 4447 C C . ALA B 1 253 ? -6.797 -23.906 5.211 1 78.06 253 ALA B C 1
ATOM 4449 O O . ALA B 1 253 ? -7.688 -23.734 4.375 1 78.06 253 ALA B O 1
ATOM 4450 N N . CYS B 1 254 ? -6.613 -25 5.883 1 71.38 254 CYS B N 1
ATOM 4451 C CA . CYS B 1 254 ? -7.492 -26.156 5.684 1 71.38 254 CYS B CA 1
ATOM 4452 C C . CYS B 1 254 ? -8.859 -25.906 6.316 1 71.38 254 CYS B C 1
ATOM 4454 O O . CYS B 1 254 ? -9.875 -26.375 5.801 1 71.38 254 CYS B O 1
ATOM 4456 N N . ASP B 1 255 ? -8.891 -25.359 7.422 1 61.66 255 ASP B N 1
ATOM 4457 C CA . ASP B 1 255 ? -10.156 -25.047 8.062 1 61.66 255 ASP B CA 1
ATOM 4458 C C . ASP B 1 255 ? -11 -24.125 7.184 1 61.66 255 ASP B C 1
ATOM 4460 O O . ASP B 1 255 ? -12.227 -24.219 7.176 1 61.66 255 ASP B O 1
ATOM 4464 N N . GLY B 1 256 ? -10.422 -23.328 6.434 1 50.16 256 GLY B N 1
ATOM 4465 C CA . GLY B 1 256 ? -11.164 -22.422 5.574 1 50.16 256 GLY B CA 1
ATOM 4466 C C . GLY B 1 256 ? -11.609 -23.062 4.273 1 50.16 256 GLY B C 1
ATOM 4467 O O . GLY B 1 256 ? -12.719 -22.812 3.799 1 50.16 256 GLY B O 1
ATOM 4468 N N . GLN B 1 257 ? -10.688 -23.656 3.557 1 52.66 257 GLN B N 1
ATOM 4469 C CA . GLN B 1 257 ? -10.992 -24.219 2.246 1 52.66 257 GLN B CA 1
ATOM 4470 C C . GLN B 1 257 ? -11.523 -25.656 2.371 1 52.66 257 GLN B C 1
ATOM 4472 O O . GLN B 1 257 ? -12.102 -26.188 1.426 1 52.66 257 GLN B O 1
ATOM 4477 N N . GLY B 1 258 ? -11.641 -26.25 3.621 1 45.81 258 GLY B N 1
ATOM 4478 C CA . GLY B 1 258 ? -12.109 -27.609 3.91 1 45.81 258 GLY B CA 1
ATOM 4479 C C . GLY B 1 258 ? -10.992 -28.609 4.02 1 45.81 258 GLY B C 1
ATOM 4480 O O . GLY B 1 258 ? -9.93 -28.328 4.582 1 45.81 258 GLY B O 1
ATOM 4481 N N . ALA B 1 259 ? -10.93 -29.672 2.879 1 51.72 259 ALA B N 1
ATOM 4482 C CA . ALA B 1 259 ? -10.375 -31.016 2.996 1 51.72 259 ALA B CA 1
ATOM 4483 C C . ALA B 1 259 ? -8.852 -30.984 2.875 1 51.72 259 ALA B C 1
ATOM 4485 O O . ALA B 1 259 ? -8.297 -30.141 2.162 1 51.72 259 ALA B O 1
ATOM 4486 N N . ASP B 1 260 ? -7.988 -31.547 3.83 1 62.88 260 ASP B N 1
ATOM 4487 C CA . ASP B 1 260 ? -6.598 -31.984 3.812 1 62.88 260 ASP B CA 1
ATOM 4488 C C . ASP B 1 260 ? -6.324 -32.906 2.621 1 62.88 260 ASP B C 1
ATOM 4490 O O . ASP B 1 260 ? -5.273 -33.562 2.555 1 62.88 260 ASP B O 1
ATOM 4494 N N . ARG B 1 261 ? -7.34 -32.781 1.633 1 78.81 261 ARG B N 1
ATOM 4495 C CA . ARG B 1 261 ? -7.152 -33.688 0.495 1 78.81 261 ARG B CA 1
ATOM 4496 C C . ARG B 1 261 ? -7.195 -32.906 -0.82 1 78.81 261 ARG B C 1
ATOM 4498 O O . ARG B 1 261 ? -7.855 -31.875 -0.916 1 78.81 261 ARG B O 1
ATOM 4505 N N . TRP B 1 262 ? -6.391 -33.344 -1.722 1 90.56 262 TRP B N 1
ATOM 4506 C CA . TRP B 1 262 ? -6.402 -32.812 -3.074 1 90.56 262 TRP B CA 1
ATOM 4507 C C . TRP B 1 262 ? -7.707 -33.125 -3.787 1 90.56 262 TRP B C 1
ATOM 4509 O O . TRP B 1 262 ? -8.102 -34.312 -3.867 1 90.56 262 TRP B O 1
ATOM 4519 N N . VAL B 1 263 ? -8.43 -32.156 -4.18 1 91.25 263 VAL B N 1
ATOM 4520 C CA . VAL B 1 263 ? -9.68 -32.344 -4.914 1 91.25 263 VAL B CA 1
ATOM 4521 C C . VAL B 1 263 ? -9.492 -31.906 -6.363 1 91.25 263 VAL B C 1
ATOM 4523 O O . VAL B 1 263 ? -9.156 -30.75 -6.621 1 91.25 263 VAL B O 1
ATOM 4526 N N . PHE B 1 264 ? -9.742 -32.844 -7.266 1 96.31 264 PHE B N 1
ATOM 4527 C CA . PHE B 1 264 ? -9.57 -32.531 -8.68 1 96.31 264 PHE B CA 1
ATOM 4528 C C . PHE B 1 264 ? -10.914 -32.219 -9.328 1 96.31 264 PHE B C 1
ATOM 4530 O O . PHE B 1 264 ? -11.891 -32.969 -9.156 1 96.31 264 PHE B O 1
ATOM 4537 N N . PRO B 1 265 ? -10.977 -31.109 -10.023 1 97.62 265 PRO B N 1
ATOM 4538 C CA . PRO B 1 265 ? -12.188 -30.828 -10.789 1 97.62 265 PRO B CA 1
ATOM 4539 C C . PRO B 1 265 ? -12.344 -31.734 -12.008 1 97.62 265 PRO B C 1
ATOM 4541 O O . PRO B 1 265 ? -11.367 -32.344 -12.461 1 97.62 265 PRO B O 1
ATOM 4544 N N . PRO B 1 266 ? -13.633 -31.859 -12.469 1 97.06 266 PRO B N 1
ATOM 4545 C CA . PRO B 1 266 ? -13.797 -32.625 -13.695 1 97.06 266 PRO B CA 1
ATOM 4546 C C . PRO B 1 266 ? -13.055 -32.031 -14.883 1 97.06 266 PRO B C 1
ATOM 4548 O O . PRO B 1 266 ? -13.141 -30.828 -15.125 1 97.06 266 PRO B O 1
ATOM 4551 N N . PRO B 1 267 ? -12.398 -32.844 -15.586 1 97.88 267 PRO B N 1
ATOM 4552 C CA . PRO B 1 267 ? -11.648 -32.344 -16.734 1 97.88 267 PRO B CA 1
ATOM 4553 C C . PRO B 1 267 ? -12.562 -31.812 -17.844 1 97.88 267 PRO B C 1
ATOM 4555 O O . PRO B 1 267 ? -13.625 -32.375 -18.094 1 97.88 267 PRO B O 1
ATOM 4558 N N . ILE B 1 268 ? -12.102 -30.766 -18.516 1 98.06 268 ILE B N 1
ATOM 4559 C CA . ILE B 1 268 ? -12.773 -30.203 -19.672 1 98.06 268 ILE B CA 1
ATOM 4560 C C . ILE B 1 268 ? -12.031 -30.594 -20.953 1 98.06 268 ILE B C 1
ATOM 4562 O O . ILE B 1 268 ? -10.898 -30.141 -21.172 1 98.06 268 ILE B O 1
ATOM 4566 N N . TYR B 1 269 ? -12.719 -31.359 -21.828 1 97.56 269 TYR B N 1
ATOM 4567 C CA . TYR B 1 269 ? -12.031 -31.906 -22.984 1 97.56 269 TYR B CA 1
ATOM 4568 C C . TYR B 1 269 ? -12.406 -31.156 -24.25 1 97.56 269 TYR B C 1
ATOM 4570 O O . TYR B 1 269 ? -11.891 -31.438 -25.344 1 97.56 269 TYR B O 1
ATOM 4578 N N . ASP B 1 270 ? -13.32 -30.219 -24.156 1 97.5 270 ASP B N 1
ATOM 4579 C CA . ASP B 1 270 ? -13.656 -29.266 -25.203 1 97.5 270 ASP B CA 1
ATOM 4580 C C . ASP B 1 270 ? -13.773 -27.844 -24.625 1 97.5 270 ASP B C 1
ATOM 4582 O O . ASP B 1 270 ? -14.875 -27.375 -24.344 1 97.5 270 ASP B O 1
ATOM 4586 N N . GLU B 1 271 ? -12.633 -27.172 -24.656 1 97.44 271 GLU B N 1
ATOM 4587 C CA . GLU B 1 271 ? -12.578 -25.859 -24 1 97.44 271 GLU B CA 1
ATOM 4588 C C . GLU B 1 271 ? -13.383 -24.828 -24.781 1 97.44 271 GLU B C 1
ATOM 4590 O O . GLU B 1 271 ? -13.953 -23.906 -24.188 1 97.44 271 GLU B O 1
ATOM 4595 N N . GLU B 1 272 ? -13.422 -24.984 -26.062 1 95.81 272 GLU B N 1
ATOM 4596 C CA . GLU B 1 272 ? -14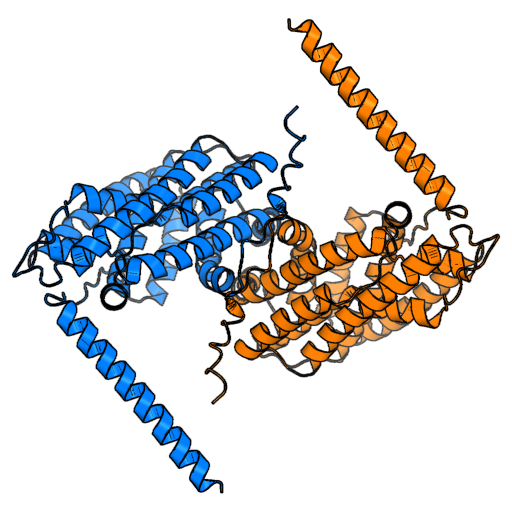.172 -24.047 -26.891 1 95.81 272 GLU B CA 1
ATOM 4597 C C . GLU B 1 272 ? -15.664 -24.094 -26.578 1 95.81 272 GLU B C 1
ATOM 4599 O O . GLU B 1 272 ? -16.297 -23.062 -26.375 1 95.81 272 GLU B O 1
ATOM 4604 N N . GLU B 1 273 ? -16.125 -25.25 -26.562 1 96.31 273 GLU B N 1
ATOM 4605 C CA . GLU B 1 273 ? -17.547 -25.422 -26.25 1 96.31 273 GLU B CA 1
ATOM 4606 C C . GLU B 1 273 ? -17.844 -24.969 -24.812 1 96.31 273 GLU B C 1
ATOM 4608 O O . GLU B 1 273 ? -18.906 -24.406 -24.562 1 96.31 273 GLU B O 1
ATOM 4613 N N . TYR B 1 274 ? -16.969 -25.328 -23.953 1 97.44 274 TYR B N 1
ATOM 4614 C CA . TYR B 1 274 ? -17.156 -24.938 -22.562 1 97.44 274 TYR B CA 1
ATOM 4615 C C . TYR B 1 274 ? -17.219 -23.422 -22.422 1 97.44 274 TYR B C 1
ATOM 4617 O O . TYR B 1 274 ? -18.094 -22.891 -21.734 1 97.44 274 TYR B O 1
ATOM 4625 N N . ARG B 1 275 ? -16.297 -22.703 -23.047 1 95.81 275 ARG B N 1
ATOM 4626 C CA . ARG B 1 275 ? -16.266 -21.234 -23 1 95.81 275 ARG B CA 1
ATOM 4627 C C . ARG B 1 275 ? -17.547 -20.656 -23.578 1 95.81 275 ARG B C 1
ATOM 4629 O O . ARG B 1 275 ? -18.094 -19.688 -23.047 1 95.81 275 ARG B O 1
ATOM 4636 N N . ARG B 1 276 ? -18 -21.219 -24.656 1 94.56 276 ARG B N 1
ATOM 4637 C CA . ARG B 1 276 ? -19.234 -20.766 -25.297 1 94.56 276 ARG B CA 1
ATOM 4638 C C . ARG B 1 276 ? -20.422 -20.922 -24.359 1 94.56 276 ARG B C 1
ATOM 4640 O O . ARG B 1 276 ? -21.266 -20.031 -24.266 1 94.56 276 ARG B O 1
ATOM 4647 N N . ARG B 1 277 ? -20.422 -22.016 -23.734 1 95.56 277 ARG B N 1
ATOM 4648 C CA . ARG B 1 277 ? -21.531 -22.297 -22.828 1 95.56 277 ARG B CA 1
ATOM 4649 C C . ARG B 1 277 ? -21.531 -21.328 -21.656 1 95.56 277 ARG B C 1
ATOM 4651 O O . ARG B 1 277 ? -22.578 -20.797 -21.281 1 95.56 277 ARG B O 1
ATOM 4658 N N . VAL B 1 278 ? -20.391 -21.172 -21.078 1 95.62 278 VAL B N 1
ATOM 4659 C CA . VAL B 1 278 ? -20.281 -20.312 -19.906 1 95.62 278 VAL B CA 1
ATOM 4660 C C . VAL B 1 278 ? -20.641 -18.875 -20.297 1 95.62 278 VAL B C 1
ATOM 4662 O O . VAL B 1 278 ? -21.344 -18.172 -19.562 1 95.62 278 VAL B O 1
ATOM 4665 N N . LYS B 1 279 ? -20.203 -18.453 -21.453 1 91 279 LYS B N 1
ATOM 4666 C CA . LYS B 1 279 ? -20.5 -17.094 -21.922 1 91 279 LYS B CA 1
ATOM 4667 C C . LYS B 1 279 ? -22 -16.938 -22.188 1 91 279 LYS B C 1
ATOM 4669 O O . LYS B 1 279 ? -22.562 -15.875 -21.922 1 91 279 LYS B O 1
ATOM 4674 N N . ALA B 1 280 ? -22.562 -17.938 -22.703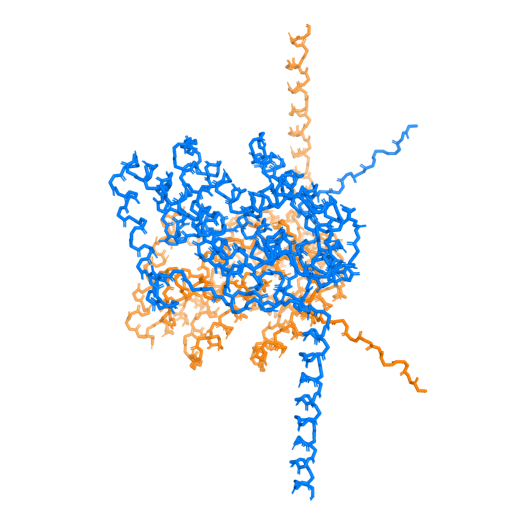 1 92.25 280 ALA B N 1
ATOM 4675 C CA . ALA B 1 280 ? -24 -17.906 -22.969 1 92.25 280 ALA B CA 1
ATOM 4676 C C . ALA B 1 280 ? -24.797 -17.828 -21.672 1 92.25 280 ALA B C 1
ATOM 4678 O O . ALA B 1 280 ? -25.812 -17.125 -21.594 1 92.25 280 ALA B O 1
ATOM 4679 N N . GLU B 1 281 ? -24.312 -18.531 -20.75 1 92.75 281 GLU B N 1
ATOM 4680 C CA . GLU B 1 281 ? -24.984 -18.531 -19.438 1 92.75 281 GLU B CA 1
ATOM 4681 C C . GLU B 1 281 ? -24.844 -17.172 -18.766 1 92.75 281 GLU B C 1
ATOM 4683 O O . GLU B 1 281 ? -25.797 -16.688 -18.141 1 92.75 281 GLU B O 1
ATOM 4688 N N . GLU B 1 282 ? -23.672 -16.672 -18.875 1 88.81 282 GLU B N 1
ATOM 4689 C CA . GLU B 1 282 ? -23.453 -15.352 -18.297 1 88.81 282 GLU B CA 1
ATOM 4690 C C . GLU B 1 282 ? -24.312 -14.297 -18.984 1 88.81 282 GLU B C 1
ATOM 4692 O O . GLU B 1 282 ? -24.844 -13.398 -18.328 1 88.81 282 GLU B O 1
ATOM 4697 N N . ALA B 1 283 ? -24.406 -14.336 -20.266 1 87.38 283 ALA B N 1
ATOM 4698 C CA . ALA B 1 283 ? -25.234 -13.414 -21.031 1 87.38 283 ALA B CA 1
ATOM 4699 C C . ALA B 1 283 ? -26.719 -13.562 -20.672 1 87.38 283 ALA B C 1
ATOM 4701 O O . ALA B 1 283 ? -27.438 -12.578 -20.562 1 87.38 283 ALA B O 1
ATOM 4702 N N . ALA B 1 284 ? -27.109 -14.758 -20.484 1 89.94 284 ALA B N 1
ATOM 4703 C CA . ALA B 1 284 ? -28.484 -15.039 -20.109 1 89.94 284 ALA B CA 1
ATOM 4704 C C . ALA B 1 284 ? -28.797 -14.5 -18.703 1 89.94 284 ALA B C 1
ATOM 4706 O O . ALA B 1 284 ? -29.875 -13.953 -18.469 1 89.94 284 ALA B O 1
ATOM 4707 N N . ALA B 1 285 ? -27.875 -14.688 -17.922 1 89.81 285 ALA B N 1
ATOM 4708 C CA . ALA B 1 285 ? -28.047 -14.18 -16.562 1 89.81 285 ALA B CA 1
ATOM 4709 C C . ALA B 1 285 ? -28.094 -12.656 -16.547 1 89.81 285 ALA B C 1
ATOM 4711 O O . ALA B 1 285 ? -28.891 -12.062 -15.805 1 89.81 285 ALA B O 1
ATOM 4712 N N . ALA B 1 286 ? -27.25 -11.984 -17.266 1 85.12 286 ALA B N 1
ATOM 4713 C CA . ALA B 1 286 ? -27.234 -10.523 -17.359 1 85.12 286 ALA B CA 1
ATOM 4714 C C . ALA B 1 286 ? -28.531 -10 -17.969 1 85.12 286 ALA B C 1
ATOM 4716 O O . ALA B 1 286 ? -29.062 -8.992 -17.5 1 85.12 286 ALA B O 1
ATOM 4717 N N . ALA B 1 287 ? -29.109 -10.727 -18.891 1 88.25 287 ALA B N 1
ATOM 4718 C CA . ALA B 1 287 ? -30.359 -10.352 -19.531 1 88.25 287 ALA B CA 1
ATOM 4719 C C . ALA B 1 287 ? -31.547 -10.508 -18.562 1 88.25 287 ALA B C 1
ATOM 4721 O O . ALA B 1 287 ? -32.438 -9.664 -18.531 1 88.25 287 ALA B O 1
ATOM 4722 N N . ALA B 1 288 ? -31.391 -11.477 -17.891 1 88.81 288 ALA B N 1
ATOM 4723 C CA . ALA B 1 288 ? -32.438 -11.727 -16.906 1 88.81 288 ALA B CA 1
ATOM 4724 C C . ALA B 1 288 ? -32.406 -10.672 -15.797 1 88.81 288 ALA B C 1
ATOM 4726 O O . ALA B 1 288 ? -33.438 -10.227 -15.328 1 88.81 288 ALA B O 1
ATOM 4727 N N . ALA B 1 289 ? -31.188 -10.25 -15.43 1 80.31 289 ALA B N 1
ATOM 4728 C CA . ALA B 1 289 ? -31.047 -9.242 -14.383 1 80.31 289 ALA B CA 1
ATOM 4729 C C . ALA B 1 289 ? -31.547 -7.879 -14.867 1 80.31 289 ALA B C 1
ATOM 4731 O O . ALA B 1 289 ? -32.125 -7.121 -14.102 1 80.31 289 ALA B O 1
ATOM 4732 N N . GLU B 1 290 ? -31.438 -7.531 -16.125 1 81 290 GLU B N 1
ATOM 4733 C CA . GLU B 1 290 ? -31.906 -6.285 -16.734 1 81 290 GLU B CA 1
ATOM 4734 C C . GLU B 1 290 ? -33.438 -6.262 -16.844 1 81 290 GLU B C 1
ATOM 4736 O O . GLU B 1 290 ? -34.062 -5.234 -16.609 1 81 290 GLU B O 1
ATOM 4741 N N . THR B 1 291 ? -33.906 -7.363 -17.203 1 83.06 291 THR B N 1
ATOM 4742 C CA . THR B 1 291 ? -35.375 -7.48 -17.312 1 83.06 291 THR B CA 1
ATOM 4743 C C . THR B 1 291 ? -36.031 -7.395 -15.938 1 83.06 291 THR B C 1
ATOM 4745 O O . THR B 1 291 ? -37.094 -6.785 -15.797 1 83.06 291 THR B O 1
ATOM 4748 N N . GLY B 1 292 ? -35.375 -8.039 -15.055 1 71.88 292 GLY B N 1
ATOM 4749 C CA . GLY B 1 292 ? -35.875 -7.949 -13.695 1 71.88 292 GLY B CA 1
ATOM 4750 C C . GLY B 1 292 ? -35.812 -6.547 -13.117 1 71.88 292 GLY B C 1
ATOM 4751 O O . GLY B 1 292 ? -36.75 -6.102 -12.453 1 71.88 292 GLY B O 1
ATOM 4752 N N . ALA B 1 293 ? -34.781 -5.863 -13.422 1 72.25 293 ALA B N 1
ATOM 4753 C CA . ALA B 1 293 ? -34.625 -4.484 -12.961 1 72.25 293 ALA B CA 1
ATOM 4754 C C . ALA B 1 293 ? -35.625 -3.566 -13.648 1 72.25 293 ALA B C 1
ATOM 4756 O O . ALA B 1 293 ? -36.219 -2.68 -13.008 1 72.25 293 ALA B O 1
ATOM 4757 N N . ALA B 1 294 ? -36.031 -3.76 -14.914 1 75.38 294 ALA B N 1
ATOM 4758 C CA . ALA B 1 294 ? -37 -2.992 -15.68 1 75.38 294 ALA B CA 1
ATOM 4759 C C . ALA B 1 294 ? -38.406 -3.262 -15.188 1 75.38 294 ALA B C 1
ATOM 4761 O O . ALA B 1 294 ? -39.219 -2.34 -15.086 1 75.38 294 ALA B O 1
ATOM 4762 N N . ALA B 1 295 ? -38.625 -4.379 -14.82 1 69.31 295 ALA B N 1
ATOM 4763 C CA . ALA B 1 295 ? -39.969 -4.758 -14.328 1 69.31 295 ALA B CA 1
ATOM 4764 C C . ALA B 1 295 ? -40.219 -4.172 -12.938 1 69.31 295 ALA B C 1
ATOM 4766 O O . ALA B 1 295 ? -41.312 -3.711 -12.648 1 69.31 295 ALA B O 1
ATOM 4767 N N . ALA B 1 296 ? -39.125 -4.039 -12.305 1 69.81 296 ALA B N 1
ATOM 4768 C CA . ALA B 1 296 ? -39.25 -3.467 -10.969 1 69.81 296 ALA B CA 1
ATOM 4769 C C . ALA B 1 296 ? -39.406 -1.947 -11.031 1 69.81 296 ALA B C 1
ATOM 4771 O O . ALA B 1 296 ? -40.094 -1.341 -10.219 1 69.81 296 ALA B O 1
ATOM 4772 N N . GLY B 1 297 ? -38.719 -1.404 -11.844 1 68.44 297 GLY B N 1
ATOM 4773 C CA . GLY B 1 297 ? -38.812 0.03 -12.055 1 68.44 297 GLY B CA 1
ATOM 4774 C C . GLY B 1 297 ? -40.156 0.449 -12.625 1 68.44 297 GLY B C 1
ATOM 4775 O O . GLY B 1 297 ? -40.594 1.589 -12.438 1 68.44 297 GLY B O 1
ATOM 4776 N N . GLY B 1 298 ? -40.812 -0.302 -13.367 1 66.5 298 GLY B N 1
ATOM 4777 C CA . GLY B 1 298 ? -42.094 -0.007 -13.945 1 66.5 298 GLY B CA 1
ATOM 4778 C C . GLY B 1 298 ? -43.219 -0.039 -12.922 1 66.5 298 GLY B C 1
ATOM 4779 O O . GLY B 1 298 ? -44.312 0.448 -13.195 1 66.5 298 GLY B O 1
ATOM 4780 N N . GLN B 1 299 ? -43.031 -0.676 -12.008 1 55.75 299 GLN B N 1
ATOM 4781 C CA . GLN B 1 299 ? -44.094 -0.719 -11.039 1 55.75 299 GLN B CA 1
ATOM 4782 C C . GLN B 1 299 ? -44.094 0.513 -10.133 1 55.75 299 GLN B C 1
ATOM 4784 O O . GLN B 1 299 ? -45.062 0.8 -9.445 1 55.75 299 GLN B O 1
ATOM 4789 N N . LEU B 1 300 ? -42.969 1.158 -10.211 1 53 300 LEU B N 1
ATOM 4790 C CA . LEU B 1 300 ? -42.938 2.334 -9.352 1 53 300 LEU B CA 1
ATOM 4791 C C . LEU B 1 300 ? -43.344 3.582 -10.125 1 53 300 LEU B C 1
ATOM 4793 O O . LEU B 1 300 ? -43.438 4.668 -9.547 1 53 300 LEU B O 1
ATOM 4797 N N . GLY B 1 301 ? -43.562 3.494 -11.359 1 41.16 301 GLY B N 1
ATOM 4798 C CA . GLY B 1 301 ? -44.188 4.645 -12.008 1 41.16 301 GLY B CA 1
ATOM 4799 C C . GLY B 1 301 ? -45.688 4.523 -12.141 1 41.16 301 GLY B C 1
ATOM 4800 O O . GLY B 1 301 ? -46.219 3.416 -12.156 1 41.16 301 GLY B O 1
#

Secondary structure (DSSP, 8-state):
---------GGGSEEEEHHHHHHHHHHHHHHHHHHHHHTT--TTHHHHHTHHHHHHHHHHHHHHHHHHHHHHHTT----HHHHHHHHHHHHHHHHTT---HHHHHHHHHHHHHHHHHHHHHHHHHH---TTTSPPTT--HHHHHHHHHHTTHHHHHHHHHHHHHHTPPP-HHHHHHHHHHHHHHHHHHHHHTHHHHHHHT---HHHHHHHHHGGGHHHHHHHHHHHHHHHHHHHHHHS-HHHHHHHHHHHHHHHHHH--SS--PPPP-S-HHHHHHHHHHHHHHHHHHHHHHHHHHHHT--/---------GGGSEEEEHHHHHHHHHHHHHHHHHHHHHTT--TTHHHHHTHHHHHHHHHHHHHHHHHHHHHHHTT----HHHHHHHHHHHHHHHHTT---HHHHHHHHHHHHHHHHHHHHHHHHHH---TTTSPPTT--HHHHHHHHHHTTHHHHHHHHHHHHHHTPPP-HHHHHHHHHHHHHHHHHHHHHTHHHHHHHT---HHHHHHHHHGGGHHHHHHHHHHHHHHHHHHHHHTS-HHHHHHHHHHHHHHHHHH--SS--PPPP-S-HHHHHHHHHHHHHHHHHHHHHHHHHHHHT--

Solvent-accessible surface area (backbone atoms only — not comparable to full-atom values): 32073 Å² total; per-residue (Å²): 127,81,73,83,70,80,74,72,63,58,38,67,48,61,52,28,21,52,50,19,29,50,67,28,30,61,56,52,42,51,45,51,70,56,51,30,58,71,72,73,44,50,83,45,63,50,52,48,72,46,36,37,61,55,50,48,52,47,14,31,49,37,35,45,46,53,55,47,48,60,38,20,44,75,45,37,81,81,56,62,69,52,48,54,53,50,49,45,51,50,51,37,30,46,74,68,71,61,57,45,71,66,44,50,49,31,53,50,32,40,55,49,20,53,52,43,38,20,54,50,28,29,27,40,66,77,26,38,29,31,81,81,38,66,32,68,89,70,44,71,67,57,52,50,53,30,57,70,22,63,61,21,66,61,52,34,52,52,51,45,48,30,61,74,68,68,46,77,85,52,67,64,59,53,53,32,49,53,45,50,49,48,54,50,48,49,53,50,30,39,75,41,41,70,60,28,61,64,47,34,47,76,35,67,64,63,51,32,28,41,75,48,38,90,48,18,65,62,55,50,50,51,50,50,50,54,49,50,53,54,34,50,55,42,46,70,70,44,57,66,68,49,43,52,48,50,52,53,53,50,49,58,52,24,70,70,76,53,68,96,56,92,67,78,63,85,83,78,58,44,45,58,62,49,38,51,49,54,52,50,49,52,50,49,51,54,50,49,53,51,50,52,52,51,57,54,54,54,67,73,102,128,79,74,84,69,78,74,72,63,58,38,68,48,62,52,27,20,54,49,20,30,51,67,29,31,60,54,51,42,51,44,53,69,56,50,30,59,72,72,74,44,48,83,44,62,50,51,49,72,43,36,37,62,55,50,47,52,48,14,32,49,37,35,46,47,52,55,46,49,60,38,20,43,74,45,35,82,81,56,63,69,52,50,54,53,50,48,45,52,50,50,36,30,46,74,70,72,60,57,46,69,66,44,50,49,31,52,50,32,39,55,49,20,54,53,43,37,19,54,51,28,28,26,39,68,76,27,38,28,32,81,81,38,66,31,69,90,71,43,72,68,57,53,51,52,30,55,72,22,64,61,21,64,60,53,34,51,51,51,44,48,30,60,75,68,69,45,77,84,52,68,65,59,52,54,31,49,53,46,50,50,48,53,52,48,50,52,50,30,38,75,40,40,70,62,27,61,61,47,34,46,77,36,66,64,63,51,32,29,42,74,47,37,90,48,19,65,62,56,49,49,52,50,49,51,54,49,49,54,53,34,51,56,42,46,70,70,44,59,67,68,48,44,52,50,50,52,53,54,50,49,58,53,29,70,70,78,46,69,100,56,92,67,80,64,84,84,78,60,44,45,60,61,48,38,52,48,53,51,50,49,51,51,49,50,54,50,49,52,52,52,52,51,51,58,56,54,56,68,73,102

Organism: Chlamydomonas reinhardtii (NCBI:txid3055)